Protein 3A32 (pdb70)

Structure (mmCIF, N/CA/C/O backbone):
data_3A32
#
_entry.id   3A32
#
_cell.length_a   81.486
_cell.length_b   103.710
_cell.length_c   112.537
_cell.angle_alpha   90.00
_cell.angle_beta   90.00
_cell.angle_gamma   90.00
#
_symmetry.space_group_name_H-M   'C 2 2 21'
#
loop_
_entity.id
_entity.type
_entity.pdbx_description
1 polymer 'Probable threonyl-tRNA synthetase 1'
2 non-polymer 'SULFATE ION'
3 non-polymer 'ZINC ION'
4 water water
#
loop_
_atom_site.group_PDB
_atom_site.id
_atom_site.type_symbol
_atom_site.label_atom_id
_atom_site.label_alt_id
_atom_site.label_comp_id
_atom_site.label_asym_id
_atom_site.label_entity_id
_atom_site.label_seq_id
_atom_site.pdbx_PDB_ins_code
_atom_site.Cartn_x
_atom_site.Cartn_y
_atom_site.Cartn_z
_atom_site.occupancy
_atom_site.B_iso_or_equiv
_atom_site.auth_seq_id
_atom_site.auth_comp_id
_atom_site.auth_asym_id
_atom_site.auth_atom_id
_atom_site.pdbx_PDB_model_num
ATOM 1 N N . LYS A 1 7 ? 20.212 20.696 57.356 1.00 12.32 7 LYS A N 1
ATOM 2 C CA . LYS A 1 7 ? 20.569 22.144 57.737 1.00 12.42 7 LYS A CA 1
ATOM 3 C C . LYS A 1 7 ? 20.344 23.107 56.580 1.00 12.08 7 LYS A C 1
ATOM 4 O O . LYS A 1 7 ? 20.962 22.987 55.517 1.00 12.67 7 LYS A O 1
ATOM 10 N N . THR A 1 8 ? 19.424 24.034 56.793 1.00 11.42 8 THR A N 1
ATOM 11 C CA . THR A 1 8 ? 19.179 25.137 55.863 1.00 10.76 8 THR A CA 1
ATOM 12 C C . THR A 1 8 ? 19.846 26.430 56.381 1.00 11.00 8 THR A C 1
ATOM 13 O O . THR A 1 8 ? 20.364 26.457 57.507 1.00 10.94 8 THR A O 1
ATOM 17 N N . HIS A 1 9 ? 19.874 27.480 55.538 1.00 10.66 9 HIS A N 1
ATOM 18 C CA . HIS A 1 9 ? 20.294 28.808 55.940 1.00 9.30 9 HIS A CA 1
ATOM 19 C C . HIS A 1 9 ? 19.533 29.304 57.189 1.00 9.87 9 HIS A C 1
ATOM 20 O O . HIS A 1 9 ? 20.046 30.096 57.941 1.00 11.35 9 HIS A O 1
ATOM 27 N N . ILE A 1 10 ? 18.326 28.841 57.425 1.00 9.93 10 ILE A N 1
ATOM 28 C CA . ILE A 1 10 ? 17.584 29.214 58.677 1.00 10.09 10 ILE A CA 1
ATOM 29 C C . ILE A 1 10 ? 18.327 28.704 59.916 1.00 9.51 10 ILE A C 1
ATOM 30 O O . ILE A 1 10 ? 18.337 29.372 60.957 1.00 10.68 10 ILE A O 1
ATOM 35 N N . ASP A 1 11 ? 18.927 27.524 59.788 1.00 8.89 11 ASP A N 1
ATOM 36 C CA . ASP A 1 11 ? 19.746 26.894 60.826 1.00 10.11 11 ASP A CA 1
ATOM 37 C C . ASP A 1 11 ? 21.112 27.578 60.975 1.00 9.29 11 ASP A C 1
ATOM 38 O O . ASP A 1 11 ? 21.521 27.926 62.075 1.00 9.87 11 ASP A O 1
ATOM 43 N N . TYR A 1 12 ? 21.823 27.728 59.866 1.00 8.18 12 TYR A N 1
ATOM 44 C CA . TYR A 1 12 ? 23.083 28.473 59.865 1.00 7.97 12 TYR A CA 1
ATOM 45 C C . TYR A 1 12 ? 22.919 29.904 60.350 1.00 8.51 12 TYR A C 1
ATOM 46 O O . TYR A 1 12 ? 23.701 30.336 61.193 1.00 9.04 12 TYR A O 1
ATOM 55 N N . ALA A 1 13 ? 21.907 30.629 59.842 1.00 7.93 13 ALA A N 1
ATOM 56 C CA . ALA A 1 13 ? 21.751 32.029 60.240 1.00 8.82 13 ALA A CA 1
ATOM 57 C C . ALA A 1 13 ? 21.566 32.140 61.764 1.00 8.94 13 ALA A C 1
ATOM 58 O O . ALA A 1 13 ? 22.018 33.095 62.363 1.00 10.17 13 ALA A O 1
ATOM 60 N N . TYR A 1 14 ? 20.852 31.187 62.359 1.00 9.81 14 TYR A N 1
ATOM 61 C CA . TYR A 1 14 ? 20.546 31.158 63.792 1.00 9.60 14 TYR A CA 1
ATOM 62 C C . TYR A 1 14 ? 21.804 30.763 64.577 1.00 10.61 14 TYR A C 1
ATOM 63 O O . TYR A 1 14 ? 22.158 31.416 65.586 1.00 9.60 14 TYR A O 1
ATOM 72 N N . GLU A 1 15 ? 22.485 29.695 64.111 1.00 9.80 15 GLU A N 1
ATOM 73 C CA . GLU A 1 15 ? 23.704 29.211 64.778 1.00 9.62 15 GLU A CA 1
ATOM 74 C C . GLU A 1 15 ? 24.859 30.224 64.753 1.00 9.32 15 GLU A C 1
ATOM 75 O O . GLU A 1 15 ? 25.608 30.353 65.730 1.00 8.85 15 GLU A O 1
ATOM 81 N N . LEU A 1 16 ? 24.996 30.956 63.645 1.00 8.85 16 LEU A N 1
ATOM 82 C CA . LEU A 1 16 ? 26.015 31.994 63.530 1.00 7.89 16 LEU A CA 1
ATOM 83 C C . LEU A 1 16 ? 25.559 33.289 64.204 1.00 7.99 16 LEU A C 1
ATOM 84 O O . LEU A 1 16 ? 26.315 34.299 64.210 1.00 7.28 16 LEU A O 1
ATOM 89 N N . ASP A 1 17 ? 24.322 33.269 64.712 1.00 6.53 17 ASP A N 1
ATOM 90 C CA . ASP A 1 17 ? 23.653 34.465 65.269 1.00 7.09 17 ASP A CA 1
ATOM 91 C C . ASP A 1 17 ? 23.567 35.626 64.235 1.00 6.83 17 ASP A C 1
ATOM 92 O O . ASP A 1 17 ? 23.623 36.797 64.577 1.00 7.81 17 ASP A O 1
ATOM 97 N N . ILE A 1 18 ? 23.410 35.294 62.958 1.00 6.38 18 ILE A N 1
ATOM 98 C CA . ILE A 1 18 ? 23.136 36.300 61.940 1.00 5.32 18 ILE A CA 1
ATOM 99 C C . ILE A 1 18 ? 21.696 36.780 62.123 1.00 5.89 18 ILE A C 1
ATOM 100 O O . ILE A 1 18 ? 21.401 37.985 62.006 1.00 6.60 18 ILE A O 1
ATOM 105 N N . THR A 1 19 ? 20.789 35.848 62.433 1.00 6.17 19 THR A N 1
ATOM 106 C CA . THR A 1 19 ? 19.371 36.226 62.690 1.00 6.43 19 THR A CA 1
ATOM 107 C C . THR A 1 19 ? 18.814 35.613 63.938 1.00 5.74 19 THR A C 1
ATOM 108 O O . THR A 1 19 ? 19.379 34.660 64.497 1.00 5.27 19 THR A O 1
ATOM 112 N N . VAL A 1 20 ? 17.711 36.203 64.392 1.00 6.23 20 VAL A N 1
ATOM 113 C CA . VAL A 1 20 ? 16.821 35.588 65.361 1.00 5.38 20 VAL A CA 1
ATOM 114 C C . VAL A 1 20 ? 15.864 34.626 64.643 1.00 7.46 20 VAL A C 1
ATOM 115 O O . VAL A 1 20 ? 15.274 34.975 63.634 1.00 8.24 20 VAL A O 1
ATOM 119 N N . LYS A 1 21 ? 15.703 33.419 65.164 1.00 10.29 21 LYS A N 1
ATOM 120 C CA . LYS A 1 21 ? 14.789 32.435 64.593 1.00 13.15 21 LYS A CA 1
ATOM 121 C C . LYS A 1 21 ? 13.334 32.835 64.922 1.00 14.40 21 LYS A C 1
ATOM 122 O O . LYS A 1 21 ? 12.989 33.084 66.075 1.00 15.71 21 LYS A O 1
ATOM 128 N N . PRO A 1 22 ? 12.462 32.938 63.908 1.00 15.85 22 PRO A N 1
ATOM 129 C CA . PRO A 1 22 ? 11.066 33.389 64.160 1.00 16.11 22 PRO A CA 1
ATOM 130 C C . PRO A 1 22 ? 10.327 32.537 65.166 1.00 16.40 22 PRO A C 1
ATOM 131 O O . PRO A 1 22 ? 9.490 33.047 65.908 1.00 16.68 22 PRO A O 1
ATOM 135 N N . ASP A 1 23 ? 10.625 31.246 65.174 1.00 15.86 23 ASP A N 1
ATOM 136 C CA . ASP A 1 23 ? 9.942 30.320 66.037 1.00 16.99 23 ASP A CA 1
ATOM 137 C C . ASP A 1 23 ? 10.698 29.970 67.307 1.00 16.97 23 ASP A C 1
ATOM 138 O O . ASP A 1 23 ? 10.261 29.089 68.009 1.00 16.83 23 ASP A O 1
ATOM 143 N N . SER A 1 24 ? 11.822 30.638 67.587 1.00 17.00 24 SER A N 1
ATOM 144 C CA . SER A 1 24 ? 12.437 30.623 68.926 1.00 17.46 24 SER A CA 1
ATOM 145 C C . SER A 1 24 ? 11.459 31.278 69.905 1.00 18.25 24 SER A C 1
ATOM 146 O O . SER A 1 24 ? 10.764 32.248 69.568 1.00 17.33 24 SER A O 1
ATOM 149 N N . ARG A 1 25 ? 11.433 30.763 71.128 1.00 20.43 25 ARG A N 1
ATOM 150 C CA . ARG A 1 25 ? 10.564 31.309 72.178 1.00 22.82 25 ARG A CA 1
ATOM 151 C C . ARG A 1 25 ? 11.216 32.454 72.952 1.00 21.92 25 ARG A C 1
ATOM 152 O O . ARG A 1 25 ? 12.369 32.334 73.403 1.00 21.25 25 ARG A O 1
ATOM 160 N N . VAL A 1 26 ? 10.479 33.550 73.110 1.00 21.89 26 VAL A N 1
ATOM 161 C CA . VAL A 1 26 ? 10.959 34.670 73.941 1.00 22.32 26 VAL A CA 1
ATOM 162 C C . VAL A 1 26 ? 10.994 34.261 75.424 1.00 23.27 26 VAL A C 1
ATOM 163 O O . VAL A 1 26 ? 9.994 33.817 75.943 1.00 23.33 26 VAL A O 1
ATOM 167 N N . PRO A 1 27 ? 12.159 34.372 76.102 1.00 25.06 27 PRO A N 1
ATOM 168 C CA . PRO A 1 27 ? 12.209 34.108 77.567 1.00 26.41 27 PRO A CA 1
ATOM 169 C C . PRO A 1 27 ? 11.044 34.735 78.356 1.00 28.44 27 PRO A C 1
ATOM 170 O O . PRO A 1 27 ? 10.676 35.881 78.098 1.00 28.55 27 PRO A O 1
ATOM 174 N N . VAL A 1 28 ? 10.473 33.993 79.310 1.00 30.76 28 VAL A N 1
ATOM 175 C CA . VAL A 1 28 ? 9.340 34.470 80.170 1.00 32.63 28 VAL A CA 1
ATOM 176 C C . VAL A 1 28 ? 7.995 34.652 79.405 1.00 33.47 28 VAL A C 1
ATOM 177 O O . VAL A 1 28 ? 6.976 34.101 79.814 1.00 35.50 28 VAL A O 1
ATOM 181 N N . PHE A 1 29 ? 7.956 35.363 78.289 1.00 33.38 29 PHE A N 1
ATOM 182 C CA . PHE A 1 29 ? 6.706 35.353 77.509 1.00 33.18 29 PHE A CA 1
ATOM 183 C C . PHE A 1 29 ? 6.305 33.982 76.942 1.00 34.36 29 PHE A C 1
ATOM 184 O O . PHE A 1 29 ? 5.133 33.764 76.592 1.00 33.98 29 PHE A O 1
ATOM 192 N N . ASN A 1 30 ? 7.282 33.081 76.819 1.00 35.62 30 ASN A N 1
ATOM 193 C CA . ASN A 1 30 ? 7.110 31.834 76.060 1.00 37.18 30 ASN A CA 1
ATOM 194 C C . ASN A 1 30 ? 6.099 31.980 74.862 1.00 36.52 30 ASN A C 1
ATOM 195 O O . ASN A 1 30 ? 5.134 31.226 74.706 1.00 37.48 30 ASN A O 1
ATOM 200 N N . ARG A 1 31 ? 6.326 33.011 74.056 1.00 34.91 31 ARG A N 1
ATOM 201 C CA . ARG A 1 31 ? 5.722 33.156 72.749 1.00 34.23 31 ARG A CA 1
ATOM 202 C C . ARG A 1 31 ? 6.912 33.193 71.787 1.00 31.74 31 ARG A C 1
ATOM 203 O O . ARG A 1 31 ? 8.061 33.440 72.212 1.00 31.42 31 ARG A O 1
ATOM 211 N N . GLU A 1 32 ? 6.633 32.966 70.503 1.00 28.39 32 GLU A N 1
ATOM 212 C CA . GLU A 1 32 ? 7.636 32.965 69.455 1.00 25.61 32 GLU A CA 1
ATOM 213 C C . GLU A 1 32 ? 8.048 34.380 69.085 1.00 24.01 32 GLU A C 1
ATOM 214 O O . GLU A 1 32 ? 7.203 35.267 69.063 1.00 24.46 32 GLU A O 1
ATOM 220 N N . PHE A 1 33 ? 9.325 34.595 68.766 1.00 20.59 33 PHE A N 1
ATOM 221 C CA . PHE A 1 33 ? 9.753 35.921 68.357 1.00 17.67 33 PHE A CA 1
ATOM 222 C C . PHE A 1 33 ? 8.822 36.459 67.284 1.00 17.97 33 PHE A C 1
ATOM 223 O O . PHE A 1 33 ? 8.482 37.635 67.334 1.00 17.10 33 PHE A O 1
ATOM 231 N N . ALA A 1 34 ? 8.329 35.589 66.391 1.00 18.74 34 ALA A N 1
ATOM 232 C CA . ALA A 1 34 ? 7.474 36.024 65.231 1.00 19.55 34 ALA A CA 1
ATOM 233 C C . ALA A 1 34 ? 6.138 36.614 65.626 1.00 19.82 34 ALA A C 1
ATOM 234 O O . ALA A 1 34 ? 5.543 37.329 64.849 1.00 19.72 34 ALA A O 1
ATOM 236 N N . THR A 1 35 ? 5.669 36.333 66.825 1.00 21.79 35 THR A N 1
ATOM 237 C CA . THR A 1 35 ? 4.420 36.939 67.247 1.00 24.62 35 THR A CA 1
ATOM 238 C C . THR A 1 35 ? 4.585 38.355 67.833 1.00 25.81 35 THR A C 1
ATOM 239 O O . THR A 1 35 ? 3.604 38.919 68.367 1.00 26.59 35 THR A O 1
ATOM 243 N N . PHE A 1 36 ? 5.811 38.915 67.739 1.00 25.85 36 PHE A N 1
ATOM 244 C CA . PHE A 1 36 ? 6.073 40.305 68.081 1.00 24.82 36 PHE A CA 1
ATOM 245 C C . PHE A 1 36 ? 6.477 41.008 66.815 1.00 24.19 36 PHE A C 1
ATOM 246 O O . PHE A 1 36 ? 6.133 42.174 66.603 1.00 25.82 36 PHE A O 1
ATOM 254 N N . THR A 1 37 ? 7.262 40.333 65.989 1.00 21.94 37 THR A N 1
ATOM 255 C CA . THR A 1 37 ? 7.800 40.941 64.787 1.00 20.21 37 THR A CA 1
ATOM 256 C C . THR A 1 37 ? 6.878 40.854 63.541 1.00 19.34 37 THR A C 1
ATOM 257 O O . THR A 1 37 ? 7.007 41.675 62.623 1.00 18.83 37 THR A O 1
ATOM 261 N N . GLY A 1 38 ? 5.999 39.844 63.477 1.00 17.31 38 GLY A N 1
ATOM 262 C CA . GLY A 1 38 ? 5.349 39.505 62.217 1.00 15.95 38 GLY A CA 1
ATOM 263 C C . GLY A 1 38 ? 6.200 38.551 61.383 1.00 14.74 38 GLY A C 1
ATOM 264 O O . GLY A 1 38 ? 7.435 38.533 61.500 1.00 14.32 38 GLY A O 1
ATOM 265 N N . ALA A 1 39 ? 5.515 37.731 60.577 1.00 13.21 39 ALA A N 1
ATOM 266 C CA . ALA A 1 39 ? 6.121 36.770 59.688 1.00 11.86 39 ALA A CA 1
ATOM 267 C C . ALA A 1 39 ? 6.844 37.487 58.555 1.00 10.65 39 ALA A C 1
ATOM 268 O O . ALA A 1 39 ? 6.435 38.541 58.113 1.00 10.16 39 ALA A O 1
ATOM 270 N N . GLY A 1 40 ? 7.929 36.893 58.090 1.00 11.18 40 GLY A N 1
ATOM 271 C CA . GLY A 1 40 ? 8.667 37.402 56.944 1.00 10.49 40 GLY A CA 1
ATOM 272 C C . GLY A 1 40 ? 9.340 38.746 57.176 1.00 10.49 40 GLY A C 1
ATOM 273 O O . GLY A 1 40 ? 9.536 39.452 56.226 1.00 12.41 40 GLY A O 1
ATOM 274 N N . VAL A 1 41 ? 9.660 39.095 58.427 1.00 9.99 41 VAL A N 1
ATOM 275 C CA . VAL A 1 41 ? 10.441 40.288 58.766 1.00 9.88 41 VAL A CA 1
ATOM 276 C C . VAL A 1 41 ? 11.747 39.859 59.463 1.00 9.42 41 VAL A C 1
ATOM 277 O O . VAL A 1 41 ? 11.789 39.724 60.698 1.00 10.82 41 VAL A O 1
ATOM 281 N N . PRO A 1 42 ? 12.799 39.600 58.679 1.00 8.53 42 PRO A N 1
ATOM 282 C CA . PRO A 1 42 ? 14.038 39.060 59.264 1.00 8.33 42 PRO A CA 1
ATOM 283 C C . PRO A 1 42 ? 14.617 39.982 60.333 1.00 7.20 42 PRO A C 1
ATOM 284 O O . PRO A 1 42 ? 14.824 41.177 60.119 1.00 6.45 42 PRO A O 1
ATOM 288 N N . LEU A 1 43 ? 14.888 39.416 61.483 1.00 6.05 43 LEU A N 1
ATOM 289 C CA . LEU A 1 43 ? 15.467 40.242 62.536 1.00 5.87 43 LEU A CA 1
ATOM 290 C C . LEU A 1 43 ? 16.920 39.856 62.659 1.00 5.27 43 LEU A C 1
ATOM 291 O O . LEU A 1 43 ? 17.243 38.770 63.124 1.00 7.23 43 LEU A O 1
ATOM 296 N N . PHE A 1 44 ? 17.787 40.716 62.169 1.00 4.54 44 PHE A N 1
ATOM 297 C CA . PHE A 1 44 ? 19.222 40.501 62.276 1.00 4.18 44 PHE A CA 1
ATOM 298 C C . PHE A 1 44 ? 19.695 40.704 63.692 1.00 4.19 44 PHE A C 1
ATOM 299 O O . PHE A 1 44 ? 19.272 41.639 64.381 1.00 3.54 44 PHE A O 1
ATOM 307 N N . SER A 1 45 ? 20.556 39.792 64.136 1.00 4.21 45 SER A N 1
ATOM 308 C CA . SER A 1 45 ? 20.939 39.755 65.534 1.00 4.34 45 SER A CA 1
ATOM 309 C C . SER A 1 45 ? 22.382 40.341 65.719 1.00 5.05 45 SER A C 1
ATOM 310 O O . SER A 1 45 ? 22.862 41.144 64.892 1.00 5.58 45 SER A O 1
ATOM 313 N N . LEU A 1 46 ? 23.073 39.953 66.792 1.00 5.48 46 LEU A N 1
ATOM 314 C CA . LEU A 1 46 ? 24.375 40.551 67.118 1.00 5.23 46 LEU A CA 1
ATOM 315 C C . LEU A 1 46 ? 25.454 40.136 66.111 1.00 5.75 46 LEU A C 1
ATOM 316 O O . LEU A 1 46 ? 26.231 40.975 65.681 1.00 6.87 46 LEU A O 1
ATOM 321 N N . GLY A 1 47 ? 25.503 38.851 65.746 1.00 5.46 47 GLY A N 1
ATOM 322 C CA . GLY A 1 47 ? 26.407 38.382 64.716 1.00 4.44 47 GLY A CA 1
ATOM 323 C C . GLY A 1 47 ? 26.104 38.956 63.359 1.00 5.15 47 GLY A C 1
ATOM 324 O O . GLY A 1 47 ? 27.029 39.197 62.550 1.00 4.42 47 GLY A O 1
ATOM 325 N N . GLY A 1 48 ? 24.817 39.176 63.077 1.00 5.40 48 GLY A N 1
ATOM 326 C CA . GLY A 1 48 ? 24.413 39.753 61.764 1.00 5.48 48 GLY A CA 1
ATOM 327 C C . GLY A 1 48 ? 24.662 41.249 61.592 1.00 5.71 48 GLY A C 1
ATOM 328 O O . GLY A 1 48 ? 24.765 41.723 60.475 1.00 6.36 48 GLY A O 1
ATOM 329 N N . GLY A 1 49 ? 24.740 42.008 62.696 1.00 6.28 49 GLY A N 1
ATOM 330 C CA . GLY A 1 49 ? 24.853 43.501 62.635 1.00 5.43 49 GLY A CA 1
ATOM 331 C C . GLY A 1 49 ? 26.101 43.953 61.910 1.00 6.01 49 GLY A C 1
ATOM 332 O O . GLY A 1 49 ? 26.007 44.747 60.951 1.00 5.94 49 GLY A O 1
ATOM 333 N N . PRO A 1 50 ? 27.281 43.440 62.332 1.00 5.90 50 PRO A N 1
ATOM 334 C CA . PRO A 1 50 ? 28.518 43.825 61.653 1.00 6.14 50 PRO A CA 1
ATOM 335 C C . PRO A 1 50 ? 28.576 43.401 60.202 1.00 6.77 50 PRO A C 1
ATOM 336 O O . PRO A 1 50 ? 29.112 44.152 59.375 1.00 6.50 50 PRO A O 1
ATOM 340 N N . ILE A 1 51 ? 27.973 42.249 59.883 1.00 7.00 51 ILE A N 1
ATOM 341 C CA . ILE A 1 51 ? 27.833 41.829 58.495 1.00 7.63 51 ILE A CA 1
ATOM 342 C C . ILE A 1 51 ? 27.053 42.877 57.669 1.00 7.98 51 ILE A C 1
ATOM 343 O O . ILE A 1 51 ? 27.452 43.200 56.568 1.00 8.81 51 ILE A O 1
ATOM 348 N N . ARG A 1 52 ? 25.941 43.389 58.199 1.00 7.75 52 ARG A N 1
ATOM 349 C CA . ARG A 1 52 ? 25.146 44.392 57.489 1.00 7.75 52 ARG A CA 1
ATOM 350 C C . ARG A 1 52 ? 25.870 45.724 57.289 1.00 7.54 52 ARG A C 1
ATOM 351 O O . ARG A 1 52 ? 25.828 46.277 56.205 1.00 8.68 52 ARG A O 1
ATOM 359 N N . TYR A 1 53 ? 26.559 46.226 58.310 1.00 6.88 53 TYR A N 1
ATOM 360 C CA . TYR A 1 53 ? 27.331 47.449 58.133 1.00 6.65 53 TYR A CA 1
ATOM 361 C C . TYR A 1 53 ? 28.512 47.228 57.178 1.00 6.06 53 TYR A C 1
ATOM 362 O O . TYR A 1 53 ? 28.789 48.097 56.381 1.00 5.47 53 TYR A O 1
ATOM 371 N N . ALA A 1 54 ? 29.176 46.070 57.273 1.00 5.42 54 ALA A N 1
ATOM 372 C CA . ALA A 1 54 ? 30.356 45.779 56.427 1.00 6.32 54 ALA A CA 1
ATOM 373 C C . ALA A 1 54 ? 29.950 45.717 54.947 1.00 6.91 54 ALA A C 1
ATOM 374 O O . ALA A 1 54 ? 30.621 46.253 54.073 1.00 7.28 54 ALA A O 1
ATOM 376 N N . LEU A 1 55 ? 28.808 45.089 54.706 1.00 7.00 55 LEU A N 1
ATOM 377 C CA . LEU A 1 55 ? 28.231 44.918 53.401 1.00 7.17 55 LEU A CA 1
ATOM 378 C C . LEU A 1 55 ? 27.882 46.280 52.751 1.00 6.58 55 LEU A C 1
ATOM 379 O O . LEU A 1 55 ? 28.340 46.584 51.623 1.00 6.58 55 LEU A O 1
ATOM 384 N N . ALA A 1 56 ? 27.162 47.128 53.479 1.00 5.34 56 ALA A N 1
ATOM 385 C CA . ALA A 1 56 ? 26.807 48.445 52.961 1.00 6.22 56 ALA A CA 1
ATOM 386 C C . ALA A 1 56 ? 28.032 49.237 52.541 1.00 6.77 56 ALA A C 1
ATOM 387 O O . ALA A 1 56 ? 28.034 49.892 51.493 1.00 6.15 56 ALA A O 1
ATOM 389 N N . GLU A 1 57 ? 29.067 49.165 53.390 1.00 6.95 57 GLU A N 1
ATOM 390 C CA . GLU A 1 57 ? 30.289 49.947 53.295 1.00 7.25 57 GLU A CA 1
ATOM 391 C C . GLU A 1 57 ? 31.159 49.479 52.141 1.00 6.32 57 GLU A C 1
ATOM 392 O O . GLU A 1 57 ? 31.653 50.293 51.365 1.00 6.86 57 GLU A O 1
ATOM 398 N N . VAL A 1 58 ? 31.394 48.164 52.068 1.00 5.12 58 VAL A N 1
ATOM 399 C CA . VAL A 1 58 ? 32.116 47.536 50.945 1.00 3.49 58 VAL A CA 1
ATOM 400 C C . VAL A 1 58 ? 31.407 47.745 49.604 1.00 3.78 58 VAL A C 1
ATOM 401 O O . VAL A 1 58 ? 32.038 48.138 48.649 1.00 5.40 58 VAL A O 1
ATOM 405 N N . LEU A 1 59 ? 30.108 47.491 49.534 1.00 3.29 59 LEU A N 1
ATOM 406 C CA . LEU A 1 59 ? 29.381 47.648 48.283 1.00 4.23 59 LEU A CA 1
ATOM 407 C C . LEU A 1 59 ? 29.275 49.102 47.870 1.00 4.57 59 LEU A C 1
ATOM 408 O O . LEU A 1 59 ? 29.428 49.387 46.691 1.00 5.57 59 LEU A O 1
ATOM 413 N N . ALA A 1 60 ? 29.022 50.010 48.826 1.00 3.75 60 ALA A N 1
ATOM 414 C CA . ALA A 1 60 ? 29.009 51.440 48.561 1.00 4.37 60 ALA A CA 1
ATOM 415 C C . ALA A 1 60 ? 30.347 51.939 48.002 1.00 4.76 60 ALA A C 1
ATOM 416 O O . ALA A 1 60 ? 30.384 52.575 46.952 1.00 4.71 60 ALA A O 1
ATOM 418 N N . LYS A 1 61 ? 31.437 51.642 48.698 1.00 4.91 61 LYS A N 1
ATOM 419 C CA . LYS A 1 61 ? 32.783 52.027 48.248 1.00 5.46 61 LYS A CA 1
ATOM 420 C C . LYS A 1 61 ? 33.207 51.386 46.939 1.00 6.01 61 LYS A C 1
ATOM 421 O O . LYS A 1 61 ? 33.831 52.074 46.104 1.00 6.67 61 LYS A O 1
ATOM 427 N N . PHE A 1 62 ? 32.886 50.094 46.755 1.00 5.91 62 PHE A N 1
ATOM 428 C CA . PHE A 1 62 ? 33.110 49.412 45.460 1.00 5.89 62 PHE A CA 1
ATOM 429 C C . PHE A 1 62 ? 32.433 50.159 44.306 1.00 6.63 62 PHE A C 1
ATOM 430 O O . PHE A 1 62 ? 33.056 50.429 43.272 1.00 6.00 62 PHE A O 1
ATOM 438 N N . HIS A 1 63 ? 31.165 50.538 44.514 1.00 6.08 63 HIS A N 1
ATOM 439 C CA . HIS A 1 63 ? 30.445 51.286 43.514 1.00 6.08 63 HIS A CA 1
ATOM 440 C C . HIS A 1 63 ? 30.945 52.680 43.299 1.00 5.80 63 HIS A C 1
ATOM 441 O O . HIS A 1 63 ? 31.077 53.113 42.153 1.00 6.48 63 HIS A O 1
ATOM 448 N N . ALA A 1 64 ? 31.279 53.381 44.371 1.00 5.54 64 ALA A N 1
ATOM 449 C CA . ALA A 1 64 ? 31.882 54.713 44.210 1.00 5.93 64 ALA A CA 1
ATOM 450 C C . ALA A 1 64 ? 33.222 54.701 43.381 1.00 6.64 64 ALA A C 1
ATOM 451 O O . ALA A 1 64 ? 33.453 55.580 42.540 1.00 8.67 64 ALA A O 1
ATOM 453 N N . ARG A 1 65 ? 34.054 53.677 43.560 1.00 6.72 65 ARG A N 1
ATOM 454 C CA . ARG A 1 65 ? 35.306 53.516 42.822 1.00 6.85 65 ARG A CA 1
ATOM 455 C C . ARG A 1 65 ? 35.158 53.147 41.328 1.00 7.69 65 ARG A C 1
ATOM 456 O O . ARG A 1 65 ? 36.072 53.378 40.534 1.00 8.08 65 ARG A O 1
ATOM 464 N N . ARG A 1 66 ? 34.026 52.535 40.991 1.00 6.20 66 ARG A N 1
ATOM 465 C CA . ARG A 1 66 ? 33.620 52.179 39.665 1.00 6.12 66 ARG A CA 1
ATOM 466 C C . ARG A 1 66 ? 32.795 53.288 38.975 1.00 6.33 66 ARG A C 1
ATOM 467 O O . ARG A 1 66 ? 32.332 53.085 37.879 1.00 6.75 66 ARG A O 1
ATOM 475 N N . GLY A 1 67 ? 32.595 54.430 39.618 1.00 5.97 67 GLY A N 1
ATOM 476 C CA . GLY A 1 67 ? 31.975 55.567 38.969 1.00 5.82 67 GLY A CA 1
ATOM 477 C C . GLY A 1 67 ? 30.501 55.803 39.258 1.00 6.42 67 GLY A C 1
ATOM 478 O O . GLY A 1 67 ? 29.854 56.608 38.549 1.00 8.28 67 GLY A O 1
ATOM 479 N N . TYR A 1 68 ? 29.954 55.111 40.257 1.00 5.69 68 TYR A N 1
ATOM 480 C CA . TYR A 1 68 ? 28.568 55.312 40.652 1.00 5.22 68 TYR A CA 1
ATOM 481 C C . TYR A 1 68 ? 28.550 56.337 41.737 1.00 5.24 68 TYR A C 1
ATOM 482 O O . TYR A 1 68 ? 29.382 56.347 42.607 1.00 4.42 68 TYR A O 1
ATOM 491 N N . TYR A 1 69 ? 27.549 57.183 41.704 1.00 6.40 69 TYR A N 1
ATOM 492 C CA . TYR A 1 69 ? 27.267 58.026 42.827 1.00 6.82 69 TYR A CA 1
ATOM 493 C C . TYR A 1 69 ? 26.512 57.199 43.842 1.00 6.21 69 TYR A C 1
ATOM 494 O O . TYR A 1 69 ? 25.531 56.554 43.494 1.00 6.35 69 TYR A O 1
ATOM 503 N N . VAL A 1 70 ? 26.964 57.215 45.094 1.00 5.77 70 VAL A N 1
ATOM 504 C CA . VAL A 1 70 ? 26.213 56.521 46.132 1.00 4.73 70 VAL A CA 1
ATOM 505 C C . VAL A 1 70 ? 25.192 57.405 46.777 1.00 5.25 70 VAL A C 1
ATOM 506 O O . VAL A 1 70 ? 25.456 58.591 47.032 1.00 5.40 70 VAL A O 1
ATOM 510 N N . VAL A 1 71 ? 24.006 56.846 46.985 1.00 4.08 71 VAL A N 1
ATOM 511 C CA . VAL A 1 71 ? 22.919 57.595 47.515 1.00 4.40 71 VAL A CA 1
ATOM 512 C C . VAL A 1 71 ? 22.136 56.777 48.532 1.00 5.65 71 VAL A C 1
ATOM 513 O O . VAL A 1 71 ? 22.305 55.550 48.678 1.00 6.64 71 VAL A O 1
ATOM 517 N N . GLU A 1 72 ? 21.335 57.487 49.285 1.00 6.52 72 GLU A N 1
ATOM 518 C CA . GLU A 1 72 ? 20.367 56.863 50.189 1.00 9.44 72 GLU A CA 1
ATOM 519 C C . GLU A 1 72 ? 19.067 57.652 49.968 1.00 8.22 72 GLU A C 1
ATOM 520 O O . GLU A 1 72 ? 19.077 58.909 49.993 1.00 7.95 72 GLU A O 1
ATOM 526 N N . THR A 1 73 ? 17.981 56.933 49.670 1.00 7.34 73 THR A N 1
ATOM 527 C CA . THR A 1 73 ? 16.707 57.610 49.353 1.00 5.56 73 THR A CA 1
ATOM 528 C C . THR A 1 73 ? 15.672 57.255 50.424 1.00 6.40 73 THR A C 1
ATOM 529 O O . THR A 1 73 ? 15.833 56.244 51.117 1.00 5.86 73 THR A O 1
ATOM 533 N N . PRO A 1 74 ? 14.611 58.078 50.576 1.00 6.34 74 PRO A N 1
ATOM 534 C CA . PRO A 1 74 ? 13.677 57.809 51.660 1.00 7.21 74 PRO A CA 1
ATOM 535 C C . PRO A 1 74 ? 13.000 56.468 51.645 1.00 8.76 74 PRO A C 1
ATOM 536 O O . PRO A 1 74 ? 12.840 55.824 50.592 1.00 10.16 74 PRO A O 1
ATOM 540 N N . ILE A 1 75 ? 12.601 56.046 52.835 1.00 8.84 75 ILE A N 1
ATOM 541 C CA . ILE A 1 75 ? 11.880 54.817 52.991 1.00 9.06 75 ILE A CA 1
ATOM 542 C C . ILE A 1 75 ? 10.388 54.903 52.655 1.00 10.32 75 ILE A C 1
ATOM 543 O O . ILE A 1 75 ? 9.790 53.869 52.258 1.00 11.79 75 ILE A O 1
ATOM 548 N N . ILE A 1 76 ? 9.796 56.099 52.789 1.00 9.34 76 ILE A N 1
ATOM 549 C CA . ILE A 1 76 ? 8.393 56.296 52.459 1.00 7.99 76 ILE A CA 1
ATOM 550 C C . ILE A 1 76 ? 8.263 57.311 51.333 1.00 8.49 76 ILE A C 1
ATOM 551 O O . ILE A 1 76 ? 9.227 57.996 50.997 1.00 8.50 76 ILE A O 1
ATOM 556 N N . ALA A 1 77 ? 7.108 57.349 50.697 1.00 7.31 77 ALA A N 1
ATOM 557 C CA . ALA A 1 77 ? 6.872 58.313 49.633 1.00 9.07 77 ALA A CA 1
ATOM 558 C C . ALA A 1 77 ? 5.385 58.483 49.450 1.00 9.24 77 ALA A C 1
ATOM 559 O O . ALA A 1 77 ? 4.634 57.548 49.690 1.00 9.65 77 ALA A O 1
ATOM 561 N N . SER A 1 78 ? 4.969 59.657 49.001 1.00 9.31 78 SER A N 1
ATOM 562 C CA . SER A 1 78 ? 3.607 59.832 48.514 1.00 9.56 78 SER A CA 1
ATOM 563 C C . SER A 1 78 ? 3.432 58.835 47.415 1.00 10.82 78 SER A C 1
ATOM 564 O O . SER A 1 78 ? 4.371 58.607 46.630 1.00 10.42 78 SER A O 1
ATOM 567 N N . THR A 1 79 ? 2.221 58.277 47.293 1.00 11.19 79 THR A N 1
ATOM 568 C CA . THR A 1 79 ? 1.946 57.424 46.147 1.00 11.81 79 THR A CA 1
ATOM 569 C C . THR A 1 79 ? 1.929 58.149 44.809 1.00 11.98 79 THR A C 1
ATOM 570 O O . THR A 1 79 ? 1.921 57.488 43.748 1.00 12.22 79 THR A O 1
ATOM 574 N N . GLU A 1 80 ? 1.936 59.485 44.820 1.00 11.87 80 GLU A N 1
ATOM 575 C CA . GLU A 1 80 ? 2.150 60.220 43.559 1.00 12.96 80 GLU A CA 1
ATOM 576 C C . GLU A 1 80 ? 3.446 59.754 42.890 1.00 12.62 80 GLU A C 1
ATOM 577 O O . GLU A 1 80 ? 3.567 59.675 41.665 1.00 13.19 80 GLU A O 1
ATOM 583 N N . LEU A 1 81 ? 4.425 59.414 43.704 1.00 13.27 81 LEU A N 1
ATOM 584 C CA . LEU A 1 81 ? 5.695 59.021 43.143 1.00 13.89 81 LEU A CA 1
ATOM 585 C C . LEU A 1 81 ? 5.527 57.750 42.297 1.00 13.99 81 LEU A C 1
ATOM 586 O O . LEU A 1 81 ? 6.118 57.641 41.213 1.00 13.57 81 LEU A O 1
ATOM 591 N N . PHE A 1 82 ? 4.710 56.826 42.803 1.00 13.83 82 PHE A N 1
ATOM 592 C CA . PHE A 1 82 ? 4.500 55.522 42.185 1.00 15.31 82 PHE A CA 1
ATOM 593 C C . PHE A 1 82 ? 3.351 55.551 41.170 1.00 16.06 82 PHE A C 1
ATOM 594 O O . PHE A 1 82 ? 3.307 54.695 40.293 1.00 16.46 82 PHE A O 1
ATOM 602 N N . LYS A 1 83 ? 2.467 56.541 41.261 1.00 16.36 83 LYS A N 1
ATOM 603 C CA . LYS A 1 83 ? 1.503 56.832 40.189 1.00 18.08 83 LYS A CA 1
ATOM 604 C C . LYS A 1 83 ? 2.215 57.264 38.898 1.00 19.66 83 LYS A C 1
ATOM 605 O O . LYS A 1 83 ? 1.860 56.780 37.823 1.00 19.18 83 LYS A O 1
ATOM 611 N N . VAL A 1 84 ? 3.218 58.155 39.004 1.00 21.04 84 VAL A N 1
ATOM 612 C CA . VAL A 1 84 ? 3.984 58.611 37.824 1.00 22.12 84 VAL A CA 1
ATOM 613 C C . VAL A 1 84 ? 4.769 57.478 37.190 1.00 22.97 84 VAL A C 1
ATOM 614 O O . VAL A 1 84 ? 4.854 57.381 35.977 1.00 21.69 84 VAL A O 1
ATOM 618 N N . SER A 1 85 ? 5.314 56.594 38.018 1.00 25.18 85 SER A N 1
ATOM 619 C CA . SER A 1 85 ? 6.186 55.537 37.498 1.00 27.25 85 SER A CA 1
ATOM 620 C C . SER A 1 85 ? 5.618 54.429 36.573 1.00 29.41 85 SER A C 1
ATOM 621 O O . SER A 1 85 ? 6.389 53.721 35.949 1.00 30.61 85 SER A O 1
ATOM 624 N N . GLY A 1 86 ? 4.324 54.179 36.492 1.00 31.90 86 GLY A N 1
ATOM 625 C CA . GLY A 1 86 ? 3.445 54.013 37.602 1.00 35.27 86 GLY A CA 1
ATOM 626 C C . GLY A 1 86 ? 2.815 52.605 37.548 1.00 37.11 86 GLY A C 1
ATOM 627 O O . GLY A 1 86 ? 3.147 51.758 38.383 1.00 36.85 86 GLY A O 1
ATOM 628 N N . HIS A 1 87 ? 1.963 52.400 36.523 1.00 39.43 87 HIS A N 1
ATOM 629 C CA . HIS A 1 87 ? 0.771 51.461 36.460 1.00 42.43 87 HIS A CA 1
ATOM 630 C C . HIS A 1 87 ? -0.306 51.616 37.573 1.00 43.16 87 HIS A C 1
ATOM 631 O O . HIS A 1 87 ? -1.490 51.963 37.283 1.00 43.77 87 HIS A O 1
ATOM 638 N N . ILE A 1 88 ? 0.161 51.350 38.801 1.00 42.87 88 ILE A N 1
ATOM 639 C CA . ILE A 1 88 ? -0.378 51.697 40.137 1.00 42.29 88 ILE A CA 1
ATOM 640 C C . ILE A 1 88 ? -1.575 50.907 40.539 1.00 42.32 88 ILE A C 1
ATOM 641 O O . ILE A 1 88 ? -1.548 50.284 41.573 1.00 41.57 88 ILE A O 1
ATOM 646 N N . GLU A 1 89 ? -2.622 50.962 39.711 1.00 42.64 89 GLU A N 1
ATOM 647 C CA . GLU A 1 89 ? -3.732 49.977 39.687 1.00 43.22 89 GLU A CA 1
ATOM 648 C C . GLU A 1 89 ? -3.186 48.519 39.848 1.00 42.70 89 GLU A C 1
ATOM 649 O O . GLU A 1 89 ? -3.733 47.752 40.665 1.00 43.61 89 GLU A O 1
ATOM 655 N N . PHE A 1 90 ? -2.088 48.154 39.163 1.00 42.78 90 PHE A N 1
ATOM 656 C CA . PHE A 1 90 ? -1.519 46.813 39.409 1.00 42.65 90 PHE A CA 1
ATOM 657 C C . PHE A 1 90 ? -0.646 46.687 40.650 1.00 42.14 90 PHE A C 1
ATOM 658 O O . PHE A 1 90 ? -0.895 45.826 41.500 1.00 42.37 90 PHE A O 1
ATOM 666 N N . TYR A 1 91 ? 0.406 47.508 40.714 1.00 41.20 91 TYR A N 1
ATOM 667 C CA . TYR A 1 91 ? 1.496 47.293 41.660 1.00 39.75 91 TYR A CA 1
ATOM 668 C C . TYR A 1 91 ? 1.060 47.679 43.054 1.00 38.71 91 TYR A C 1
ATOM 669 O O . TYR A 1 91 ? 1.605 47.206 44.028 1.00 38.32 91 TYR A O 1
ATOM 678 N N . ARG A 1 92 ? 0.060 48.549 43.119 1.00 37.22 92 ARG A N 1
ATOM 679 C CA . ARG A 1 92 ? -0.599 48.957 44.341 1.00 35.88 92 ARG A CA 1
ATOM 680 C C . ARG A 1 92 ? -0.778 47.771 45.242 1.00 34.83 92 ARG A C 1
ATOM 681 O O . ARG A 1 92 ? -0.719 47.906 46.480 1.00 35.19 92 ARG A O 1
ATOM 689 N N . ASN A 1 93 ? -0.997 46.616 44.618 1.00 32.83 93 ASN A N 1
ATOM 690 C CA . ASN A 1 93 ? -1.386 45.406 45.345 1.00 32.23 93 ASN A CA 1
ATOM 691 C C . ASN A 1 93 ? -0.257 44.725 46.144 1.00 30.26 93 ASN A C 1
ATOM 692 O O . ASN A 1 93 ? -0.522 44.036 47.133 1.00 29.91 93 ASN A O 1
ATOM 697 N N . ASN A 1 94 ? 0.976 44.950 45.694 1.00 27.95 94 ASN A N 1
ATOM 698 C CA . ASN A 1 94 ? 2.201 44.550 46.380 1.00 26.58 94 ASN A CA 1
ATOM 699 C C . ASN A 1 94 ? 2.746 45.643 47.303 1.00 23.49 94 ASN A C 1
ATOM 700 O O . ASN A 1 94 ? 3.857 45.545 47.806 1.00 22.07 94 ASN A O 1
ATOM 705 N N . MET A 1 95 ? 1.988 46.709 47.506 1.00 20.73 95 MET A N 1
ATOM 706 C CA . MET A 1 95 ? 2.536 47.819 48.294 1.00 18.97 95 MET A CA 1
ATOM 707 C C . MET A 1 95 ? 1.891 47.937 49.667 1.00 16.79 95 MET A C 1
ATOM 708 O O . MET A 1 95 ? 0.707 47.653 49.814 1.00 16.25 95 MET A O 1
ATOM 713 N N . TYR A 1 96 ? 2.676 48.343 50.669 1.00 14.10 96 TYR A N 1
ATOM 714 C CA . TYR A 1 96 ? 2.133 48.674 51.973 1.00 13.14 96 TYR A CA 1
ATOM 715 C C . TYR A 1 96 ? 1.732 50.165 51.987 1.00 12.71 96 TYR A C 1
ATOM 716 O O . TYR A 1 96 ? 2.584 51.060 51.841 1.00 11.83 96 TYR A O 1
ATOM 725 N N . LEU A 1 97 ? 0.436 50.419 52.117 1.00 12.31 97 LEU A N 1
ATOM 726 C CA . LEU A 1 97 ? -0.086 51.790 51.955 1.00 13.30 97 LEU A CA 1
ATOM 727 C C . LEU A 1 97 ? -0.619 52.332 53.264 1.00 13.93 97 LEU A C 1
ATOM 728 O O . LEU A 1 97 ? -1.151 51.576 54.093 1.00 13.96 97 LEU A O 1
ATOM 733 N N . PHE A 1 98 ? -0.478 53.632 53.452 1.00 13.55 98 PHE A N 1
ATOM 734 C CA . PHE A 1 98 ? -0.981 54.248 54.669 1.00 13.89 98 PHE A CA 1
ATOM 735 C C . PHE A 1 98 ? -1.316 55.717 54.391 1.00 14.76 98 PHE A C 1
ATOM 736 O O . PHE A 1 98 ? -0.944 56.296 53.357 1.00 14.26 98 PHE A O 1
ATOM 744 N N . ASP A 1 99 ? -2.048 56.295 55.324 1.00 16.17 99 ASP A N 1
ATOM 745 C CA . ASP A 1 99 ? -2.571 57.624 55.219 1.00 18.47 99 ASP A CA 1
ATOM 746 C C . ASP A 1 99 ? -1.786 58.609 56.098 1.00 18.84 99 ASP A C 1
ATOM 747 O O . ASP A 1 99 ? -1.440 58.253 57.215 1.00 18.08 99 ASP A O 1
ATOM 752 N N . ILE A 1 100 ? -1.506 59.812 55.569 1.00 18.91 100 ILE A N 1
ATOM 753 C CA . ILE A 1 100 ? -1.143 61.038 56.323 1.00 20.59 100 ILE A CA 1
ATOM 754 C C . ILE A 1 100 ? -1.970 62.061 55.503 1.00 21.62 100 ILE A C 1
ATOM 755 O O . ILE A 1 100 ? -1.526 62.572 54.486 1.00 23.04 100 ILE A O 1
ATOM 760 N N . GLU A 1 101 ? -3.169 62.433 55.860 1.00 23.25 101 GLU A N 1
ATOM 761 C CA . GLU A 1 101 ? -3.628 63.386 56.816 1.00 24.10 101 GLU A CA 1
ATOM 762 C C . GLU A 1 101 ? -4.625 63.560 55.673 1.00 23.32 101 GLU A C 1
ATOM 763 O O . GLU A 1 101 ? -4.658 64.589 55.032 1.00 22.94 101 GLU A O 1
ATOM 769 N N . GLY A 1 102 ? -5.267 62.459 55.281 1.00 23.36 102 GLY A N 1
ATOM 770 C CA . GLY A 1 102 ? -5.982 62.387 53.994 1.00 22.79 102 GLY A CA 1
ATOM 771 C C . GLY A 1 102 ? -5.174 61.968 52.761 1.00 22.75 102 GLY A C 1
ATOM 772 O O . GLY A 1 102 ? -5.766 61.637 51.715 1.00 23.07 102 GLY A O 1
ATOM 773 N N . HIS A 1 103 ? -3.839 61.987 52.863 1.00 21.23 103 HIS A N 1
ATOM 774 C CA . HIS A 1 103 ? -2.968 61.733 51.699 1.00 20.49 103 HIS A CA 1
ATOM 775 C C . HIS A 1 103 ? -2.290 60.361 51.758 1.00 18.31 103 HIS A C 1
ATOM 776 O O . HIS A 1 103 ? -1.699 59.988 52.748 1.00 18.76 103 HIS A O 1
ATOM 783 N N . GLU A 1 104 ? -2.352 59.647 50.653 1.00 17.57 104 GLU A N 1
ATOM 784 C CA . GLU A 1 104 ? -1.861 58.279 50.550 1.00 15.73 104 GLU A CA 1
ATOM 785 C C . GLU A 1 104 ? -0.323 58.202 50.370 1.00 14.38 104 GLU A C 1
ATOM 786 O O . GLU A 1 104 ? 0.253 58.877 49.482 1.00 13.96 104 GLU A O 1
ATOM 792 N N . PHE A 1 105 ? 0.307 57.377 51.205 1.00 12.63 105 PHE A N 1
ATOM 793 C CA . PHE A 1 105 ? 1.758 57.154 51.219 1.00 11.19 105 PHE A CA 1
ATOM 794 C C . PHE A 1 105 ? 1.969 55.679 51.146 1.00 11.15 105 PHE A C 1
ATOM 795 O O . PHE A 1 105 ? 1.053 54.916 51.459 1.00 11.87 105 PHE A O 1
ATOM 803 N N . ALA A 1 106 ? 3.172 55.286 50.752 1.00 10.02 106 ALA A N 1
ATOM 804 C CA . ALA A 1 106 ? 3.576 53.914 50.665 1.00 9.01 106 ALA A CA 1
ATOM 805 C C . ALA A 1 106 ? 4.959 53.761 51.300 1.00 9.32 106 ALA A C 1
ATOM 806 O O . ALA A 1 106 ? 5.791 54.672 51.231 1.00 8.33 106 ALA A O 1
ATOM 808 N N . VAL A 1 107 ? 5.200 52.588 51.885 1.00 8.06 107 VAL A N 1
ATOM 809 C CA . VAL A 1 107 ? 6.529 52.141 52.181 1.00 6.67 107 VAL A CA 1
ATOM 810 C C . VAL A 1 107 ? 7.113 51.753 50.821 1.00 8.22 107 VAL A C 1
ATOM 811 O O . VAL A 1 107 ? 6.479 51.012 50.023 1.00 9.34 107 VAL A O 1
ATOM 815 N N . LYS A 1 108 ? 8.283 52.315 50.525 1.00 7.69 108 LYS A N 1
ATOM 816 C CA . LYS A 1 108 ? 8.971 52.150 49.253 1.00 7.18 108 LYS A CA 1
ATOM 817 C C . LYS A 1 108 ? 9.132 50.664 48.908 1.00 7.92 108 LYS A C 1
ATOM 818 O O . LYS A 1 108 ? 9.719 49.897 49.704 1.00 6.46 108 LYS A O 1
ATOM 824 N N . PRO A 1 109 ? 8.586 50.239 47.745 1.00 8.67 109 PRO A N 1
ATOM 825 C CA . PRO A 1 109 ? 8.875 48.876 47.245 1.00 9.18 109 PRO A CA 1
ATOM 826 C C . PRO A 1 109 ? 10.050 48.819 46.258 1.00 10.72 109 PRO A C 1
ATOM 827 O O . PRO A 1 109 ? 10.590 47.735 45.997 1.00 10.38 109 PRO A O 1
ATOM 831 N N . MET A 1 110 ? 10.448 49.973 45.712 1.00 12.22 110 MET A N 1
ATOM 832 C CA . MET A 1 110 ? 11.567 50.030 44.779 1.00 14.68 110 MET A CA 1
ATOM 833 C C . MET A 1 110 ? 12.223 51.383 44.866 1.00 12.12 110 MET A C 1
ATOM 834 O O . MET A 1 110 ? 11.543 52.359 45.206 1.00 12.24 110 MET A O 1
ATOM 839 N N . ASN A 1 111 ? 13.525 51.457 44.554 1.00 9.74 111 ASN A N 1
ATOM 840 C CA . ASN A 1 111 ? 14.286 52.746 44.657 1.00 7.45 111 ASN A CA 1
ATOM 841 C C . ASN A 1 111 ? 14.266 53.571 43.399 1.00 7.11 111 ASN A C 1
ATOM 842 O O . ASN A 1 111 ? 14.565 54.771 43.439 1.00 7.24 111 ASN A O 1
ATOM 847 N N . CYS A 1 112 ? 13.922 52.927 42.281 1.00 6.56 112 CYS A N 1
ATOM 848 C CA . CYS A 1 112 ? 13.938 53.549 40.928 1.00 7.11 112 CYS A CA 1
ATOM 849 C C . CYS A 1 112 ? 13.424 54.983 40.756 1.00 7.14 112 CYS A C 1
ATOM 850 O O . CYS A 1 112 ? 14.135 55.794 40.157 1.00 8.69 112 CYS A O 1
ATOM 853 N N . PRO A 1 113 ? 12.148 55.261 41.136 1.00 6.42 113 PRO A N 1
ATOM 854 C CA . PRO A 1 113 ? 11.587 56.612 41.021 1.00 6.59 113 PRO A CA 1
ATOM 855 C C . PRO A 1 113 ? 12.368 57.649 41.827 1.00 6.61 113 PRO A C 1
ATOM 856 O O . PRO A 1 113 ? 12.551 58.779 41.346 1.00 7.31 113 PRO A O 1
ATOM 860 N N . TYR A 1 114 ? 12.849 57.271 43.017 1.00 6.38 114 TYR A N 1
ATOM 861 C CA . TYR A 1 114 ? 13.698 58.190 43.803 1.00 7.36 114 TYR A CA 1
ATOM 862 C C . TYR A 1 114 ? 15.008 58.481 43.070 1.00 7.21 114 TYR A C 1
ATOM 863 O O . TYR A 1 114 ? 15.385 59.631 42.943 1.00 8.65 114 TYR A O 1
ATOM 872 N N . HIS A 1 115 ? 15.664 57.449 42.532 1.00 7.25 115 HIS A N 1
ATOM 873 C CA . HIS A 1 115 ? 16.949 57.615 41.788 1.00 6.67 115 HIS A CA 1
ATOM 874 C C . HIS A 1 115 ? 16.769 58.480 40.560 1.00 7.36 115 HIS A C 1
ATOM 875 O O . HIS A 1 115 ? 17.664 59.231 40.239 1.00 5.83 115 HIS A O 1
ATOM 882 N N . ILE A 1 116 ? 15.601 58.366 39.895 1.00 8.02 116 ILE A N 1
ATOM 883 C CA . ILE A 1 116 ? 15.246 59.249 38.764 1.00 9.61 116 ILE A CA 1
ATOM 884 C C . ILE A 1 116 ? 14.980 60.691 39.175 1.00 9.38 116 ILE A C 1
ATOM 885 O O . ILE A 1 116 ? 15.391 61.588 38.475 1.00 10.14 116 ILE A O 1
ATOM 890 N N . LEU A 1 117 ? 14.303 60.915 40.297 1.00 9.15 117 LEU A N 1
ATOM 891 C CA . LEU A 1 117 ? 14.164 62.266 40.808 1.00 8.45 117 LEU A CA 1
ATOM 892 C C . LEU A 1 117 ? 15.540 62.919 41.073 1.00 8.49 117 LEU A C 1
ATOM 893 O O . LEU A 1 117 ? 15.733 64.129 40.829 1.00 9.25 117 LEU A O 1
ATOM 898 N N . LEU A 1 118 ? 16.490 62.139 41.589 1.00 7.83 118 LEU A N 1
ATOM 899 C CA . LEU A 1 118 ? 17.843 62.644 41.864 1.00 6.81 118 LEU A CA 1
ATOM 900 C C . LEU A 1 118 ? 18.568 62.998 40.579 1.00 5.90 118 LEU A C 1
ATOM 901 O O . LEU A 1 118 ? 19.267 63.968 40.528 1.00 5.58 118 LEU A O 1
ATOM 906 N N . PHE A 1 119 ? 18.466 62.157 39.570 1.00 5.86 119 PHE A N 1
ATOM 907 C CA . PHE A 1 119 ? 18.865 62.551 38.219 1.00 6.83 119 PHE A CA 1
ATOM 908 C C . PHE A 1 119 ? 18.185 63.877 37.777 1.00 6.64 119 PHE A C 1
ATOM 909 O O . PHE A 1 119 ? 18.851 64.812 37.365 1.00 6.19 119 PHE A O 1
ATOM 917 N N . LEU A 1 120 ? 16.863 63.946 37.898 1.00 7.10 120 LEU A N 1
ATOM 918 C CA . LEU A 1 120 ? 16.130 65.132 37.483 1.00 7.93 120 LEU A CA 1
ATOM 919 C C . LEU A 1 120 ? 16.567 66.362 38.227 1.00 8.26 120 LEU A C 1
ATOM 920 O O . LEU A 1 120 ? 16.668 67.421 37.623 1.00 9.56 120 LEU A O 1
ATOM 925 N N . ASN A 1 121 ? 16.825 66.245 39.524 1.00 8.38 121 ASN A N 1
ATOM 926 C CA . ASN A 1 121 ? 17.275 67.423 40.289 1.00 8.88 121 ASN A CA 1
ATOM 927 C C . ASN A 1 121 ? 18.646 67.949 39.798 1.00 8.83 121 ASN A C 1
ATOM 928 O O . ASN A 1 121 ? 18.834 69.145 39.722 1.00 8.38 121 ASN A O 1
ATOM 933 N N . GLU A 1 122 ? 19.572 67.037 39.466 1.00 8.30 122 GLU A N 1
ATOM 934 C CA . GLU A 1 122 ? 20.911 67.401 39.029 1.00 9.59 122 GLU A CA 1
ATOM 935 C C . GLU A 1 122 ? 20.883 68.017 37.643 1.00 10.05 122 GLU A C 1
ATOM 936 O O . GLU A 1 122 ? 21.678 68.909 37.342 1.00 9.53 122 GLU A O 1
ATOM 942 N N . VAL A 1 123 ? 19.962 67.547 36.796 1.00 10.94 123 VAL A N 1
ATOM 943 C CA . VAL A 1 123 ? 19.804 68.158 35.488 1.00 10.38 123 VAL A CA 1
ATOM 944 C C . VAL A 1 123 ? 19.269 69.581 35.656 1.00 10.74 123 VAL A C 1
ATOM 945 O O . VAL A 1 123 ? 19.762 70.508 35.019 1.00 11.44 123 VAL A O 1
ATOM 949 N N . ALA A 1 124 ? 18.286 69.784 36.526 1.00 11.16 124 ALA A N 1
ATOM 950 C CA . ALA A 1 124 ? 17.749 71.131 36.723 1.00 11.50 124 ALA A CA 1
ATOM 951 C C . ALA A 1 124 ? 18.844 72.130 37.190 1.00 12.44 124 ALA A C 1
ATOM 952 O O . ALA A 1 124 ? 18.926 73.228 36.695 1.00 12.67 124 ALA A O 1
ATOM 954 N N . LYS A 1 125 ? 19.687 71.707 38.133 1.00 12.93 125 LYS A N 1
ATOM 955 C CA . LYS A 1 125 ? 20.772 72.500 38.694 1.00 12.02 125 LYS A CA 1
ATOM 956 C C . LYS A 1 125 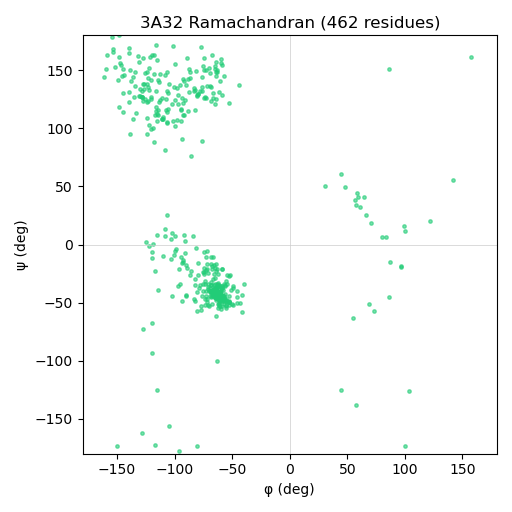? 21.970 72.710 37.740 1.00 13.35 125 LYS A C 1
ATOM 957 O O . LYS A 1 125 ? 22.466 73.836 37.630 1.00 12.36 125 LYS A O 1
ATOM 963 N N . HIS A 1 126 ? 22.419 71.637 37.047 1.00 13.42 126 HIS A N 1
ATOM 964 C CA . HIS A 1 126 ? 23.670 71.650 36.278 1.00 13.71 126 HIS A CA 1
ATOM 965 C C . HIS A 1 126 ? 23.529 71.378 34.796 1.00 14.12 126 HIS A C 1
ATOM 966 O O . HIS A 1 126 ? 24.470 71.592 34.052 1.00 14.29 126 HIS A O 1
ATOM 973 N N . ARG A 1 127 ? 22.354 70.926 34.367 1.00 15.31 127 ARG A N 1
ATOM 974 C CA . ARG A 1 127 ? 22.071 70.716 32.936 1.00 17.34 127 ARG A CA 1
ATOM 975 C C . ARG A 1 127 ? 23.111 69.751 32.391 1.00 16.94 127 ARG A C 1
ATOM 976 O O . ARG A 1 127 ? 23.477 68.790 33.092 1.00 16.15 127 ARG A O 1
ATOM 984 N N . SER A 1 128 ? 23.619 70.034 31.192 1.00 16.07 128 SER A N 1
ATOM 985 C CA . SER A 1 128 ? 24.551 69.133 30.490 1.00 16.57 128 SER A CA 1
ATOM 986 C C . SER A 1 128 ? 25.961 69.040 31.070 1.00 15.97 128 SER A C 1
ATOM 987 O O . SER A 1 128 ? 26.763 68.229 30.581 1.00 16.69 128 SER A O 1
ATOM 990 N N . LYS A 1 129 ? 26.298 69.841 32.088 1.00 15.72 129 LYS A N 1
ATOM 991 C CA . LYS A 1 129 ? 27.562 69.569 32.837 1.00 15.15 129 LYS A CA 1
ATOM 992 C C . LYS A 1 129 ? 27.556 68.208 33.530 1.00 14.21 129 LYS A C 1
ATOM 993 O O . LYS A 1 129 ? 28.627 67.627 33.788 1.00 12.50 129 LYS A O 1
ATOM 999 N N . LEU A 1 130 ? 26.348 67.703 33.832 1.00 14.18 130 LEU A N 1
ATOM 1000 C CA . LEU A 1 130 ? 26.198 66.353 34.412 1.00 14.06 130 LEU A CA 1
ATOM 1001 C C . LEU A 1 130 ? 26.676 65.358 33.356 1.00 14.54 130 LEU A C 1
ATOM 1002 O O . LEU A 1 130 ? 26.138 65.351 32.245 1.00 15.30 130 LEU A O 1
ATOM 1007 N N . PRO A 1 131 ? 27.697 64.544 33.683 1.00 13.90 131 PRO A N 1
ATOM 1008 C CA . PRO A 1 131 ? 28.177 63.592 32.691 1.00 13.97 131 PRO A CA 1
ATOM 1009 C C . PRO A 1 131 ? 27.237 62.381 32.470 1.00 13.92 131 PRO A C 1
ATOM 1010 O O . PRO A 1 131 ? 26.493 61.963 33.370 1.00 14.19 131 PRO A O 1
ATOM 1014 N N . LEU A 1 132 ? 27.254 61.859 31.254 1.00 13.72 132 LEU A N 1
ATOM 1015 C CA . LEU A 1 132 ? 26.613 60.594 30.952 1.00 13.22 132 LEU A CA 1
ATOM 1016 C C . LEU A 1 132 ? 27.712 59.631 30.497 1.00 13.52 132 LEU A C 1
ATOM 1017 O O . LEU A 1 132 ? 28.663 60.048 29.842 1.00 14.48 132 LEU A O 1
ATOM 1022 N N . PRO A 1 133 ? 27.576 58.334 30.801 1.00 13.40 133 PRO A N 1
ATOM 1023 C CA . PRO A 1 133 ? 26.438 57.755 31.553 1.00 13.02 133 PRO A CA 1
ATOM 1024 C C . PRO A 1 133 ? 26.329 58.265 33.022 1.00 12.73 133 PRO A C 1
ATOM 1025 O O . PRO A 1 133 ? 27.343 58.589 33.679 1.00 12.53 133 PRO A O 1
ATOM 1029 N N . PHE A 1 134 ? 25.097 58.347 33.506 1.00 11.50 134 PHE A N 1
ATOM 1030 C CA . PHE A 1 134 ? 24.830 58.731 34.890 1.00 10.94 134 PHE A CA 1
ATOM 1031 C C . PHE A 1 134 ? 24.506 57.443 35.617 1.00 11.05 134 PHE A C 1
ATOM 1032 O O . PHE A 1 134 ? 23.573 56.720 35.230 1.00 11.50 134 PHE A O 1
ATOM 1040 N N . LYS A 1 135 ? 25.303 57.144 36.650 1.00 9.89 135 LYS A N 1
ATOM 1041 C CA . LYS A 1 135 ? 25.209 55.889 37.378 1.00 7.92 135 LYS A CA 1
ATOM 1042 C C . LYS A 1 135 ? 25.045 56.206 38.815 1.00 7.23 135 LYS A C 1
ATOM 1043 O O . LYS A 1 135 ? 25.853 56.955 39.375 1.00 7.32 135 LYS A O 1
ATOM 1049 N N . VAL A 1 136 ? 23.982 55.649 39.413 1.00 7.02 136 VAL A N 1
ATOM 1050 C CA . VAL A 1 136 ? 23.622 55.893 40.813 1.00 6.43 136 VAL A CA 1
ATOM 1051 C C . VAL A 1 136 ? 23.418 54.519 41.539 1.00 6.62 136 VAL A C 1
ATOM 1052 O O . VAL A 1 136 ? 22.641 53.677 41.049 1.00 6.59 136 VAL A O 1
ATOM 1056 N N . PHE A 1 137 ? 24.103 54.326 42.674 1.00 4.63 137 PHE A N 1
ATOM 1057 C CA . PHE A 1 137 ? 24.061 53.089 43.459 1.00 4.71 137 PHE A CA 1
ATOM 1058 C C . PHE A 1 137 ? 23.412 53.325 44.835 1.00 4.43 137 PHE A C 1
ATOM 1059 O O . PHE A 1 137 ? 23.679 54.338 45.467 1.00 4.84 137 PHE A O 1
ATOM 1067 N N . GLU A 1 138 ? 22.621 52.373 45.317 1.00 3.47 138 GLU A N 1
ATOM 1068 C CA . GLU A 1 138 ? 22.061 52.467 46.683 1.00 4.16 138 GLU A CA 1
ATOM 1069 C C . GLU A 1 138 ? 21.963 51.090 47.314 1.00 4.35 138 GLU A C 1
ATOM 1070 O O . GLU A 1 138 ? 21.489 50.171 46.652 1.00 2.26 138 GLU A O 1
ATOM 1076 N N . PHE A 1 139 ? 22.472 50.959 48.551 1.00 4.95 139 PHE A N 1
ATOM 1077 C CA . PHE A 1 139 ? 22.216 49.806 49.436 1.00 5.72 139 PHE A CA 1
ATOM 1078 C C . PHE A 1 139 ? 20.797 50.058 49.947 1.00 6.66 139 PHE A C 1
ATOM 1079 O O . PHE A 1 139 ? 20.588 50.756 50.955 1.00 5.98 139 PHE A O 1
ATOM 1087 N N . GLY A 1 140 ? 19.799 49.565 49.221 1.00 6.89 140 GLY A N 1
ATOM 1088 C CA . GLY A 1 140 ? 18.437 50.121 49.406 1.00 7.32 140 GLY A CA 1
ATOM 1089 C C . GLY A 1 140 ? 17.516 49.194 50.155 1.00 7.30 140 GLY A C 1
ATOM 1090 O O . GLY A 1 140 ? 17.638 47.982 50.018 1.00 8.87 140 GLY A O 1
ATOM 1091 N N . ARG A 1 141 ? 16.576 49.743 50.913 1.00 7.45 141 ARG A N 1
ATOM 1092 C CA . ARG A 1 141 ? 15.660 48.927 51.773 1.00 6.65 141 ARG A CA 1
ATOM 1093 C C . ARG A 1 141 ? 14.226 49.043 51.273 1.00 6.34 141 ARG A C 1
ATOM 1094 O O . ARG A 1 141 ? 13.662 50.138 51.268 1.00 5.79 141 ARG A O 1
ATOM 1102 N N . VAL A 1 142 ? 13.675 47.910 50.825 1.00 6.01 142 VAL A N 1
ATOM 1103 C CA . VAL A 1 142 ? 12.419 47.859 50.107 1.00 6.67 142 VAL A CA 1
ATOM 1104 C C . VAL A 1 142 ? 11.446 46.924 50.802 1.00 7.09 142 VAL A C 1
ATOM 1105 O O . VAL A 1 142 ? 11.844 45.988 51.489 1.00 8.21 142 VAL A O 1
ATOM 1109 N N . HIS A 1 143 ? 10.166 47.229 50.706 1.00 7.17 143 HIS A N 1
ATOM 1110 C CA . HIS A 1 143 ? 9.172 46.442 51.399 1.00 7.40 143 HIS A CA 1
ATOM 1111 C C . HIS A 1 143 ? 8.034 46.153 50.432 1.00 8.62 143 HIS A C 1
ATOM 1112 O O . HIS A 1 143 ? 7.586 47.043 49.715 1.00 8.22 143 HIS A O 1
ATOM 1119 N N . ARG A 1 144 ? 7.573 44.910 50.455 1.00 8.25 144 ARG A N 1
ATOM 1120 C CA . ARG A 1 144 ? 6.604 44.433 49.467 1.00 9.61 144 ARG A CA 1
ATOM 1121 C C . ARG A 1 144 ? 5.650 43.481 50.167 1.00 9.41 144 ARG A C 1
ATOM 1122 O O . ARG A 1 144 ? 6.050 42.769 51.093 1.00 7.19 144 ARG A O 1
ATOM 1130 N N . TYR A 1 145 ? 4.394 43.492 49.737 1.00 11.39 145 TYR A N 1
ATOM 1131 C CA . TYR A 1 145 ? 3.407 42.529 50.282 1.00 13.55 145 TYR A CA 1
ATOM 1132 C C . TYR A 1 145 ? 3.835 41.136 49.912 1.00 12.85 145 TYR A C 1
ATOM 1133 O O . TYR A 1 145 ? 4.068 40.893 48.764 1.00 13.61 145 TYR A O 1
ATOM 1142 N N . GLU A 1 146 ? 3.984 40.237 50.875 1.00 12.89 146 GLU A N 1
ATOM 1143 C CA . GLU A 1 146 ? 3.926 38.801 50.571 1.00 14.16 146 GLU A CA 1
ATOM 1144 C C . GLU A 1 146 ? 2.904 38.133 51.459 1.00 15.01 146 GLU A C 1
ATOM 1145 O O . GLU A 1 146 ? 2.875 38.428 52.654 1.00 15.28 146 GLU A O 1
ATOM 1151 N N . PRO A 1 147 ? 2.087 37.201 50.877 1.00 16.09 147 PRO A N 1
ATOM 1152 C CA . PRO A 1 147 ? 1.170 36.365 51.672 1.00 16.43 147 PRO A CA 1
ATOM 1153 C C . PRO A 1 147 ? 1.994 35.451 52.579 1.00 16.94 147 PRO A C 1
ATOM 1154 O O . PRO A 1 147 ? 3.141 35.126 52.222 1.00 17.48 147 PRO A O 1
ATOM 1158 N N . SER A 1 148 ? 1.432 35.084 53.734 1.00 16.93 148 SE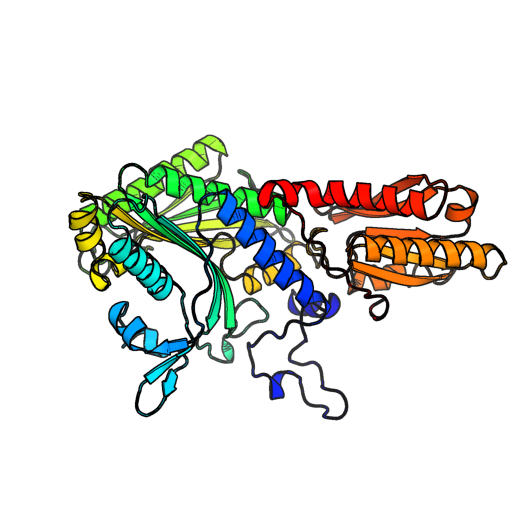R A N 1
ATOM 1159 C CA . SER A 1 148 ? 2.080 34.192 54.718 1.00 17.72 148 SER A CA 1
ATOM 1160 C C . SER A 1 148 ? 2.616 32.888 54.123 1.00 15.80 148 SER A C 1
ATOM 1161 O O . SER A 1 148 ? 3.660 32.415 54.529 1.00 16.09 148 SER A O 1
ATOM 1164 N N . GLY A 1 149 ? 1.868 32.302 53.201 1.00 15.22 149 GLY A N 1
ATOM 1165 C CA . GLY A 1 149 ? 2.219 31.025 52.593 1.00 14.43 149 GLY A CA 1
ATOM 1166 C C . GLY A 1 149 ? 3.368 31.142 51.624 1.00 14.55 149 GLY A C 1
ATOM 1167 O O . GLY A 1 149 ? 3.903 30.141 51.199 1.00 15.31 149 GLY A O 1
ATOM 1168 N N . SER A 1 150 ? 3.760 32.372 51.276 1.00 13.86 150 SER A N 1
ATOM 1169 C CA . SER A 1 150 ? 4.862 32.608 50.333 1.00 13.10 150 SER A CA 1
ATOM 1170 C C . SER A 1 150 ? 6.229 32.872 50.991 1.00 12.63 150 SER A C 1
ATOM 1171 O O . SER A 1 150 ? 7.279 32.715 50.345 1.00 12.27 150 SER A O 1
ATOM 1174 N N . ILE A 1 151 ? 6.188 33.276 52.255 1.00 10.88 151 ILE A N 1
ATOM 1175 C CA . ILE A 1 151 ? 7.382 33.545 53.034 1.00 11.95 151 ILE A CA 1
ATOM 1176 C C . ILE A 1 151 ? 8.220 32.302 53.314 1.00 10.47 151 ILE A C 1
ATOM 1177 O O . ILE A 1 151 ? 7.699 31.254 53.746 1.00 8.90 151 ILE A O 1
ATOM 1182 N N . TYR A 1 152 ? 9.516 32.424 53.036 1.00 9.90 152 TYR A N 1
ATOM 1183 C CA . TYR A 1 152 ? 10.481 31.353 53.298 1.00 9.28 152 TYR A CA 1
ATOM 1184 C C . TYR A 1 152 ? 11.830 31.919 53.729 1.00 9.03 152 TYR A C 1
ATOM 1185 O O . TYR A 1 152 ? 12.522 32.583 52.964 1.00 9.32 152 TYR A O 1
ATOM 1194 N N . GLY A 1 153 ? 12.198 31.661 54.970 1.00 8.65 153 GLY A N 1
ATOM 1195 C CA . GLY A 1 153 ? 13.495 32.060 55.465 1.00 8.44 153 GLY A CA 1
ATOM 1196 C C . GLY A 1 153 ? 13.927 33.479 55.089 1.00 8.46 153 GLY A C 1
ATOM 1197 O O . GLY A 1 153 ? 13.228 34.439 55.370 1.00 7.82 153 GLY A O 1
ATOM 1198 N N . LEU A 1 154 ? 15.106 33.586 54.469 1.00 7.86 154 LEU A N 1
ATOM 1199 C CA . LEU A 1 154 ? 15.663 34.849 53.995 1.00 7.84 154 LEU A CA 1
ATOM 1200 C C . LEU A 1 154 ? 15.391 35.010 52.499 1.00 7.23 154 LEU A C 1
ATOM 1201 O O . LEU A 1 154 ? 15.665 36.078 51.921 1.00 8.36 154 LEU A O 1
ATOM 1206 N N . LEU A 1 155 ? 14.791 33.990 51.899 1.00 6.57 155 LEU A N 1
ATOM 1207 C CA . LEU A 1 155 ? 14.667 33.934 50.417 1.00 6.93 155 LEU A CA 1
ATOM 1208 C C . LEU A 1 155 ? 13.534 34.769 49.890 1.00 7.16 155 LEU A C 1
ATOM 1209 O O . LEU A 1 155 ? 13.680 35.424 48.866 1.00 7.11 155 LEU A O 1
ATOM 1214 N N . ARG A 1 156 ? 12.396 34.726 50.601 1.00 7.65 156 ARG A N 1
ATOM 1215 C CA . ARG A 1 156 ? 11.187 35.454 50.233 1.00 7.35 156 ARG A CA 1
ATOM 1216 C C . ARG A 1 156 ? 10.614 36.093 51.520 1.00 7.30 156 ARG A C 1
ATOM 1217 O O . ARG A 1 156 ? 10.129 35.402 52.423 1.00 6.88 156 ARG A O 1
ATOM 1225 N N . VAL A 1 157 ? 10.735 37.412 51.620 1.00 6.78 157 VAL A N 1
ATOM 1226 C CA . VAL A 1 157 ? 10.458 38.137 52.825 1.00 6.89 157 VAL A CA 1
ATOM 1227 C C . VAL A 1 157 ? 9.717 39.451 52.468 1.00 8.47 157 VAL A C 1
ATOM 1228 O O . VAL A 1 157 ? 9.660 39.851 51.279 1.00 8.00 157 VAL A O 1
ATOM 1232 N N . ARG A 1 158 ? 9.182 40.122 53.509 1.00 8.32 158 ARG A N 1
ATOM 1233 C CA . ARG A 1 158 ? 8.453 41.367 53.364 1.00 8.06 158 ARG A CA 1
ATOM 1234 C C . ARG A 1 158 ? 9.308 42.644 53.340 1.00 7.79 158 ARG A C 1
ATOM 1235 O O . ARG A 1 158 ? 8.855 43.677 52.878 1.00 7.43 158 ARG A O 1
ATOM 1243 N N . GLY A 1 159 ? 10.514 42.595 53.892 1.00 7.37 159 GLY A N 1
ATOM 1244 C CA . GLY A 1 159 ? 11.441 43.735 53.850 1.00 6.02 159 GLY A CA 1
ATOM 1245 C C . GLY A 1 159 ? 12.827 43.196 53.597 1.00 6.72 159 GLY A C 1
ATOM 1246 O O . GLY A 1 159 ? 13.242 42.230 54.245 1.00 6.16 159 GLY A O 1
ATOM 1247 N N . PHE A 1 160 ? 13.531 43.780 52.628 1.00 5.75 160 PHE A N 1
ATOM 1248 C CA . PHE A 1 160 ? 14.840 43.288 52.272 1.00 6.23 160 PHE A CA 1
ATOM 1249 C C . PHE A 1 160 ? 15.712 44.387 51.655 1.00 5.91 160 PHE A C 1
ATOM 1250 O O . PHE A 1 160 ? 15.268 45.504 51.453 1.00 5.90 160 PHE A O 1
ATOM 1258 N N . THR A 1 161 ? 16.947 44.025 51.327 1.00 7.12 161 THR A N 1
ATOM 1259 C CA . THR A 1 161 ? 17.936 44.958 50.845 1.00 6.56 161 THR A CA 1
ATOM 1260 C C . THR A 1 161 ? 18.397 44.516 49.452 1.00 6.86 161 THR A C 1
ATOM 1261 O O . THR A 1 161 ? 18.521 43.327 49.207 1.00 7.16 161 THR A O 1
ATOM 1265 N N . GLN A 1 162 ? 18.627 45.475 48.555 1.00 7.59 162 GLN A N 1
ATOM 1266 C CA . GLN A 1 162 ? 19.129 45.241 47.183 1.00 7.87 162 GLN A CA 1
ATOM 1267 C C . GLN A 1 162 ? 20.410 46.070 47.044 1.00 8.40 162 GLN A C 1
ATOM 1268 O O . GLN A 1 162 ? 20.481 47.149 47.609 1.00 7.33 162 GLN A O 1
ATOM 1274 N N . ASP A 1 163 ? 21.414 45.540 46.323 1.00 7.29 163 ASP A N 1
ATOM 1275 C CA . ASP A 1 163 ? 22.523 46.350 45.810 1.00 6.86 163 ASP A CA 1
ATOM 1276 C C . ASP A 1 163 ? 22.064 46.955 44.452 1.00 6.27 163 ASP A C 1
ATOM 1277 O O . ASP A 1 163 ? 22.482 46.541 43.360 1.00 5.54 163 ASP A O 1
ATOM 1282 N N . ASP A 1 164 ? 21.225 47.964 44.563 1.00 5.97 164 ASP A N 1
ATOM 1283 C CA . ASP A 1 164 ? 20.453 48.504 43.479 1.00 6.44 164 ASP A CA 1
ATOM 1284 C C . ASP A 1 164 ? 21.196 49.654 42.797 1.00 6.35 164 ASP A C 1
ATOM 1285 O O . ASP A 1 164 ? 21.778 50.499 43.477 1.00 6.60 164 ASP A O 1
ATOM 1290 N N . ALA A 1 165 ? 21.119 49.742 41.462 1.00 6.19 165 ALA A N 1
ATOM 1291 C CA . ALA A 1 165 ? 21.674 50.898 40.781 1.00 6.04 165 ALA A CA 1
ATOM 1292 C C . ALA A 1 165 ? 20.843 51.172 39.558 1.00 7.25 165 ALA A C 1
ATOM 1293 O O . ALA A 1 165 ? 20.140 50.278 39.063 1.00 8.46 165 ALA A O 1
ATOM 1295 N N . HIS A 1 166 ? 20.880 52.415 39.114 1.00 7.05 166 HIS A N 1
ATOM 1296 C CA . HIS A 1 166 ? 20.252 52.839 37.897 1.00 7.90 166 HIS A CA 1
ATOM 1297 C C . HIS A 1 166 ? 21.252 53.572 37.018 1.00 8.24 166 HIS A C 1
ATOM 1298 O O . HIS A 1 166 ? 22.088 54.353 37.501 1.00 8.59 166 HIS A O 1
ATOM 1305 N N . ILE A 1 167 ? 21.187 53.273 35.725 1.00 8.03 167 ILE A N 1
ATOM 1306 C CA . ILE A 1 167 ? 22.122 53.811 34.773 1.00 7.32 167 ILE A CA 1
ATOM 1307 C C . ILE A 1 167 ? 21.366 54.431 33.612 1.00 8.64 167 ILE A C 1
ATOM 1308 O O . ILE A 1 167 ? 20.506 53.795 32.990 1.00 9.55 167 ILE A O 1
ATOM 1313 N N . ILE A 1 168 ? 21.684 55.681 33.323 1.00 9.32 168 ILE A N 1
ATOM 1314 C CA . ILE A 1 168 ? 21.167 56.364 32.131 1.00 8.40 168 ILE A CA 1
ATOM 1315 C C . ILE A 1 168 ? 22.346 56.536 31.171 1.00 8.53 168 ILE A C 1
ATOM 1316 O O . ILE A 1 168 ? 23.266 57.312 31.444 1.00 7.67 168 ILE A O 1
ATOM 1321 N N . VAL A 1 169 ? 22.337 55.768 30.082 1.00 7.82 169 VAL A N 1
ATOM 1322 C CA . VAL A 1 169 ? 23.533 55.635 29.233 1.00 8.79 169 VAL A CA 1
ATOM 1323 C C . VAL A 1 169 ? 23.212 55.911 27.747 1.00 10.51 169 VAL A C 1
ATOM 1324 O O . VAL A 1 169 ? 22.268 55.312 27.224 1.00 11.80 169 VAL A O 1
ATOM 1328 N N . PRO A 1 170 ? 23.964 56.837 27.083 1.00 11.10 170 PRO A N 1
ATOM 1329 C CA . PRO A 1 170 ? 23.705 57.096 25.652 1.00 11.44 170 PRO A CA 1
ATOM 1330 C C . PRO A 1 170 ? 24.000 55.872 24.835 1.00 11.27 170 PRO A C 1
ATOM 1331 O O . PRO A 1 170 ? 24.797 55.030 25.261 1.00 11.75 170 PRO A O 1
ATOM 1335 N N . GLY A 1 171 ? 23.398 55.791 23.655 1.00 11.31 171 GLY A N 1
ATOM 1336 C CA . GLY A 1 171 ? 23.660 54.720 22.698 1.00 11.51 171 GLY A CA 1
ATOM 1337 C C . GLY A 1 171 ? 25.117 54.363 22.450 1.00 12.72 171 GLY A C 1
ATOM 1338 O O . GLY A 1 171 ? 25.455 53.179 22.331 1.00 13.09 171 GLY A O 1
ATOM 1339 N N . GLY A 1 172 ? 25.994 55.360 22.380 1.00 12.93 172 GLY A N 1
ATOM 1340 C CA . GLY A 1 172 ? 27.433 55.107 22.128 1.00 14.84 172 GLY A CA 1
ATOM 1341 C C . GLY A 1 172 ? 28.224 54.315 23.173 1.00 15.67 172 GLY A C 1
ATOM 1342 O O . GLY A 1 172 ? 29.335 53.808 22.894 1.00 14.69 172 GLY A O 1
ATOM 1343 N N . ARG A 1 173 ? 27.659 54.212 24.379 1.00 16.13 173 ARG A N 1
ATOM 1344 C CA . ARG A 1 173 ? 28.378 53.656 25.513 1.00 16.78 173 ARG A CA 1
ATOM 1345 C C . ARG A 1 173 ? 27.632 52.426 26.119 1.00 15.94 173 ARG A C 1
ATOM 1346 O O . ARG A 1 173 ? 28.115 51.799 27.048 1.00 15.15 173 ARG A O 1
ATOM 1354 N N . VAL A 1 174 ? 26.464 52.072 25.570 1.00 15.39 174 VAL A N 1
ATOM 1355 C CA . VAL A 1 174 ? 25.556 51.145 26.257 1.00 14.39 174 VAL A CA 1
ATOM 1356 C C . VAL A 1 174 ? 26.142 49.722 26.343 1.00 14.43 174 VAL A C 1
ATOM 1357 O O . VAL A 1 174 ? 26.050 49.071 27.408 1.00 13.65 174 VAL A O 1
ATOM 1361 N N . ILE A 1 175 ? 26.770 49.259 25.262 1.00 13.31 175 ILE A N 1
ATOM 1362 C CA . ILE A 1 175 ? 27.396 47.930 25.254 1.00 12.75 175 ILE A CA 1
ATOM 1363 C C . ILE A 1 175 ? 28.477 47.819 26.362 1.00 13.36 175 ILE A C 1
ATOM 1364 O O . ILE A 1 175 ? 28.533 46.817 27.119 1.00 13.26 175 ILE A O 1
ATOM 1369 N N . ASP A 1 176 ? 29.301 48.855 26.481 1.00 12.82 176 ASP A N 1
ATOM 1370 C CA . ASP A 1 176 ? 30.361 48.897 27.492 1.00 13.16 176 ASP A CA 1
ATOM 1371 C C . ASP A 1 176 ? 29.795 48.882 28.929 1.00 12.89 176 ASP A C 1
ATOM 1372 O O . ASP A 1 176 ? 30.378 48.266 29.832 1.00 12.64 176 ASP A O 1
ATOM 1377 N N . VAL A 1 177 ? 28.703 49.616 29.145 1.00 11.29 177 VAL A N 1
ATOM 1378 C CA . VAL A 1 177 ? 28.051 49.671 30.421 1.00 10.53 177 VAL A CA 1
ATOM 1379 C C . VAL A 1 177 ? 27.525 48.295 30.824 1.00 9.87 177 VAL A C 1
ATOM 1380 O O . VAL A 1 177 ? 27.758 47.839 31.958 1.00 10.00 177 VAL A O 1
ATOM 1384 N N . VAL A 1 178 ? 26.861 47.611 29.881 1.00 8.94 178 VAL A N 1
ATOM 1385 C CA . VAL A 1 178 ? 26.358 46.254 30.106 1.00 8.20 178 VAL A CA 1
ATOM 1386 C C . VAL A 1 178 ? 27.477 45.295 30.473 1.00 9.43 178 VAL A C 1
ATOM 1387 O O . VAL A 1 178 ? 27.358 44.493 31.433 1.00 9.71 178 VAL A O 1
ATOM 1391 N N . TYR A 1 179 ? 28.561 45.365 29.693 1.00 10.19 179 TYR A N 1
ATOM 1392 C CA . TYR A 1 179 ? 29.713 44.533 29.902 1.00 10.89 179 TYR A CA 1
ATOM 1393 C C . TYR A 1 179 ? 30.342 44.817 31.275 1.00 10.92 179 TYR A C 1
ATOM 1394 O O . TYR A 1 179 ? 30.648 43.890 32.016 1.00 11.36 179 TYR A O 1
ATOM 1403 N N . ASP A 1 180 ? 30.528 46.095 31.604 1.00 9.91 180 ASP A N 1
ATOM 1404 C CA . ASP A 1 180 ? 31.114 46.513 32.853 1.00 9.06 180 ASP A CA 1
ATOM 1405 C C . ASP A 1 180 ? 30.350 46.020 34.071 1.00 8.90 180 ASP A C 1
ATOM 1406 O O . ASP A 1 180 ? 30.980 45.690 35.096 1.00 8.67 180 ASP A O 1
ATOM 1411 N N . VAL A 1 181 ? 29.012 45.964 33.955 1.00 8.36 181 VAL A N 1
ATOM 1412 C CA . VAL A 1 181 ? 28.166 45.461 35.059 1.00 7.40 181 VAL A CA 1
ATOM 1413 C C . VAL A 1 181 ? 28.426 43.995 35.241 1.00 7.73 181 VAL A C 1
ATOM 1414 O O . VAL A 1 181 ? 28.569 43.551 36.378 1.00 7.46 181 VAL A O 1
ATOM 1418 N N . PHE A 1 182 ? 28.577 43.255 34.131 1.00 7.92 182 PHE A N 1
ATOM 1419 C CA . PHE A 1 182 ? 29.021 41.888 34.273 1.00 8.56 182 PHE A CA 1
ATOM 1420 C C . PHE A 1 182 ? 30.356 41.833 35.014 1.00 9.08 182 PHE A C 1
ATOM 1421 O O . PHE A 1 182 ? 30.532 40.991 35.899 1.00 10.02 182 PHE A O 1
ATOM 1429 N N . GLU A 1 183 ? 31.300 42.712 34.651 1.00 9.23 183 GLU A N 1
ATOM 1430 C CA . GLU A 1 183 ? 32.648 42.678 35.261 1.00 9.75 183 GLU A CA 1
ATOM 1431 C C . GLU A 1 183 ? 32.571 43.038 36.759 1.00 8.39 183 GLU A C 1
ATOM 1432 O O . GLU A 1 183 ? 33.286 42.488 37.564 1.00 7.96 183 GLU A O 1
ATOM 1438 N N . GLU A 1 184 ? 31.667 43.942 37.110 1.00 7.73 184 GLU A N 1
ATOM 1439 C CA . GLU A 1 184 ? 31.411 44.260 38.507 1.00 7.87 184 GLU A CA 1
ATOM 1440 C C . GLU A 1 184 ? 30.890 43.055 39.302 1.00 7.95 184 GLU A C 1
ATOM 1441 O O . GLU A 1 184 ? 31.357 42.780 40.389 1.00 7.63 184 GLU A O 1
ATOM 1447 N N . MET A 1 185 ? 29.928 42.332 38.732 1.00 8.18 185 MET A N 1
ATOM 1448 C CA . MET A 1 185 ? 29.337 41.156 39.365 1.00 8.38 185 MET A CA 1
ATOM 1449 C C . MET A 1 185 ? 30.413 40.102 39.664 1.00 8.00 185 MET A C 1
ATOM 1450 O O . MET A 1 185 ? 30.474 39.549 40.776 1.00 7.15 185 MET A O 1
ATOM 1455 N N . LYS A 1 186 ? 31.270 39.851 38.675 1.00 7.32 186 LYS A N 1
ATOM 1456 C CA . LYS A 1 186 ? 32.359 38.899 38.818 1.00 7.43 186 LYS A CA 1
ATOM 1457 C C . LYS A 1 186 ? 33.379 39.260 39.930 1.00 8.37 186 LYS A C 1
ATOM 1458 O O . LYS A 1 186 ? 33.779 38.393 40.736 1.00 7.81 186 LYS A O 1
ATOM 1464 N N . LEU A 1 187 ? 33.823 40.527 39.944 1.00 8.75 187 LEU A N 1
ATOM 1465 C CA . LEU A 1 187 ? 34.684 41.067 41.018 1.00 8.67 187 LEU A CA 1
ATOM 1466 C C . LEU A 1 187 ? 34.089 40.895 42.438 1.00 8.93 187 LEU A C 1
ATOM 1467 O O . LEU A 1 187 ? 34.818 40.486 43.360 1.00 9.54 187 LEU A O 1
ATOM 1472 N N . VAL A 1 188 ? 32.815 41.264 42.632 1.00 7.60 188 VAL A N 1
ATOM 1473 C CA . VAL A 1 188 ? 32.118 41.020 43.884 1.00 7.65 188 VAL A CA 1
ATOM 1474 C C . VAL A 1 188 ? 31.981 39.499 44.274 1.00 7.81 188 VAL A C 1
ATOM 1475 O O . VAL A 1 188 ? 32.365 39.092 45.392 1.00 6.21 188 VAL A O 1
ATOM 1479 N N . LEU A 1 189 ? 31.498 38.654 43.357 1.00 7.09 189 LEU A N 1
ATOM 1480 C CA . LEU A 1 189 ? 31.492 37.222 43.635 1.00 7.01 189 LEU A CA 1
ATOM 1481 C C . LEU A 1 189 ? 32.838 36.656 44.049 1.00 7.40 189 LEU A C 1
ATOM 1482 O O . LEU A 1 189 ? 32.927 35.941 45.051 1.00 7.00 189 LEU A O 1
ATOM 1487 N N . GLU A 1 190 ? 33.875 36.975 43.279 1.00 7.61 190 GLU A N 1
ATOM 1488 C CA . GLU A 1 190 ? 35.190 36.366 43.458 1.00 8.92 190 GLU A CA 1
ATOM 1489 C C . GLU A 1 190 ? 35.929 36.916 44.657 1.00 8.81 190 GLU A C 1
ATOM 1490 O O . GLU A 1 190 ? 36.581 36.183 45.389 1.00 8.95 190 GLU A O 1
ATOM 1496 N N . ARG A 1 191 ? 35.818 38.217 44.868 1.00 9.22 191 ARG A N 1
ATOM 1497 C CA . ARG A 1 191 ? 36.666 38.881 45.857 1.00 8.74 191 ARG A CA 1
ATOM 1498 C C . ARG A 1 191 ? 36.046 39.040 47.203 1.00 8.39 191 ARG A C 1
ATOM 1499 O O . ARG A 1 191 ? 36.773 38.969 48.219 1.00 8.29 191 ARG A O 1
ATOM 1507 N N . LEU A 1 192 ? 34.724 39.242 47.228 1.00 6.99 192 LEU A N 1
ATOM 1508 C CA . LEU A 1 192 ? 34.008 39.388 48.492 1.00 6.90 192 LEU A CA 1
ATOM 1509 C C . LEU A 1 192 ? 33.551 38.037 48.964 1.00 7.80 192 LEU A C 1
ATOM 1510 O O . LEU A 1 192 ? 33.704 37.684 50.151 1.00 8.76 192 LEU A O 1
ATOM 1515 N N . PHE A 1 193 ? 33.018 37.257 48.037 1.00 8.07 193 PHE A N 1
ATOM 1516 C CA . PHE A 1 193 ? 32.446 35.969 48.405 1.00 8.32 193 PHE A CA 1
ATOM 1517 C C . PHE A 1 193 ? 33.347 34.755 48.126 1.00 8.92 193 PHE A C 1
ATOM 1518 O O . PHE A 1 193 ? 33.028 33.645 48.561 1.00 9.80 193 PHE A O 1
ATOM 1526 N N . LYS A 1 194 ? 34.468 34.943 47.429 1.00 9.23 194 LYS A N 1
ATOM 1527 C CA . LYS A 1 194 ? 35.326 33.788 47.039 1.00 9.35 194 LYS A CA 1
ATOM 1528 C C . LYS A 1 194 ? 34.615 32.709 46.229 1.00 9.27 194 LYS A C 1
ATOM 1529 O O . LYS A 1 194 ? 34.850 31.496 46.429 1.00 9.81 194 LYS A O 1
ATOM 1535 N N . LEU A 1 195 ? 33.732 33.131 45.321 1.00 9.03 195 LEU A N 1
ATOM 1536 C CA . LEU A 1 195 ? 33.020 32.210 44.449 1.00 9.02 195 LEU A CA 1
ATOM 1537 C C . LEU A 1 195 ? 33.593 32.345 43.048 1.00 9.86 195 LEU A C 1
ATOM 1538 O O . LEU A 1 195 ? 33.481 33.394 42.437 1.00 13.27 195 LEU A O 1
ATOM 1543 N N . GLY A 1 196 ? 34.198 31.305 42.529 1.00 9.56 196 GLY A N 1
ATOM 1544 C CA . GLY A 1 196 ? 34.729 31.313 41.172 1.00 9.81 196 GLY A CA 1
ATOM 1545 C C . GLY A 1 196 ? 33.707 31.522 40.067 1.00 10.00 196 GLY A C 1
ATOM 1546 O O . GLY A 1 196 ? 32.634 30.870 40.016 1.00 10.24 196 GLY A O 1
ATOM 1547 N N . VAL A 1 197 ? 34.038 32.443 39.169 1.00 9.52 197 VAL A N 1
ATOM 1548 C CA . VAL A 1 197 ? 33.150 32.728 38.057 1.00 10.10 197 VAL A CA 1
ATOM 1549 C C . VAL A 1 197 ? 33.914 32.314 36.807 1.00 10.79 197 VAL A C 1
ATOM 1550 O O . VAL A 1 197 ? 34.868 32.978 36.426 1.00 10.77 197 VAL A O 1
ATOM 1554 N N . SER A 1 198 ? 33.516 31.197 36.197 1.00 11.14 198 SER A N 1
ATOM 1555 C CA . SER A 1 198 ? 34.226 30.708 34.987 1.00 11.72 198 SER A CA 1
ATOM 1556 C C . SER A 1 198 ? 33.253 29.991 34.083 1.00 12.61 198 SER A C 1
ATOM 1557 O O . SER A 1 198 ? 32.073 29.843 34.435 1.00 11.57 198 SER A O 1
ATOM 1560 N N . SER A 1 199 ? 33.773 29.501 32.950 1.00 13.87 199 SER A N 1
ATOM 1561 C CA . SER A 1 199 ? 33.005 28.681 31.992 1.00 15.12 199 SER A CA 1
ATOM 1562 C C . SER A 1 199 ? 32.286 27.481 32.611 1.00 15.48 199 SER A C 1
ATOM 1563 O O . SER A 1 199 ? 31.241 27.048 32.093 1.00 15.92 199 SER A O 1
ATOM 1566 N N . GLU A 1 200 ? 32.804 26.976 33.733 1.00 15.99 200 GLU A N 1
ATOM 1567 C CA . GLU A 1 200 ? 32.231 25.799 34.387 1.00 17.14 200 GLU A CA 1
ATOM 1568 C C . GLU A 1 200 ? 31.224 26.089 35.494 1.00 16.32 200 GLU A C 1
ATOM 1569 O O . GLU A 1 200 ? 30.510 25.170 35.959 1.00 17.62 200 GLU A O 1
ATOM 1575 N N . THR A 1 201 ? 31.133 27.344 35.908 1.00 14.22 201 THR A N 1
ATOM 1576 C CA . THR A 1 201 ? 30.330 27.690 37.075 1.00 13.73 201 THR A CA 1
ATOM 1577 C C . THR A 1 201 ? 29.291 28.766 36.784 1.00 13.34 201 THR A C 1
ATOM 1578 O O . THR A 1 201 ? 28.580 29.194 37.663 1.00 13.80 201 THR A O 1
ATOM 1582 N N . PHE A 1 202 ? 29.196 29.221 35.554 1.00 13.21 202 PHE A N 1
ATOM 1583 C CA . PHE A 1 202 ? 28.433 30.465 35.346 1.00 12.75 202 PHE A CA 1
ATOM 1584 C C . PHE A 1 202 ? 27.708 30.432 34.007 1.00 13.12 202 PHE A C 1
ATOM 1585 O O . PHE A 1 202 ? 28.215 29.863 33.041 1.00 13.53 202 PHE A O 1
ATOM 1593 N N . LYS A 1 203 ? 26.522 31.031 33.997 1.00 12.05 203 LYS A N 1
ATOM 1594 C CA . LYS A 1 203 ? 25.682 31.125 32.831 1.00 12.89 203 LYS A CA 1
ATOM 1595 C C . LYS A 1 203 ? 25.077 32.545 32.754 1.00 12.15 203 LYS A C 1
ATOM 1596 O O . LYS A 1 203 ? 24.676 33.129 33.774 1.00 12.25 203 LYS A O 1
ATOM 1602 N N . VAL A 1 204 ? 24.990 33.095 31.550 1.00 11.77 204 VAL A N 1
ATOM 1603 C CA . VAL A 1 204 ? 24.326 34.360 31.327 1.00 11.82 204 VAL A CA 1
ATOM 1604 C C . VAL A 1 204 ? 23.073 34.093 30.482 1.00 12.10 204 VAL A C 1
ATOM 1605 O O . VAL A 1 204 ? 23.174 33.554 29.389 1.00 12.28 204 VAL A O 1
ATOM 1609 N N . ARG A 1 205 ? 21.904 34.483 30.984 1.00 11.26 205 ARG A N 1
ATOM 1610 C CA . ARG A 1 205 ? 20.650 34.255 30.277 1.00 11.52 205 ARG A CA 1
ATOM 1611 C C . ARG A 1 205 ? 20.024 35.573 29.817 1.00 11.24 205 ARG A C 1
ATOM 1612 O O . ARG A 1 205 ? 19.722 36.440 30.632 1.00 10.76 205 ARG A O 1
ATOM 1620 N N . LEU A 1 206 ? 19.748 35.690 28.525 1.00 11.16 206 LEU A N 1
ATOM 1621 C CA . LEU A 1 206 ? 19.073 36.883 28.009 1.00 11.63 206 LEU A CA 1
ATOM 1622 C C . LEU A 1 206 ? 17.607 36.613 27.800 1.00 11.73 206 LEU A C 1
ATOM 1623 O O . LEU A 1 206 ? 17.240 35.547 27.277 1.00 13.57 206 LEU A O 1
ATOM 1628 N N . SER A 1 207 ? 16.753 37.548 28.224 1.00 11.24 207 SER A N 1
ATOM 1629 C CA . SER A 1 207 ? 15.319 37.427 27.950 1.00 10.40 207 SER A CA 1
ATOM 1630 C C . SER A 1 207 ? 14.821 38.571 27.035 1.00 10.98 207 SER A C 1
ATOM 1631 O O . SER A 1 207 ? 14.902 39.749 27.377 1.00 12.01 207 SER A O 1
ATOM 1634 N N . MET A 1 208 ? 14.328 38.208 25.862 1.00 11.00 208 MET A N 1
ATOM 1635 C CA . MET A 1 208 ? 14.099 39.163 24.776 1.00 10.51 208 MET A CA 1
ATOM 1636 C C . MET A 1 208 ? 12.616 39.270 24.440 1.00 10.46 208 MET A C 1
ATOM 1637 O O . MET A 1 208 ? 11.828 38.507 24.960 1.00 10.72 208 MET A O 1
ATOM 1642 N N . SER A 1 209 ? 12.250 40.231 23.577 1.00 11.17 209 SER A N 1
ATOM 1643 C CA . SER A 1 209 ? 10.897 40.331 23.033 1.00 11.69 209 SER A CA 1
ATOM 1644 C C . SER A 1 209 ? 10.583 39.181 22.112 1.00 12.51 209 SER A C 1
ATOM 1645 O O . SER A 1 209 ? 11.469 38.452 21.666 1.00 11.95 209 SER A O 1
ATOM 1648 N N . ASP A 1 210 ? 9.287 39.030 21.872 1.00 14.50 210 ASP A N 1
ATOM 1649 C CA . ASP A 1 210 ? 8.773 38.415 20.656 1.00 15.71 210 ASP A CA 1
ATOM 1650 C C . ASP A 1 210 ? 8.515 39.613 19.749 1.00 16.41 210 ASP A C 1
ATOM 1651 O O . ASP A 1 210 ? 7.704 40.473 20.068 1.00 16.21 210 ASP A O 1
ATOM 1656 N N . LYS A 1 211 ? 9.242 39.695 18.643 1.00 18.73 211 LYS A N 1
ATOM 1657 C CA . LYS A 1 211 ? 9.113 40.831 17.725 1.00 20.52 211 LYS A CA 1
ATOM 1658 C C . LYS A 1 211 ? 7.674 41.075 17.212 1.00 20.37 211 LYS A C 1
ATOM 1659 O O . LYS A 1 211 ? 7.310 42.247 16.968 1.00 18.96 211 LYS A O 1
ATOM 1665 N N . SER A 1 212 ? 6.878 39.998 17.065 1.00 19.03 212 SER A N 1
ATOM 1666 C CA . SER A 1 212 ? 5.488 40.122 16.582 1.00 20.24 212 SER A CA 1
ATOM 1667 C C . SER A 1 212 ? 4.579 40.824 17.594 1.00 20.16 212 SER A C 1
ATOM 1668 O O . SER A 1 212 ? 3.413 41.117 17.289 1.00 20.79 212 SER A O 1
ATOM 1671 N N . LEU A 1 213 ? 5.071 41.031 18.818 1.00 19.24 213 LEU A N 1
ATOM 1672 C CA . LEU A 1 213 ? 4.235 41.517 19.904 1.00 18.61 213 LEU A CA 1
ATOM 1673 C C . LEU A 1 213 ? 4.670 42.916 20.382 1.00 18.64 213 LEU A C 1
ATOM 1674 O O . LEU A 1 213 ? 4.196 43.424 21.401 1.00 17.29 213 LEU A O 1
ATOM 1679 N N . ILE A 1 214 ? 5.595 43.530 19.656 1.00 18.87 214 ILE A N 1
ATOM 1680 C CA . ILE A 1 214 ? 6.027 44.880 20.024 1.00 19.48 214 ILE A CA 1
ATOM 1681 C C . ILE A 1 214 ? 4.876 45.859 19.745 1.00 20.54 214 ILE A C 1
ATOM 1682 O O . ILE A 1 214 ? 4.189 45.755 18.724 1.00 20.59 214 ILE A O 1
ATOM 1687 N N . GLY A 1 215 ? 4.639 46.761 20.683 1.00 21.47 215 GLY A N 1
ATOM 1688 C CA . GLY A 1 215 ? 3.528 47.675 20.593 1.00 23.04 215 GLY A CA 1
ATOM 1689 C C . GLY A 1 215 ? 2.349 47.168 21.383 1.00 24.20 215 GLY A C 1
ATOM 1690 O O . GLY A 1 215 ? 1.471 47.947 21.724 1.00 24.84 215 GLY A O 1
ATOM 1691 N N . LYS A 1 216 ? 2.337 45.870 21.691 1.00 24.89 216 LYS A N 1
ATOM 1692 C CA . LYS A 1 216 ? 1.264 45.251 22.472 1.00 25.33 216 LYS A CA 1
ATOM 1693 C C . LYS A 1 216 ? 1.783 44.603 23.797 1.00 25.48 216 LYS A C 1
ATOM 1694 O O . LYS A 1 216 ? 1.898 45.311 24.822 1.00 25.89 216 LYS A O 1
ATOM 1700 N N . GLU A 1 217 ? 2.120 43.311 23.832 1.00 24.18 217 GLU A N 1
ATOM 1701 C CA . GLU A 1 217 ? 2.593 42.840 25.135 1.00 23.68 217 GLU A CA 1
ATOM 1702 C C . GLU A 1 217 ? 3.977 43.354 25.531 1.00 22.76 217 GLU A C 1
ATOM 1703 O O . GLU A 1 217 ? 4.271 43.439 26.735 1.00 21.97 217 GLU A O 1
ATOM 1709 N N . PHE A 1 218 ? 4.754 43.786 24.529 1.00 20.85 218 PHE A N 1
ATOM 1710 C CA . PHE A 1 218 ? 6.022 44.513 24.723 1.00 19.65 218 PHE A CA 1
ATOM 1711 C C . PHE A 1 218 ? 5.881 45.963 24.305 1.00 20.13 218 PHE A C 1
ATOM 1712 O O . PHE A 1 218 ? 5.759 46.268 23.090 1.00 21.10 218 PHE A O 1
ATOM 1720 N N . MET A 1 219 ? 5.895 46.866 25.282 1.00 19.23 219 MET A N 1
ATOM 1721 C CA . MET A 1 219 ? 5.701 48.285 24.999 1.00 20.32 219 MET A CA 1
ATOM 1722 C C . MET A 1 219 ? 6.939 48.934 24.343 1.00 19.36 219 MET A C 1
ATOM 1723 O O . MET A 1 219 ? 8.061 48.433 24.435 1.00 19.41 219 MET A O 1
ATOM 1728 N N . GLY A 1 220 ? 6.735 50.065 23.693 1.00 19.44 220 GLY A N 1
ATOM 1729 C CA . GLY A 1 220 ? 7.846 50.782 23.092 1.00 19.61 220 GLY A CA 1
ATOM 1730 C C . GLY A 1 220 ? 7.950 50.525 21.602 1.00 20.25 220 GLY A C 1
ATOM 1731 O O . GLY A 1 220 ? 7.086 49.848 20.984 1.00 19.88 220 GLY A O 1
ATOM 1732 N N . SER A 1 221 ? 9.027 51.048 21.025 1.00 20.01 221 SER A N 1
ATOM 1733 C CA . SER A 1 221 ? 9.191 51.026 19.610 1.00 19.71 221 SER A CA 1
ATOM 1734 C C . SER A 1 221 ? 10.125 49.872 19.267 1.00 20.61 221 SER A C 1
ATOM 1735 O O . SER A 1 221 ? 10.926 49.458 20.111 1.00 19.25 221 SER A O 1
ATOM 1738 N N . LYS A 1 222 ? 10.006 49.363 18.034 1.00 21.11 222 LYS A N 1
ATOM 1739 C CA . LYS A 1 222 ? 10.995 48.454 17.437 1.00 23.07 222 LYS A CA 1
ATOM 1740 C C . LYS A 1 222 ? 12.430 48.918 17.712 1.00 22.09 222 LYS A C 1
ATOM 1741 O O . LYS A 1 222 ? 13.277 48.124 18.117 1.00 21.77 222 LYS A O 1
ATOM 1747 N N . GLU A 1 223 ? 12.706 50.194 17.438 1.00 21.02 223 GLU A N 1
ATOM 1748 C CA . GLU A 1 223 ? 14.061 50.741 17.542 1.00 19.99 223 GLU A CA 1
ATOM 1749 C C . GLU A 1 223 ? 14.692 50.573 18.939 1.00 18.09 223 GLU A C 1
ATOM 1750 O O . GLU A 1 223 ? 15.848 50.131 19.078 1.00 17.76 223 GLU A O 1
ATOM 1756 N N . GLU A 1 224 ? 13.909 50.907 19.960 1.00 16.15 224 GLU A N 1
ATOM 1757 C CA . GLU A 1 224 ? 14.262 50.719 21.371 1.00 14.21 224 GLU A CA 1
ATOM 1758 C C . GLU A 1 224 ? 14.629 49.284 21.687 1.00 14.14 224 GLU A C 1
ATOM 1759 O O . GLU A 1 224 ? 15.713 49.028 22.232 1.00 14.20 224 GLU A O 1
ATOM 1765 N N . TRP A 1 225 ? 13.729 48.351 21.325 1.00 13.11 225 TRP A N 1
ATOM 1766 C CA . TRP A 1 225 ? 13.898 46.936 21.574 1.00 12.10 225 TRP A CA 1
ATOM 1767 C C . TRP A 1 225 ? 15.142 46.381 20.837 1.00 12.65 225 TRP A C 1
ATOM 1768 O O . TRP A 1 225 ? 15.969 45.644 21.408 1.00 11.63 225 TRP A O 1
ATOM 1779 N N . GLU A 1 226 ? 15.307 46.784 19.578 1.00 13.41 226 GLU A N 1
ATOM 1780 C CA . GLU A 1 226 ? 16.453 46.374 18.768 1.00 14.43 226 GLU A CA 1
ATOM 1781 C C . GLU A 1 226 ? 17.767 46.905 19.276 1.00 12.85 226 GLU A C 1
ATOM 1782 O O . GLU A 1 226 ? 18.706 46.170 19.331 1.00 14.34 226 GLU A O 1
ATOM 1788 N N . GLY A 1 227 ? 17.842 48.169 19.632 1.00 11.98 227 GLY A N 1
ATOM 1789 C CA . GLY A 1 227 ? 19.065 48.745 20.193 1.00 11.20 227 GLY A CA 1
ATOM 1790 C C . GLY A 1 227 ? 19.434 48.092 21.526 1.00 11.18 227 GLY A C 1
ATOM 1791 O O . GLY A 1 227 ? 20.580 47.770 21.743 1.00 11.11 227 GLY A O 1
ATOM 1792 N N . ALA A 1 228 ? 18.441 47.859 22.392 1.00 11.84 228 ALA A N 1
ATOM 1793 C CA . ALA A 1 228 ? 18.620 47.177 23.695 1.00 11.59 228 ALA A CA 1
ATOM 1794 C C . ALA A 1 228 ? 18.987 45.716 23.568 1.00 11.10 228 ALA A C 1
ATOM 1795 O O . ALA A 1 228 ? 19.974 45.305 24.115 1.00 12.06 228 ALA A O 1
ATOM 1797 N N . GLU A 1 229 ? 18.244 44.933 22.795 1.00 12.40 229 GLU A N 1
ATOM 1798 C CA . GLU A 1 229 ? 18.573 43.488 22.602 1.00 12.69 229 GLU A CA 1
ATOM 1799 C C . GLU A 1 229 ? 19.935 43.274 21.955 1.00 14.16 229 GLU A C 1
ATOM 1800 O O . GLU A 1 229 ? 20.701 42.331 22.297 1.00 13.13 229 GLU A O 1
ATOM 1806 N N . GLU A 1 230 ? 20.242 44.166 21.029 1.00 14.39 230 GLU A N 1
ATOM 1807 C CA . GLU A 1 230 ? 21.532 44.139 20.408 1.00 16.99 230 GLU A CA 1
ATOM 1808 C C . GLU A 1 230 ? 22.644 44.640 21.351 1.00 16.04 230 GLU A C 1
ATOM 1809 O O . GLU A 1 230 ? 23.749 44.121 21.304 1.00 17.23 230 GLU A O 1
ATOM 1815 N N . ALA A 1 231 ? 22.362 45.568 22.263 1.00 14.42 231 ALA A N 1
ATOM 1816 C CA . ALA A 1 231 ? 23.406 45.870 23.297 1.00 14.06 231 ALA A CA 1
ATOM 1817 C C . ALA A 1 231 ? 23.758 44.629 24.161 1.00 13.23 231 ALA A C 1
ATOM 1818 O O . ALA A 1 231 ? 24.940 44.345 24.422 1.00 12.99 231 ALA A O 1
ATOM 1820 N N . LEU A 1 232 ? 22.728 43.861 24.536 1.00 12.52 232 LEU A N 1
ATOM 1821 C CA . LEU A 1 232 ? 22.886 42.646 25.351 1.00 11.51 232 LEU A CA 1
ATOM 1822 C C . LEU A 1 232 ? 23.575 41.517 24.635 1.00 11.83 232 LEU A C 1
ATOM 1823 O O . LEU A 1 232 ? 24.261 40.707 25.267 1.00 12.25 232 LEU A O 1
ATOM 1828 N N . ARG A 1 233 ? 23.365 41.428 23.318 1.00 11.57 233 ARG A N 1
ATOM 1829 C CA . ARG A 1 233 ? 23.986 40.389 22.516 1.00 12.21 233 ARG A CA 1
ATOM 1830 C C . ARG A 1 233 ? 25.472 40.634 22.344 1.00 12.27 233 ARG A C 1
ATOM 1831 O O . ARG A 1 233 ? 26.267 39.717 22.539 1.00 12.94 233 ARG A O 1
ATOM 1839 N N . GLU A 1 234 ? 25.852 41.863 22.008 1.00 13.02 234 GLU A N 1
ATOM 1840 C CA . GLU A 1 234 ? 27.266 42.215 21.891 1.00 14.12 234 GLU A CA 1
ATOM 1841 C C . GLU A 1 234 ? 28.015 42.073 23.198 1.00 13.33 234 GLU A C 1
ATOM 1842 O O . GLU A 1 234 ? 29.099 41.525 23.223 1.00 13.12 234 GLU A O 1
ATOM 1848 N N . ALA A 1 235 ? 27.424 42.580 24.279 1.00 13.29 235 ALA A N 1
ATOM 1849 C CA . ALA A 1 235 ? 28.028 42.473 25.607 1.00 13.01 235 ALA A CA 1
ATOM 1850 C C . ALA A 1 235 ? 28.240 41.005 26.004 1.00 12.43 235 ALA A C 1
ATOM 1851 O O . ALA A 1 235 ? 29.350 40.628 26.406 1.00 11.86 235 ALA A O 1
ATOM 1853 N N . ALA A 1 236 ? 27.194 40.196 25.834 1.00 11.79 236 ALA A N 1
ATOM 1854 C CA . ALA A 1 236 ? 27.224 38.761 26.098 1.00 12.06 236 ALA A CA 1
ATOM 1855 C C . ALA A 1 236 ? 28.226 38.058 25.192 1.00 12.98 236 ALA A C 1
ATOM 1856 O O . ALA A 1 236 ? 28.847 37.067 25.584 1.00 13.23 236 ALA A O 1
ATOM 1858 N N . SER A 1 237 ? 28.379 38.562 23.978 1.00 13.30 237 SER A N 1
ATOM 1859 C CA . SER A 1 237 ? 29.348 37.965 23.064 1.00 14.52 237 SER A CA 1
ATOM 1860 C C . SER A 1 237 ? 30.764 38.272 23.536 1.00 14.40 237 SER A C 1
ATOM 1861 O O . SER A 1 237 ? 31.642 37.414 23.450 1.00 14.40 237 SER A O 1
ATOM 1864 N N . ARG A 1 238 ? 30.988 39.469 24.077 1.00 14.65 238 ARG A N 1
ATOM 1865 C CA . ARG A 1 238 ? 32.277 39.768 24.735 1.00 16.10 238 ARG A CA 1
ATOM 1866 C C . ARG A 1 238 ? 32.524 38.948 25.988 1.00 16.03 238 ARG A C 1
ATOM 1867 O O . ARG A 1 238 ? 33.652 38.511 26.240 1.00 17.02 238 ARG A O 1
ATOM 1875 N N . ILE A 1 239 ? 31.467 38.697 26.758 1.00 15.63 239 ILE A N 1
ATOM 1876 C CA . ILE A 1 239 ? 31.608 37.887 27.949 1.00 14.87 239 ILE A CA 1
ATOM 1877 C C . ILE A 1 239 ? 32.021 36.470 27.537 1.00 15.47 239 ILE A C 1
ATOM 1878 O O . ILE A 1 239 ? 32.955 35.911 28.111 1.00 14.86 239 ILE A O 1
ATOM 1883 N N . ASN A 1 240 ? 31.326 35.905 26.539 1.00 15.30 240 ASN A N 1
ATOM 1884 C CA . ASN A 1 240 ? 31.616 34.546 26.095 1.00 16.93 240 ASN A CA 1
ATOM 1885 C C . ASN A 1 240 ? 33.011 34.457 25.460 1.00 17.73 240 ASN A C 1
ATOM 1886 O O . ASN A 1 240 ? 33.757 33.532 25.732 1.00 17.21 240 ASN A O 1
ATOM 1891 N N . GLU A 1 241 ? 33.377 35.462 24.666 1.00 19.36 241 GLU A N 1
ATOM 1892 C CA . GLU A 1 241 ? 34.687 35.473 24.064 1.00 20.51 241 GLU A CA 1
ATOM 1893 C C . GLU A 1 241 ? 35.725 35.474 25.143 1.00 19.40 241 GLU A C 1
ATOM 1894 O O . GLU A 1 241 ? 36.687 34.754 25.023 1.00 19.19 241 GLU A O 1
ATOM 1900 N N . LYS A 1 242 ? 35.531 36.272 26.203 1.00 19.02 242 LYS A N 1
ATOM 1901 C CA . LYS A 1 242 ? 36.595 36.451 27.220 1.00 17.33 242 LYS A CA 1
ATOM 1902 C C . LYS A 1 242 ? 36.706 35.295 28.219 1.00 16.35 242 LYS A C 1
ATOM 1903 O O . LYS A 1 242 ? 37.823 34.903 28.613 1.00 14.66 242 LYS A O 1
ATOM 1909 N N . TYR A 1 243 ? 35.553 34.736 28.613 1.00 15.47 243 TYR A N 1
ATOM 1910 C CA . TYR A 1 243 ? 35.526 33.717 29.656 1.00 14.62 243 TYR A CA 1
ATOM 1911 C C . TYR A 1 243 ? 34.974 32.358 29.248 1.00 14.73 243 TYR A C 1
ATOM 1912 O O . TYR A 1 243 ? 34.981 31.380 30.057 1.00 14.92 243 TYR A O 1
ATOM 1921 N N . GLY A 1 244 ? 34.458 32.285 28.028 1.00 13.69 244 GLY A N 1
ATOM 1922 C CA . GLY A 1 244 ? 33.941 31.013 27.490 1.00 13.41 244 GLY A CA 1
ATOM 1923 C C . GLY A 1 244 ? 32.662 30.678 28.219 1.00 14.17 244 GLY A C 1
ATOM 1924 O O . GLY A 1 244 ? 32.230 29.535 28.198 1.00 14.21 244 GLY A O 1
ATOM 1925 N N . ILE A 1 245 ? 32.072 31.703 28.868 1.00 13.79 245 ILE A N 1
ATOM 1926 C CA . ILE A 1 245 ? 30.871 31.580 29.681 1.00 13.62 245 ILE A CA 1
ATOM 1927 C C . ILE A 1 245 ? 29.694 31.456 28.723 1.00 15.19 245 ILE A C 1
ATOM 1928 O O . ILE A 1 245 ? 29.529 32.227 27.743 1.00 14.22 245 ILE A O 1
ATOM 1933 N N . ASP A 1 246 ? 28.844 30.486 28.977 1.00 16.26 246 ASP A N 1
ATOM 1934 C CA . ASP A 1 246 ? 27.891 30.332 27.936 1.00 17.26 246 ASP A CA 1
ATOM 1935 C C . ASP A 1 246 ? 26.597 31.219 28.054 1.00 17.04 246 ASP A C 1
ATOM 1936 O O . ASP A 1 246 ? 26.225 31.675 29.172 1.00 15.88 246 ASP A O 1
ATOM 1941 N N . ILE A 1 247 ? 26.021 31.546 26.893 1.00 15.14 247 ILE A N 1
ATOM 1942 C CA . ILE A 1 247 ? 24.994 32.548 26.771 1.00 15.59 247 ILE A CA 1
ATOM 1943 C C . ILE A 1 247 ? 23.754 31.835 26.302 1.00 15.84 247 ILE A C 1
ATOM 1944 O O . ILE A 1 247 ? 23.829 31.041 25.383 1.00 16.46 247 ILE A O 1
ATOM 1949 N N . VAL A 1 248 ? 22.625 32.100 26.946 1.00 14.78 248 VAL A N 1
ATOM 1950 C CA . VAL A 1 248 ? 21.358 31.464 26.627 1.00 14.69 248 VAL A CA 1
ATOM 1951 C C . VAL A 1 248 ? 20.421 32.616 26.287 1.00 13.95 248 VAL A C 1
ATOM 1952 O O . VAL A 1 248 ? 20.380 33.570 27.038 1.00 13.57 248 VAL A O 1
ATOM 1956 N N . GLU A 1 249 ? 19.674 32.520 25.179 1.00 14.05 249 GLU A N 1
ATOM 1957 C CA . GLU A 1 249 ? 18.726 33.551 24.758 1.00 14.92 249 GLU A CA 1
ATOM 1958 C C . GLU A 1 249 ? 17.296 33.011 24.666 1.00 16.53 249 GLU A C 1
ATOM 1959 O O . GLU A 1 249 ? 17.061 31.966 24.025 1.00 16.75 249 GLU A O 1
ATOM 1965 N N . LEU A 1 250 ? 16.346 33.686 25.342 1.00 16.85 250 LEU A N 1
ATOM 1966 C CA . LEU A 1 250 ? 14.967 33.249 25.342 1.00 17.05 250 LEU A CA 1
ATOM 1967 C C . LEU A 1 250 ? 14.045 34.280 24.706 1.00 17.60 250 LEU A C 1
ATOM 1968 O O . LEU A 1 250 ? 13.806 35.369 25.262 1.00 17.46 250 LEU A O 1
ATOM 1973 N N . GLU A 1 251 ? 13.507 33.914 23.550 1.00 17.52 251 GLU A N 1
ATOM 1974 C CA . GLU A 1 251 ? 12.591 34.756 22.843 1.00 19.23 251 GLU A CA 1
ATOM 1975 C C . GLU A 1 251 ? 11.290 34.854 23.611 1.00 17.78 251 GLU A C 1
ATOM 1976 O O . GLU A 1 251 ? 10.782 33.842 24.113 1.00 18.14 251 GLU A O 1
ATOM 1982 N N . GLY A 1 252 ? 10.764 36.078 23.714 1.00 16.98 252 GLY A N 1
ATOM 1983 C CA . GLY A 1 252 ? 9.464 36.292 24.313 1.00 16.05 252 GLY A CA 1
ATOM 1984 C C . GLY A 1 252 ? 9.441 36.308 25.825 1.00 15.98 252 GLY A C 1
ATOM 1985 O O . GLY A 1 252 ? 8.358 36.377 26.409 1.00 15.71 252 GLY A O 1
ATOM 1986 N N . GLU A 1 253 ? 10.607 36.262 26.475 1.00 15.58 253 GLU A N 1
ATOM 1987 C CA . GLU A 1 253 ? 10.645 36.209 27.952 1.00 16.00 253 GLU A CA 1
ATOM 1988 C C . GLU A 1 253 ? 10.917 37.530 28.633 1.00 14.60 253 GLU A C 1
ATOM 1989 O O . GLU A 1 253 ? 10.882 37.607 29.862 1.00 14.48 253 GLU A O 1
ATOM 1995 N N . ALA A 1 254 ? 11.202 38.569 27.861 1.00 12.96 254 ALA A N 1
ATOM 1996 C CA . ALA A 1 254 ? 11.483 39.893 28.465 1.00 12.36 254 ALA A CA 1
ATOM 1997 C C . ALA A 1 254 ? 10.296 40.401 29.289 1.00 11.95 254 ALA A C 1
ATOM 1998 O O . ALA A 1 254 ? 9.166 39.969 29.097 1.00 11.65 254 ALA A O 1
ATOM 2000 N N . ALA A 1 255 ? 10.551 41.328 30.197 1.00 12.05 255 ALA A N 1
ATOM 2001 C CA . ALA A 1 255 ? 9.460 42.145 30.784 1.00 11.72 255 ALA A CA 1
ATOM 2002 C C . ALA A 1 255 ? 8.745 42.929 29.676 1.00 11.04 255 ALA A C 1
ATOM 2003 O O . ALA A 1 255 ? 9.351 43.236 28.654 1.00 10.95 255 ALA A O 1
ATOM 2005 N N . PHE A 1 256 ? 7.496 43.307 29.913 1.00 11.16 256 PHE A N 1
ATOM 2006 C CA . PHE A 1 256 ? 6.770 44.210 29.015 1.00 11.46 256 PHE A CA 1
ATOM 2007 C C . PHE A 1 256 ? 7.490 45.511 28.735 1.00 11.45 256 PHE A C 1
ATOM 2008 O O . PHE A 1 256 ? 7.246 46.105 27.684 1.00 12.81 256 PHE A O 1
ATOM 2016 N N . TYR A 1 257 ? 8.347 45.969 29.652 1.00 10.65 257 TYR A N 1
ATOM 2017 C CA . TYR A 1 257 ? 9.052 47.273 29.504 1.00 9.92 257 TYR A CA 1
ATOM 2018 C C . TYR A 1 257 ? 10.503 47.185 29.088 1.00 9.90 257 TYR A C 1
ATOM 2019 O O . TYR A 1 257 ? 11.177 48.222 29.075 1.00 11.54 257 TYR A O 1
ATOM 2028 N N . GLY A 1 258 ? 11.025 45.993 28.789 1.00 9.14 258 GLY A N 1
ATOM 2029 C CA . GLY A 1 258 ? 12.336 45.947 28.189 1.00 8.84 258 GLY A CA 1
ATOM 2030 C C . GLY A 1 258 ? 13.004 44.615 28.414 1.00 8.49 258 GLY A C 1
ATOM 2031 O O . GLY A 1 258 ? 12.587 43.867 29.278 1.00 9.05 258 GLY A O 1
ATOM 2032 N N . PRO A 1 259 ? 14.032 44.304 27.604 1.00 8.18 259 PRO A N 1
ATOM 2033 C CA . PRO A 1 259 ? 14.764 43.031 27.683 1.00 7.67 259 PRO A CA 1
ATOM 2034 C C . PRO A 1 259 ? 15.736 43.042 28.871 1.00 8.50 259 PRO A C 1
ATOM 2035 O O . PRO A 1 259 ? 15.942 44.119 29.488 1.00 9.01 259 PRO A O 1
ATOM 2039 N N . LYS A 1 260 ? 16.324 41.879 29.185 1.00 7.87 260 LYS A N 1
ATOM 2040 C CA . LYS A 1 260 ? 17.211 41.749 30.346 1.00 8.60 260 LYS A CA 1
ATOM 2041 C C . LYS A 1 260 ? 18.234 40.646 30.209 1.00 8.46 260 LYS A C 1
ATOM 2042 O O . LYS A 1 260 ? 18.136 39.790 29.347 1.00 8.50 260 LYS A O 1
ATOM 2048 N N . LEU A 1 261 ? 19.197 40.670 31.121 1.00 9.19 261 LEU A N 1
ATOM 2049 C CA . LEU A 1 261 ? 20.202 39.647 31.278 1.00 9.42 261 LEU A CA 1
ATOM 2050 C C . LEU A 1 261 ? 20.236 39.250 32.763 1.00 9.84 261 LEU A C 1
ATOM 2051 O O . LEU A 1 261 ? 20.292 40.124 33.665 1.00 9.75 261 LEU A O 1
ATOM 2056 N N . ASP A 1 262 ? 20.252 37.947 33.032 1.00 8.94 262 ASP A N 1
ATOM 2057 C CA . ASP A 1 262 ? 20.322 37.444 34.408 1.00 8.34 262 ASP A CA 1
ATOM 2058 C C . ASP A 1 262 ? 21.634 36.747 34.617 1.00 8.33 262 ASP A C 1
ATOM 2059 O O . ASP A 1 262 ? 22.127 36.075 33.719 1.00 7.25 262 ASP A O 1
ATOM 2064 N N . PHE A 1 263 ? 22.202 36.966 35.796 1.00 7.37 263 PHE A N 1
ATOM 2065 C CA . PHE A 1 263 ? 23.441 36.328 36.228 1.00 7.39 263 PHE A CA 1
ATOM 2066 C C . PHE A 1 263 ? 23.118 35.037 36.965 1.00 7.68 263 PHE A C 1
ATOM 2067 O O . PHE A 1 263 ? 22.405 35.065 37.957 1.00 7.86 263 PHE A O 1
ATOM 2075 N N . ILE A 1 264 ? 23.679 33.932 36.514 1.00 7.88 264 ILE A N 1
ATOM 2076 C CA . ILE A 1 264 ? 23.316 32.652 37.044 1.00 9.63 264 ILE A CA 1
ATOM 2077 C C . ILE A 1 264 ? 24.558 31.827 37.351 1.00 9.96 264 ILE A C 1
ATOM 2078 O O . ILE A 1 264 ? 25.276 31.425 36.437 1.00 10.12 264 ILE A O 1
ATOM 2083 N N . MET A 1 265 ? 24.796 31.561 38.632 1.00 10.43 265 MET A N 1
ATOM 2084 C CA . MET A 1 265 ? 25.838 30.627 39.006 1.00 11.98 265 MET A CA 1
ATOM 2085 C C . MET A 1 265 ? 25.307 29.194 38.927 1.00 11.51 265 MET A C 1
ATOM 2086 O O . MET A 1 265 ? 24.212 28.914 39.407 1.00 12.40 265 MET A O 1
ATOM 2091 N N . MET A 1 266 ? 26.094 28.311 38.338 1.00 11.77 266 MET A N 1
ATOM 2092 C CA . MET A 1 266 ? 25.840 26.874 38.325 1.00 12.87 266 MET A CA 1
ATOM 2093 C C . MET A 1 266 ? 26.531 26.168 39.481 1.00 14.83 266 MET A C 1
ATOM 2094 O O . MET A 1 266 ? 27.758 26.246 39.626 1.00 13.75 266 MET A O 1
ATOM 2099 N N . VAL A 1 267 ? 25.731 25.488 40.311 1.00 17.28 267 VAL A N 1
ATOM 2100 C CA . VAL A 1 267 ? 26.268 24.764 41.442 1.00 20.90 267 VAL A CA 1
ATOM 2101 C C . VAL A 1 267 ? 25.916 23.272 41.362 1.00 24.24 267 VAL A C 1
ATOM 2102 O O . VAL A 1 267 ? 25.000 22.861 40.652 1.00 23.65 267 VAL A O 1
ATOM 2106 N N . GLU A 1 268 ? 26.664 22.469 42.104 1.00 28.74 268 GLU A N 1
ATOM 2107 C CA . GLU A 1 268 ? 26.434 21.019 42.183 1.00 33.54 268 GLU A CA 1
ATOM 2108 C C . GLU A 1 268 ? 26.216 20.564 43.649 1.00 34.61 268 GLU A C 1
ATOM 2109 O O . GLU A 1 268 ? 26.918 21.019 44.538 1.00 35.70 268 GLU A O 1
ATOM 2115 N N . GLU A 1 269 ? 25.224 19.706 43.896 1.00 36.63 269 GLU A N 1
ATOM 2116 C CA . GLU A 1 269 ? 25.046 19.041 45.204 1.00 38.41 269 GLU A CA 1
ATOM 2117 C C . GLU A 1 269 ? 26.274 18.098 45.559 1.00 39.82 269 GLU A C 1
ATOM 2118 O O . GLU A 1 269 ? 27.294 18.601 46.118 1.00 41.16 269 GLU A O 1
ATOM 2120 N N . SER A 1 270 ? 26.235 16.767 45.383 1.00 39.98 270 SER A N 1
ATOM 2121 C CA . SER A 1 270 ? 25.205 15.826 45.835 1.00 39.66 270 SER A CA 1
ATOM 2122 C C . SER A 1 270 ? 24.446 14.938 44.817 1.00 38.55 270 SER A C 1
ATOM 2123 O O . SER A 1 270 ? 23.352 14.458 45.133 1.00 39.50 270 SER A O 1
ATOM 2126 N N . GLY A 1 271 ? 24.958 14.707 43.603 1.00 36.88 271 GLY A N 1
ATOM 2127 C CA . GLY A 1 271 ? 25.771 15.606 42.806 1.00 33.99 271 GLY A CA 1
ATOM 2128 C C . GLY A 1 271 ? 24.801 16.015 41.698 1.00 32.40 271 GLY A C 1
ATOM 2129 O O . GLY A 1 271 ? 24.797 15.451 40.600 1.00 32.97 271 GLY A O 1
ATOM 2130 N N . VAL A 1 272 ? 23.942 16.977 42.029 1.00 29.50 272 VAL A N 1
ATOM 2131 C CA . VAL A 1 272 ? 22.896 17.525 41.143 1.00 27.01 272 VAL A CA 1
ATOM 2132 C C . VAL A 1 272 ? 23.317 18.934 40.647 1.00 24.23 272 VAL A C 1
ATOM 2133 O O . VAL A 1 272 ? 23.717 19.769 41.456 1.00 23.85 272 VAL A O 1
ATOM 2137 N N . SER A 1 273 ? 23.250 19.193 39.345 1.00 21.52 273 SER A N 1
ATOM 2138 C CA . SER A 1 273 ? 23.503 20.534 38.840 1.00 20.15 273 SER A CA 1
ATOM 2139 C C . SER A 1 273 ? 22.255 21.465 38.982 1.00 19.10 273 SER A C 1
ATOM 2140 O O . SER A 1 273 ? 21.140 21.107 38.524 1.00 19.01 273 SER A O 1
ATOM 2143 N N . LYS A 1 274 ? 22.454 22.639 39.598 1.00 16.92 274 LYS A N 1
ATOM 2144 C CA . LYS A 1 274 ? 21.361 23.554 40.049 1.00 16.29 274 LYS A CA 1
ATOM 2145 C C . LYS A 1 274 ? 21.722 25.007 39.666 1.00 13.89 274 LYS A C 1
ATOM 2146 O O . LYS A 1 274 ? 22.886 25.392 39.710 1.00 12.61 274 LYS A O 1
ATOM 2152 N N . GLU A 1 275 ? 20.734 25.813 39.285 1.00 11.71 275 GLU A N 1
ATOM 2153 C CA . GLU A 1 275 ? 21.013 27.244 39.056 1.00 10.55 275 GLU A CA 1
ATOM 2154 C C . GLU A 1 275 ? 20.851 28.011 40.345 1.00 9.79 275 GLU A C 1
ATOM 2155 O O . GLU A 1 275 ? 19.969 27.696 41.147 1.00 9.12 275 GLU A O 1
ATOM 2161 N N . TRP A 1 276 ? 21.724 28.994 40.540 1.00 8.37 276 TRP A N 1
ATOM 2162 C CA . TRP A 1 276 ? 21.606 29.953 41.627 1.00 8.18 276 TRP A CA 1
ATOM 2163 C C . TRP A 1 276 ? 21.505 31.327 40.955 1.00 9.46 276 TRP A C 1
ATOM 2164 O O . TRP A 1 276 ? 22.538 31.885 40.556 1.00 8.76 276 TRP A O 1
ATOM 2175 N N . GLN A 1 277 ? 20.285 31.858 40.824 1.00 10.28 277 GLN A N 1
ATOM 2176 C CA . GLN A 1 277 ? 20.087 33.144 40.175 1.00 12.16 277 GLN A CA 1
ATOM 2177 C C . GLN A 1 277 ? 20.494 34.283 41.101 1.00 11.26 277 GLN A C 1
ATOM 2178 O O . GLN A 1 277 ? 20.170 34.294 42.307 1.00 10.42 277 GLN A O 1
ATOM 2184 N N . MET A 1 278 ? 21.219 35.235 40.526 1.00 10.48 278 MET A N 1
ATOM 2185 C CA . MET A 1 278 ? 21.737 36.382 41.284 1.00 10.22 278 MET A CA 1
ATOM 2186 C C . MET A 1 278 ? 21.097 37.687 40.768 1.00 10.59 278 MET A C 1
ATOM 2187 O O . MET A 1 278 ? 19.846 37.750 40.696 1.00 10.04 278 MET A O 1
ATOM 2192 N N . GLY A 1 279 ? 21.915 38.675 40.378 1.00 9.57 279 GLY A N 1
ATOM 2193 C CA . GLY A 1 279 ? 21.381 39.970 39.947 1.00 10.11 279 GLY A CA 1
ATOM 2194 C C . GLY A 1 279 ? 20.886 39.922 38.497 1.00 10.86 279 GLY A C 1
ATOM 2195 O O . GLY A 1 279 ? 20.863 38.850 37.888 1.00 11.09 279 GLY A O 1
ATOM 2196 N N . THR A 1 280 ? 20.515 41.078 37.959 1.00 10.01 280 THR A N 1
ATOM 2197 C CA . THR A 1 280 ? 19.929 41.235 36.642 1.00 10.99 280 THR A CA 1
ATOM 2198 C C . THR A 1 280 ? 20.401 42.569 36.063 1.00 10.32 280 THR A C 1
ATOM 2199 O O . THR A 1 280 ? 20.778 43.480 36.810 1.00 11.33 280 THR A O 1
ATOM 2203 N N . ILE A 1 281 ? 20.429 42.656 34.735 1.00 9.15 281 ILE A N 1
ATOM 2204 C CA . ILE A 1 281 ? 20.514 43.927 34.034 1.00 8.15 281 ILE A CA 1
ATOM 2205 C C . ILE A 1 281 ? 19.218 44.065 33.247 1.00 8.71 281 ILE A C 1
ATOM 2206 O O . ILE A 1 281 ? 18.998 43.313 32.297 1.00 8.42 281 ILE A O 1
ATOM 2211 N N . GLN A 1 282 ? 18.417 45.069 33.616 1.00 8.32 282 GLN A N 1
ATOM 2212 C CA . GLN A 1 282 ? 17.080 45.290 33.087 1.00 8.57 282 GLN A CA 1
ATOM 2213 C C . GLN A 1 282 ? 16.857 46.698 32.473 1.00 8.67 282 GLN A C 1
ATOM 2214 O O . GLN A 1 282 ? 16.839 47.710 33.172 1.00 10.06 282 GLN A O 1
ATOM 2220 N N . PHE A 1 283 ? 16.736 46.737 31.156 1.00 9.04 283 PHE A N 1
ATOM 2221 C CA . PHE A 1 283 ? 16.203 47.861 30.397 1.00 8.66 283 PHE A CA 1
ATOM 2222 C C . PHE A 1 283 ? 14.738 48.187 30.641 1.00 8.97 283 PHE A C 1
ATOM 2223 O O . PHE A 1 283 ? 13.905 47.317 30.944 1.00 9.80 283 PHE A O 1
ATOM 2231 N N . ASP A 1 284 ? 14.431 49.449 30.415 1.00 8.89 284 ASP A N 1
ATOM 2232 C CA . ASP A 1 284 ? 13.173 50.011 30.782 1.00 9.19 284 ASP A CA 1
ATOM 2233 C C . ASP A 1 284 ? 12.840 51.091 29.760 1.00 8.74 284 ASP A C 1
ATOM 2234 O O . ASP A 1 284 ? 13.605 52.062 29.581 1.00 8.31 284 ASP A O 1
ATOM 2239 N N . PHE A 1 285 ? 11.725 50.858 29.062 1.00 9.11 285 PHE A N 1
ATOM 2240 C CA . PHE A 1 285 ? 11.164 51.749 28.011 1.00 9.06 285 PHE A CA 1
ATOM 2241 C C . PHE A 1 285 ? 9.964 52.516 28.577 1.00 9.45 285 PHE A C 1
ATOM 2242 O O . PHE A 1 285 ? 9.501 53.505 28.011 1.00 10.32 285 PHE A O 1
ATOM 2250 N N . ASN A 1 286 ? 9.518 52.072 29.740 1.00 9.48 286 ASN A N 1
ATOM 2251 C CA . ASN A 1 286 ? 8.451 52.687 30.459 1.00 11.25 286 ASN A CA 1
ATOM 2252 C C . ASN A 1 286 ? 8.889 53.968 31.194 1.00 12.00 286 ASN A C 1
ATOM 2253 O O . ASN A 1 286 ? 8.282 55.030 30.978 1.00 13.33 286 ASN A O 1
ATOM 2258 N N . LEU A 1 287 ? 9.913 53.860 32.057 1.00 12.15 287 LEU A N 1
ATOM 2259 C CA . LEU A 1 287 ? 10.370 54.965 32.929 1.00 11.99 287 LEU A CA 1
ATOM 2260 C C . LEU A 1 287 ? 10.798 56.214 32.172 1.00 11.43 287 LEU A C 1
ATOM 2261 O O . LEU A 1 287 ? 10.481 57.301 32.600 1.00 12.16 287 LEU A O 1
ATOM 2266 N N . PRO A 1 288 ? 11.573 56.073 31.078 1.00 10.72 288 PRO A N 1
ATOM 2267 C CA . PRO A 1 288 ? 11.919 57.282 30.312 1.00 11.21 288 PRO A CA 1
ATOM 2268 C C . PRO A 1 288 ? 10.741 58.002 29.649 1.00 12.87 288 PRO A C 1
ATOM 2269 O O . PRO A 1 288 ? 10.849 59.205 29.330 1.00 12.74 288 PRO A O 1
ATOM 2273 N N . ARG A 1 289 ? 9.649 57.266 29.410 1.00 14.11 289 ARG A N 1
ATOM 2274 C CA . ARG A 1 289 ? 8.372 57.859 28.990 1.00 15.75 289 ARG A CA 1
ATOM 2275 C C . ARG A 1 289 ? 7.653 58.512 30.197 1.00 16.69 289 ARG A C 1
ATOM 2276 O O . ARG A 1 289 ? 7.270 59.689 30.143 1.00 17.57 289 ARG A O 1
ATOM 2284 N N . ARG A 1 290 ? 7.467 57.756 31.278 1.00 16.90 290 ARG A N 1
ATOM 2285 C CA . ARG A 1 290 ? 6.708 58.254 32.427 1.00 17.80 290 ARG A CA 1
ATOM 2286 C C . ARG A 1 290 ? 7.338 59.479 33.127 1.00 16.95 290 ARG A C 1
ATOM 2287 O O . ARG A 1 290 ? 6.619 60.385 33.565 1.00 16.70 290 ARG A O 1
ATOM 2295 N N . PHE A 1 291 ? 8.665 59.513 33.198 1.00 15.83 291 PHE A N 1
ATOM 22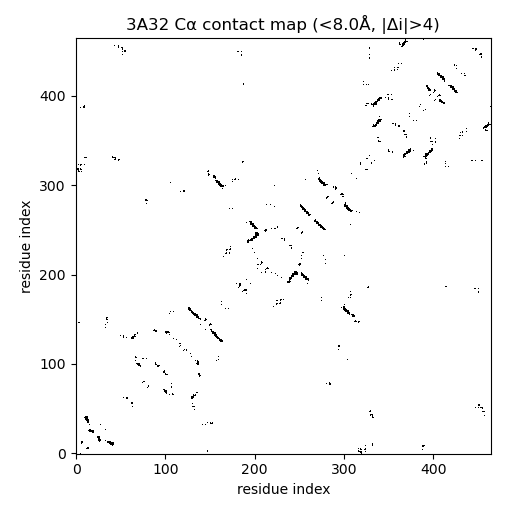96 C CA . PHE A 1 291 ? 9.398 60.640 33.792 1.00 14.94 291 PHE A CA 1
ATOM 2297 C C . PHE A 1 291 ? 10.002 61.585 32.750 1.00 15.53 291 PHE A C 1
ATOM 2298 O O . PHE A 1 291 ? 10.819 62.425 33.097 1.00 16.13 291 PHE A O 1
ATOM 2306 N N . ARG A 1 292 ? 9.633 61.404 31.477 1.00 15.12 292 ARG A N 1
ATOM 2307 C CA . ARG A 1 292 ? 9.989 62.304 30.408 1.00 15.76 292 ARG A CA 1
ATOM 2308 C C . ARG A 1 292 ? 11.498 62.437 30.256 1.00 15.16 292 ARG A C 1
ATOM 2309 O O . ARG A 1 292 ? 12.016 63.528 29.971 1.00 15.65 292 ARG A O 1
ATOM 2317 N N . LEU A 1 293 ? 12.195 61.304 30.383 1.00 14.03 293 LEU A N 1
ATOM 2318 C CA . LEU A 1 293 ? 13.657 61.274 30.307 1.00 13.34 293 LEU A CA 1
ATOM 2319 C C . LEU A 1 293 ? 14.203 61.407 28.903 1.00 13.46 293 LEU A C 1
ATOM 2320 O O . LEU A 1 293 ? 15.291 61.965 28.711 1.00 13.14 293 LEU A O 1
ATOM 2325 N N . TYR A 1 294 ? 13.459 60.857 27.943 1.00 13.07 294 TYR A N 1
ATOM 2326 C CA . TYR A 1 294 ? 13.787 60.950 26.525 1.00 13.28 294 TYR A CA 1
ATOM 2327 C C . TYR A 1 294 ? 13.766 62.446 26.078 1.00 13.10 294 TYR A C 1
ATOM 2328 O O . TYR A 1 294 ? 14.661 62.886 25.397 1.00 10.75 294 TYR A O 1
ATOM 2337 N N . ASP A 1 295 ? 12.729 63.176 26.502 1.00 14.16 295 ASP A N 1
ATOM 2338 C CA . ASP A 1 295 ? 12.606 64.625 26.324 1.00 15.55 295 ASP A CA 1
ATOM 2339 C C . ASP A 1 295 ? 13.748 65.379 26.985 1.00 15.79 295 ASP A C 1
ATOM 2340 O O . ASP A 1 295 ? 14.470 66.120 26.308 1.00 16.41 295 ASP A O 1
ATOM 2345 N N . VAL A 1 296 ? 13.940 65.141 28.283 1.00 15.29 296 VAL A N 1
ATOM 2346 C CA . VAL A 1 296 ? 14.981 65.794 29.061 1.00 15.64 296 VAL A CA 1
ATOM 2347 C C . VAL A 1 296 ? 16.391 65.565 28.496 1.00 15.56 296 VAL A C 1
ATOM 2348 O O . VAL A 1 296 ? 17.177 66.501 28.363 1.00 17.09 296 VAL A O 1
ATOM 2352 N N . VAL A 1 297 ? 16.709 64.339 28.121 1.00 15.60 297 VAL A N 1
ATOM 2353 C CA . VAL A 1 297 ? 18.029 64.026 27.529 1.00 15.51 297 VAL A CA 1
ATOM 2354 C C . VAL A 1 297 ? 18.219 64.633 26.137 1.00 16.84 297 VAL A C 1
ATOM 2355 O O . VAL A 1 297 ? 19.329 65.014 25.744 1.00 16.31 297 VAL A O 1
ATOM 2359 N N . ARG A 1 298 ? 17.131 64.691 25.377 1.00 19.19 298 ARG A N 1
ATOM 2360 C CA . ARG A 1 298 ? 17.174 65.218 24.015 1.00 21.59 298 ARG A CA 1
ATOM 2361 C C . ARG A 1 298 ? 17.406 66.718 24.102 1.00 21.37 298 ARG A C 1
ATOM 2362 O O . ARG A 1 298 ? 18.347 67.234 23.491 1.00 23.02 298 ARG A O 1
ATOM 2370 N N . GLU A 1 299 ? 16.565 67.407 24.874 1.00 21.64 299 GLU A N 1
ATOM 2371 C CA . GLU A 1 299 ? 16.679 68.850 25.062 1.00 22.34 299 GLU A CA 1
ATOM 2372 C C . GLU A 1 299 ? 17.980 69.327 25.702 1.00 21.51 299 GLU A C 1
ATOM 2373 O O . GLU A 1 299 ? 18.638 70.190 25.146 1.00 22.36 299 GLU A O 1
ATOM 2379 N N . GLU A 1 300 ? 18.370 68.740 26.831 1.00 20.75 300 GLU A N 1
ATOM 2380 C CA . GLU A 1 300 ? 19.561 69.165 27.579 1.00 19.03 300 GLU A CA 1
ATOM 2381 C C . GLU A 1 300 ? 20.874 68.602 27.058 1.00 18.17 300 GLU A C 1
ATOM 2382 O O . GLU A 1 300 ? 21.898 69.274 27.125 1.00 17.23 300 GLU A O 1
ATOM 2388 N N . PHE A 1 301 ? 20.878 67.368 26.556 1.00 17.72 301 PHE A N 1
ATOM 2389 C CA . PHE A 1 301 ? 22.141 66.774 26.106 1.00 17.24 301 PHE A CA 1
ATOM 2390 C C . PHE A 1 301 ? 22.252 66.617 24.590 1.00 17.65 301 PHE A C 1
ATOM 2391 O O . PHE A 1 301 ? 23.329 66.291 24.080 1.00 17.64 301 PHE A O 1
ATOM 2399 N N . GLY A 1 302 ? 21.152 66.829 23.875 1.00 17.93 302 GLY A N 1
ATOM 2400 C CA . GLY A 1 302 ? 21.138 66.583 22.417 1.00 19.09 302 GLY A CA 1
ATOM 2401 C C . GLY A 1 302 ? 21.423 65.126 22.015 1.00 19.26 302 GLY A C 1
ATOM 2402 O O . GLY A 1 302 ? 22.041 64.862 20.965 1.00 18.32 302 GLY A O 1
ATOM 2403 N N . ILE A 1 303 ? 21.000 64.197 22.886 1.00 19.32 303 ILE A N 1
ATOM 2404 C CA . ILE A 1 303 ? 21.090 62.761 22.644 1.00 18.82 303 ILE A CA 1
ATOM 2405 C C . ILE A 1 303 ? 19.693 62.186 22.365 1.00 18.71 303 ILE A C 1
ATOM 2406 O O . ILE A 1 303 ? 18.776 62.359 23.149 1.00 18.30 303 ILE A O 1
ATOM 2411 N N . GLU A 1 304 ? 19.558 61.503 21.232 1.00 19.88 304 GLU A N 1
ATOM 2412 C CA . GLU A 1 304 ? 18.291 60.888 20.790 1.00 21.43 304 GLU A CA 1
ATOM 2413 C C . GLU A 1 304 ? 18.261 59.395 21.183 1.00 19.87 304 GLU A C 1
ATOM 2414 O O . GLU A 1 304 ? 17.201 58.872 21.532 1.00 19.95 304 GLU A O 1
ATOM 2420 N N . GLU A 1 305 ? 19.422 58.731 21.123 1.00 17.71 305 GLU A N 1
ATOM 2421 C CA . GLU A 1 305 ? 19.554 57.335 21.546 1.00 16.92 305 GLU A CA 1
ATOM 2422 C C . GLU A 1 305 ? 20.097 57.201 22.972 1.00 15.17 305 GLU A C 1
ATOM 2423 O O . GLU A 1 305 ? 21.252 57.431 23.215 1.00 15.03 305 GLU A O 1
ATOM 2429 N N . VAL A 1 306 ? 19.244 56.832 23.911 1.00 14.32 306 VAL A N 1
ATOM 2430 C CA . VAL A 1 306 ? 19.647 56.691 25.303 1.00 12.74 306 VAL A CA 1
ATOM 2431 C C . VAL A 1 306 ? 18.867 55.521 25.926 1.00 12.85 306 VAL A C 1
ATOM 2432 O O . VAL A 1 306 ? 17.735 55.243 25.532 1.00 11.30 306 VAL A O 1
ATOM 2436 N N . TYR A 1 307 ? 19.475 54.859 26.916 1.00 12.31 307 TYR A N 1
ATOM 2437 C CA . TYR A 1 307 ? 18.839 53.731 27.610 1.00 11.52 307 TYR A CA 1
ATOM 2438 C C . TYR A 1 307 ? 18.813 53.933 29.110 1.00 11.09 307 TYR A C 1
ATOM 2439 O O . TYR A 1 307 ? 19.728 54.537 29.675 1.00 10.76 307 TYR A O 1
ATOM 2448 N N . ILE A 1 308 ? 17.759 53.403 29.731 1.00 10.39 308 ILE A N 1
ATOM 2449 C CA . ILE A 1 308 ? 17.568 53.395 31.168 1.00 9.66 308 ILE A CA 1
ATOM 2450 C C . ILE A 1 308 ? 17.695 51.942 31.671 1.00 9.74 308 ILE A C 1
ATOM 2451 O O . ILE A 1 308 ? 17.033 51.005 31.164 1.00 9.51 308 ILE A O 1
ATOM 2456 N N . ILE A 1 309 ? 18.575 51.750 32.648 1.00 8.01 309 ILE A N 1
ATOM 2457 C CA . ILE A 1 309 ? 18.847 50.421 33.122 1.00 6.36 309 ILE A CA 1
ATOM 2458 C C . ILE A 1 309 ? 18.675 50.348 34.646 1.00 6.43 309 ILE A C 1
ATOM 2459 O O . ILE A 1 309 ? 19.138 51.223 35.371 1.00 5.84 309 ILE A O 1
ATOM 2464 N N . HIS A 1 310 ? 17.978 49.312 35.088 1.00 6.25 310 HIS A N 1
ATOM 2465 C CA . HIS A 1 310 ? 17.985 48.837 36.474 1.00 6.64 310 HIS A CA 1
ATOM 2466 C C . HIS A 1 310 ? 19.019 47.718 36.521 1.00 6.93 310 HIS A C 1
ATOM 2467 O O . HIS A 1 310 ? 19.035 46.883 35.621 1.00 7.03 310 HIS A O 1
ATOM 2474 N N . ARG A 1 311 ? 19.862 47.661 37.555 1.00 6.20 311 ARG A N 1
ATOM 2475 C CA . ARG A 1 311 ? 20.794 46.533 37.680 1.00 5.76 311 ARG A CA 1
ATOM 2476 C C . ARG A 1 311 ? 21.107 46.211 39.127 1.00 5.56 311 ARG A C 1
ATOM 2477 O O . ARG A 1 311 ? 21.223 47.110 39.931 1.00 6.68 311 ARG A O 1
ATOM 2485 N N . ALA A 1 312 ? 21.226 44.933 39.479 1.00 5.45 312 ALA A N 1
ATOM 2486 C CA . ALA A 1 312 ? 21.833 44.552 40.753 1.00 4.49 312 ALA A CA 1
ATOM 2487 C C . ALA A 1 312 ? 22.849 43.477 40.430 1.00 4.80 312 ALA A C 1
ATOM 2488 O O . ALA A 1 312 ? 22.674 42.793 39.444 1.00 7.09 312 ALA A O 1
ATOM 2490 N N . LEU A 1 313 ? 23.858 43.276 41.275 1.00 4.81 313 LEU A N 1
ATOM 2491 C CA . LEU A 1 313 ? 24.824 42.184 41.115 1.00 5.31 313 LEU A CA 1
ATOM 2492 C C . LEU A 1 313 ? 24.400 40.975 41.908 1.00 6.73 313 LEU A C 1
ATOM 2493 O O . LEU A 1 313 ? 24.411 39.893 41.384 1.00 8.16 313 LEU A O 1
ATOM 2498 N N . LEU A 1 314 ? 24.046 41.163 43.180 1.00 8.55 314 LEU A N 1
ATOM 2499 C CA . LEU A 1 314 ? 23.608 40.096 44.077 1.00 8.29 314 LEU A CA 1
ATOM 2500 C C . LEU A 1 314 ? 22.097 39.945 43.966 1.00 8.84 314 LEU A C 1
ATOM 2501 O O . LEU A 1 314 ? 21.598 38.833 43.900 1.00 7.79 314 LEU A O 1
ATOM 2506 N N . GLY A 1 315 ? 21.372 41.077 43.949 1.00 9.23 315 GLY A N 1
ATOM 2507 C CA . GLY A 1 315 ? 19.897 41.044 43.913 1.00 9.73 315 GLY A CA 1
ATOM 2508 C C . GLY A 1 315 ? 19.360 41.366 45.288 1.00 10.04 315 GLY A C 1
ATOM 2509 O O . GLY A 1 315 ? 19.748 42.361 45.861 1.00 11.32 315 GLY A O 1
ATOM 2510 N N . SER A 1 316 ? 18.501 40.516 45.848 1.00 8.84 316 SER A N 1
ATOM 2511 C CA . SER A 1 316 ? 18.203 40.604 47.259 1.00 8.00 316 SER A CA 1
ATOM 2512 C C . SER A 1 316 ? 19.430 40.098 48.015 1.00 7.96 316 SER A C 1
ATOM 2513 O O . SER A 1 316 ? 19.904 38.993 47.781 1.00 6.30 316 SER A O 1
ATOM 2516 N N . ILE A 1 317 ? 19.931 40.931 48.934 1.00 9.08 317 ILE A N 1
ATOM 2517 C CA . ILE A 1 317 ? 21.082 40.606 49.791 1.00 7.51 317 ILE A CA 1
ATOM 2518 C C . ILE A 1 317 ? 20.738 39.510 50.793 1.00 7.54 317 ILE A C 1
ATOM 2519 O O . ILE A 1 317 ? 21.512 38.580 50.965 1.00 7.05 317 ILE A O 1
ATOM 2524 N N . GLU A 1 318 ? 19.576 39.616 51.437 1.00 6.92 318 GLU A N 1
ATOM 2525 C CA . GLU A 1 318 ? 19.078 38.530 52.297 1.00 6.77 318 GLU A CA 1
ATOM 2526 C C . GLU A 1 318 ? 19.009 37.206 51.522 1.00 6.04 318 GLU A C 1
ATOM 2527 O O . GLU A 1 318 ? 19.499 36.166 51.994 1.00 6.00 318 GLU A O 1
ATOM 2533 N N . ARG A 1 319 ? 18.412 37.238 50.327 1.00 5.67 319 ARG A N 1
ATOM 2534 C CA . ARG A 1 319 ? 18.250 36.011 49.529 1.00 6.16 319 ARG A CA 1
ATOM 2535 C C . ARG A 1 319 ? 19.615 35.462 49.179 1.00 6.70 319 ARG A C 1
ATOM 2536 O O . ARG A 1 319 ? 19.905 34.304 49.495 1.00 8.37 319 ARG A O 1
ATOM 2544 N N . PHE A 1 320 ? 20.463 36.305 48.567 1.00 6.61 320 PHE A N 1
ATOM 2545 C CA . PHE A 1 320 ? 21.867 35.965 48.270 1.00 6.10 320 PHE A CA 1
ATOM 2546 C C . PHE A 1 320 ? 22.550 35.332 49.458 1.00 6.31 320 PHE A C 1
ATOM 2547 O O . PHE A 1 320 ? 23.214 34.364 49.309 1.00 5.71 320 PHE A O 1
ATOM 2555 N N . LEU A 1 321 ? 22.441 35.966 50.625 1.00 6.78 321 LEU A N 1
ATOM 2556 C CA . LEU A 1 321 ? 23.052 35.486 51.862 1.00 7.20 321 LEU A CA 1
ATOM 2557 C C . LEU A 1 321 ? 22.472 34.121 52.270 1.00 6.20 321 LEU A C 1
ATOM 2558 O O . LEU A 1 321 ? 23.226 33.248 52.679 1.00 7.71 321 LEU A O 1
ATOM 2563 N N . GLY A 1 322 ? 21.166 33.933 52.120 1.00 5.59 322 GLY A N 1
ATOM 2564 C CA . GLY A 1 322 ? 20.524 32.655 52.401 1.00 5.30 322 GLY A CA 1
ATOM 2565 C C . GLY A 1 322 ? 21.121 31.511 51.594 1.00 5.37 322 GLY A C 1
ATOM 2566 O O . GLY A 1 322 ? 21.483 30.458 52.134 1.00 4.91 322 GLY A O 1
ATOM 2567 N N . VAL A 1 323 ? 21.205 31.722 50.288 1.00 6.44 323 VAL A N 1
ATOM 2568 C CA . VAL A 1 323 ? 21.675 30.696 49.383 1.00 6.05 323 VAL A CA 1
ATOM 2569 C C . VAL A 1 323 ? 23.152 30.489 49.598 1.00 6.83 323 VAL A C 1
ATOM 2570 O O . VAL A 1 323 ? 23.583 29.323 49.599 1.00 7.53 323 VAL A O 1
ATOM 2574 N N . TYR A 1 324 ? 23.915 31.593 49.809 1.00 5.64 324 TYR A N 1
ATOM 2575 C CA . TYR A 1 324 ? 25.325 31.485 50.190 1.00 7.08 324 TYR A CA 1
ATOM 2576 C C . TYR A 1 324 ? 25.524 30.578 51.431 1.00 7.24 324 TYR A C 1
ATOM 2577 O O . TYR A 1 324 ? 26.371 29.711 51.452 1.00 8.08 324 TYR A O 1
ATOM 2586 N N . LEU A 1 325 ? 24.750 30.800 52.479 1.00 7.69 325 LEU A N 1
ATOM 2587 C CA . LEU A 1 325 ? 24.930 30.014 53.705 1.00 8.41 325 LEU A CA 1
ATOM 2588 C C . LEU A 1 325 ? 24.724 28.511 53.425 1.00 8.70 325 LEU A C 1
ATOM 2589 O O . LEU A 1 325 ? 25.403 27.700 54.014 1.00 9.77 325 LEU A O 1
ATOM 2594 N N . GLU A 1 326 ? 23.803 28.166 52.535 1.00 8.49 326 GLU A N 1
ATOM 2595 C CA . GLU A 1 326 ? 23.624 26.783 52.133 1.00 8.97 326 GLU A CA 1
ATOM 2596 C C . GLU A 1 326 ? 24.747 26.238 51.270 1.00 8.29 326 GLU A C 1
ATOM 2597 O O . GLU A 1 326 ? 25.348 25.230 51.638 1.00 7.84 326 GLU A O 1
ATOM 2603 N N . HIS A 1 327 ? 25.101 26.934 50.185 1.00 8.17 327 HIS A N 1
ATOM 2604 C CA . HIS A 1 327 ? 26.190 26.500 49.317 1.00 8.02 327 HIS A CA 1
ATOM 2605 C C . HIS A 1 327 ? 27.511 26.317 50.094 1.00 8.85 327 HIS A C 1
ATOM 2606 O O . HIS A 1 327 ? 28.273 25.398 49.796 1.00 8.07 327 HIS A O 1
ATOM 2613 N N . ARG A 1 328 ? 27.754 27.166 51.099 1.00 9.08 328 ARG A N 1
ATOM 2614 C CA . ARG A 1 328 ? 29.010 27.122 51.879 1.00 9.65 328 ARG A CA 1
ATOM 2615 C C . ARG A 1 328 ? 28.873 26.611 53.300 1.00 9.64 328 ARG A C 1
ATOM 2616 O O . ARG A 1 328 ? 29.774 26.755 54.089 1.00 8.58 328 ARG A O 1
ATOM 2624 N N . ARG A 1 329 ? 27.734 26.000 53.613 1.00 11.09 329 ARG A N 1
ATOM 2625 C CA . ARG A 1 329 ? 27.538 25.350 54.902 1.00 12.36 329 ARG A CA 1
ATOM 2626 C C . ARG A 1 329 ? 27.975 26.263 56.092 1.00 13.28 329 ARG A C 1
ATOM 2627 O O . ARG A 1 329 ? 28.705 25.811 57.041 1.00 13.34 329 ARG A O 1
ATOM 2635 N N . GLY A 1 330 ? 27.496 27.516 56.066 1.00 10.63 330 GLY A N 1
ATOM 2636 C CA . GLY A 1 330 ? 27.664 28.371 57.190 1.00 9.21 330 GLY A CA 1
ATOM 2637 C C . GLY A 1 330 ? 29.022 29.060 57.218 1.00 9.25 330 GLY A C 1
ATOM 2638 O O . GLY A 1 330 ? 29.317 29.761 58.188 1.00 8.43 330 GLY A O 1
ATOM 2639 N N . ARG A 1 331 ? 29.821 28.893 56.156 1.00 7.98 331 ARG A N 1
ATOM 2640 C CA . ARG A 1 331 ? 31.227 29.362 56.142 1.00 7.61 331 ARG A CA 1
ATOM 2641 C C . ARG A 1 331 ? 31.400 30.686 55.423 1.00 8.00 331 ARG A C 1
ATOM 2642 O O . ARG A 1 331 ? 31.375 30.747 54.197 1.00 9.12 331 ARG A O 1
ATOM 2650 N N . MET A 1 332 ? 31.537 31.746 56.206 1.00 7.86 332 MET A N 1
ATOM 2651 C CA . MET A 1 332 ? 31.621 33.115 55.701 1.00 8.17 332 MET A CA 1
ATOM 2652 C C . MET A 1 332 ? 33.064 33.480 55.350 1.00 8.38 332 MET A C 1
ATOM 2653 O O . MET A 1 332 ? 34.015 33.030 56.053 1.00 7.84 332 MET A O 1
ATOM 2658 N N . PRO A 1 333 ? 33.235 34.352 54.322 1.00 7.93 333 PRO A N 1
ATOM 2659 C CA . PRO A 1 333 ? 34.568 34.914 54.058 1.00 7.24 333 PRO A CA 1
ATOM 2660 C C . PRO A 1 333 ? 35.007 35.761 55.257 1.00 7.05 333 PRO A C 1
ATOM 2661 O O . PRO A 1 333 ? 34.138 36.336 55.930 1.00 6.84 333 PRO A O 1
ATOM 2665 N N . PHE A 1 334 ? 36.326 35.850 55.503 1.00 5.12 334 PHE A N 1
ATOM 2666 C CA . PHE A 1 334 ? 36.869 36.486 56.684 1.00 4.64 334 PHE A CA 1
ATOM 2667 C C . PHE A 1 334 ? 36.226 37.844 57.011 1.00 5.51 334 PHE A C 1
ATOM 2668 O O . PHE A 1 334 ? 35.919 38.111 58.174 1.00 4.07 334 PHE A O 1
ATOM 2676 N N . THR A 1 335 ? 36.051 38.699 55.991 1.00 5.48 335 THR A N 1
ATOM 2677 C CA . THR A 1 335 ? 35.590 40.063 56.230 1.00 7.14 335 THR A CA 1
ATOM 2678 C C . THR A 1 335 ? 34.131 40.119 56.786 1.00 6.51 335 THR A C 1
ATOM 2679 O O . THR A 1 335 ? 33.751 41.048 57.518 1.00 6.48 335 THR A O 1
ATOM 2683 N N . LEU A 1 336 ? 33.367 39.080 56.469 1.00 6.26 336 LEU A N 1
ATOM 2684 C CA . LEU A 1 336 ? 31.955 38.948 56.780 1.00 5.94 336 LEU A CA 1
ATOM 2685 C C . LEU A 1 336 ? 31.598 37.915 57.871 1.00 5.87 336 LEU A C 1
ATOM 2686 O O . LEU A 1 336 ? 30.418 37.646 58.117 1.00 7.08 336 LEU A O 1
ATOM 2691 N N . ALA A 1 337 ? 32.599 37.343 58.531 1.00 6.34 337 ALA A N 1
ATOM 2692 C CA . ALA A 1 337 ? 32.393 36.288 59.506 1.00 4.45 337 ALA A CA 1
ATOM 2693 C C . ALA A 1 337 ? 31.976 36.953 60.824 1.00 5.80 337 ALA A C 1
ATOM 2694 O O . ALA A 1 337 ? 32.672 37.855 61.328 1.00 5.87 337 ALA A O 1
ATOM 2696 N N . PRO A 1 338 ? 30.861 36.489 61.430 1.00 5.77 338 PRO A N 1
ATOM 2697 C CA . PRO A 1 338 ? 30.507 37.013 62.761 1.00 5.22 338 PRO A CA 1
ATOM 2698 C C . PRO A 1 338 ? 31.714 36.962 63.731 1.00 5.64 338 PRO A C 1
ATOM 2699 O O . PRO A 1 338 ? 32.064 37.989 64.339 1.00 6.16 338 PRO A O 1
ATOM 2703 N N . ILE A 1 339 ? 32.362 35.793 63.871 1.00 6.60 339 ILE A N 1
ATOM 2704 C CA . ILE A 1 339 ? 33.594 35.682 64.672 1.00 5.01 339 ILE A CA 1
ATOM 2705 C C . ILE A 1 339 ? 34.786 35.549 63.724 1.00 6.24 339 ILE A C 1
ATOM 2706 O O . ILE A 1 339 ? 34.883 34.567 62.966 1.00 6.30 339 ILE A O 1
ATOM 2711 N N . GLN A 1 340 ? 35.691 36.531 63.752 1.00 5.80 340 GLN A N 1
ATOM 2712 C CA . GLN A 1 340 ? 36.861 36.508 62.894 1.00 5.20 340 GLN A CA 1
ATOM 2713 C C . GLN A 1 340 ? 38.019 35.670 63.436 1.00 5.33 340 GLN A C 1
ATOM 2714 O O . GLN A 1 340 ? 38.616 34.878 62.699 1.00 4.76 340 GLN A O 1
ATOM 2720 N N . PHE A 1 341 ? 38.346 35.841 64.716 1.00 5.25 341 PHE A N 1
ATOM 2721 C CA . PHE A 1 341 ? 39.391 35.040 65.375 1.00 5.15 341 PHE A CA 1
ATOM 2722 C C . PHE A 1 341 ? 38.747 34.402 66.560 1.00 6.23 341 PHE A C 1
ATOM 2723 O O . PHE A 1 341 ? 38.229 35.129 67.416 1.00 5.69 341 PHE A O 1
ATOM 2731 N N . ALA A 1 342 ? 38.778 33.061 66.643 1.00 5.96 342 ALA A N 1
ATOM 2732 C CA . ALA A 1 342 ? 38.435 32.407 67.905 1.00 6.29 342 ALA A CA 1
ATOM 2733 C C . ALA A 1 342 ? 39.770 32.059 68.580 1.00 7.12 342 ALA A C 1
ATOM 2734 O O . ALA A 1 342 ? 40.624 31.401 67.953 1.00 9.30 342 ALA A O 1
ATOM 2736 N N . VAL A 1 343 ? 39.961 32.530 69.803 1.00 6.22 343 VAL A N 1
ATOM 2737 C CA . VAL A 1 343 ? 41.187 32.313 70.566 1.00 7.98 343 VAL A CA 1
ATOM 2738 C C . VAL A 1 343 ? 40.862 31.290 71.655 1.00 8.19 343 VAL A C 1
ATOM 2739 O O . VAL A 1 343 ? 40.034 31.554 72.543 1.00 8.45 343 VAL A O 1
ATOM 2743 N N . ILE A 1 344 ? 41.471 30.113 71.544 1.00 8.37 344 ILE A N 1
ATOM 2744 C CA . ILE A 1 344 ? 41.121 28.923 72.335 1.00 8.74 344 ILE A CA 1
ATOM 2745 C C . ILE A 1 344 ? 42.281 28.542 73.272 1.00 9.56 344 ILE A C 1
ATOM 2746 O O . ILE A 1 344 ? 43.355 28.134 72.824 1.00 8.72 344 ILE A O 1
ATOM 2751 N N . ALA A 1 345 ? 42.048 28.716 74.575 1.00 10.70 345 ALA A N 1
ATOM 2752 C CA . ALA A 1 345 ? 43.085 28.533 75.570 1.00 10.90 345 ALA A CA 1
ATOM 2753 C C . ALA A 1 345 ? 43.008 27.067 76.028 1.00 11.70 345 ALA A C 1
ATOM 2754 O O . ALA A 1 345 ? 42.027 26.668 76.651 1.00 11.35 345 ALA A O 1
ATOM 2756 N N . VAL A 1 346 ? 44.010 26.248 75.700 1.00 12.16 346 VAL A N 1
ATOM 2757 C CA . VAL A 1 346 ? 43.919 24.826 76.074 1.00 12.08 346 VAL A CA 1
ATOM 2758 C C . VAL A 1 346 ? 44.608 24.590 77.433 1.00 14.14 346 VAL A C 1
ATOM 2759 O O . VAL A 1 346 ? 45.830 24.377 77.517 1.00 14.17 346 VAL A O 1
ATOM 2763 N N . LYS A 1 347 ? 43.825 24.694 78.499 1.00 15.66 347 LYS A N 1
ATOM 2764 C CA . LYS A 1 347 ? 44.388 24.637 79.852 1.00 18.10 347 LYS A CA 1
ATOM 2765 C C . LYS A 1 347 ? 44.764 23.206 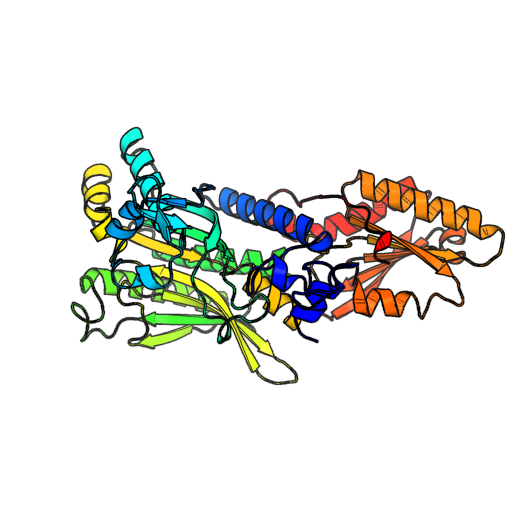80.239 1.00 18.91 347 LYS A C 1
ATOM 2766 O O . LYS A 1 347 ? 44.208 22.239 79.709 1.00 18.12 347 LYS A O 1
ATOM 2772 N N . THR A 1 348 ? 45.731 23.096 81.146 1.00 20.25 348 THR A N 1
ATOM 2773 C CA . THR A 1 348 ? 46.365 21.824 81.479 1.00 21.35 348 THR A CA 1
ATOM 2774 C C . THR A 1 348 ? 46.118 21.426 82.930 1.00 22.37 348 THR A C 1
ATOM 2775 O O . THR A 1 348 ? 46.192 20.255 83.260 1.00 23.35 348 THR A O 1
ATOM 2779 N N . GLY A 1 349 ? 45.810 22.397 83.786 1.00 23.36 349 GLY A N 1
ATOM 2780 C CA . GLY A 1 349 ? 45.741 22.164 85.223 1.00 23.73 349 GLY A CA 1
ATOM 2781 C C . GLY A 1 349 ? 47.018 22.556 85.964 1.00 24.26 349 GLY A C 1
ATOM 2782 O O . GLY A 1 349 ? 47.002 22.774 87.204 1.00 25.07 349 GLY A O 1
ATOM 2783 N N . GLY A 1 350 ? 48.126 22.666 85.218 1.00 23.78 350 GLY A N 1
ATOM 2784 C CA . GLY A 1 350 ? 49.413 22.995 85.800 1.00 22.46 350 GLY A CA 1
ATOM 2785 C C . GLY A 1 350 ? 49.711 24.461 85.703 1.00 22.61 350 GLY A C 1
ATOM 2786 O O . GLY A 1 350 ? 48.917 25.222 85.198 1.00 22.64 350 GLY A O 1
ATOM 2787 N N . GLU A 1 351 ? 50.891 24.849 86.164 1.00 22.86 351 GLU A N 1
ATOM 2788 C CA . GLU A 1 351 ? 51.308 26.243 86.283 1.00 23.12 351 GLU A CA 1
ATOM 2789 C C . GLU A 1 351 ? 51.525 26.984 84.970 1.00 22.00 351 GLU A C 1
ATOM 2790 O O . GLU A 1 351 ? 51.609 28.227 84.937 1.00 22.07 351 GLU A O 1
ATOM 2796 N N . VAL A 1 352 ? 51.661 26.232 83.891 1.00 20.57 352 VAL A N 1
ATOM 2797 C CA . VAL A 1 352 ? 51.805 26.844 82.569 1.00 18.89 352 VAL A CA 1
ATOM 2798 C C . VAL A 1 352 ? 50.469 27.555 82.191 1.00 18.32 352 VAL A C 1
ATOM 2799 O O . VAL A 1 352 ? 50.461 28.422 81.337 1.00 18.98 352 VAL A O 1
ATOM 2803 N N . ASP A 1 353 ? 49.369 27.206 82.859 1.00 17.39 353 ASP A N 1
ATOM 2804 C CA . ASP A 1 353 ? 48.043 27.785 82.573 1.00 17.59 353 ASP A CA 1
ATOM 2805 C C . ASP A 1 353 ? 47.995 29.302 82.722 1.00 18.32 353 ASP A C 1
ATOM 2806 O O . ASP A 1 353 ? 47.141 29.975 82.148 1.00 17.27 353 ASP A O 1
ATOM 2811 N N . ARG A 1 354 ? 48.946 29.821 83.481 1.00 19.54 354 ARG A N 1
ATOM 2812 C CA . ARG A 1 354 ? 49.018 31.228 83.766 1.00 21.31 354 ARG A CA 1
ATOM 2813 C C . ARG A 1 354 ? 49.573 31.969 82.541 1.00 20.80 354 ARG A C 1
ATOM 2814 O O . ARG A 1 354 ? 49.045 33.006 82.141 1.00 20.75 354 ARG A O 1
ATOM 2822 N N . GLU A 1 355 ? 50.621 31.415 81.939 1.00 20.35 355 GLU A N 1
ATOM 2823 C CA . GLU A 1 355 ? 51.183 31.974 80.726 1.00 19.78 355 GLU A CA 1
ATOM 2824 C C . GLU A 1 355 ? 50.218 31.782 79.544 1.00 18.03 355 GLU A C 1
ATOM 2825 O O . GLU A 1 355 ? 50.134 32.614 78.680 1.00 17.70 355 GLU A O 1
ATOM 2831 N N . ILE A 1 356 ? 49.539 30.642 79.494 1.00 16.78 356 ILE A N 1
ATOM 2832 C CA . ILE A 1 356 ? 48.505 30.382 78.481 1.00 16.17 356 ILE A CA 1
ATOM 2833 C C . ILE A 1 356 ? 47.372 31.411 78.580 1.00 16.70 356 ILE A C 1
ATOM 2834 O O . ILE A 1 356 ? 46.947 31.961 77.562 1.00 15.87 356 ILE A O 1
ATOM 2839 N N . GLU A 1 357 ? 46.916 31.663 79.817 1.00 17.92 357 GLU A N 1
ATOM 2840 C CA . GLU A 1 357 ? 45.806 32.569 80.069 1.00 19.18 357 GLU A CA 1
ATOM 2841 C C . GLU A 1 357 ? 46.217 33.992 79.723 1.00 18.72 357 GLU A C 1
ATOM 2842 O O . GLU A 1 357 ? 45.469 34.680 79.039 1.00 18.87 357 GLU A O 1
ATOM 2848 N N . ASP A 1 358 ? 47.411 34.410 80.136 1.00 18.08 358 ASP A N 1
ATOM 2849 C CA . ASP A 1 358 ? 47.904 35.726 79.806 1.00 17.71 358 ASP A CA 1
ATOM 2850 C C . ASP A 1 358 ? 48.177 35.918 78.300 1.00 16.59 358 ASP A C 1
ATOM 2851 O O . ASP A 1 358 ? 47.932 36.986 77.767 1.00 16.28 358 ASP A O 1
ATOM 2856 N N . LEU A 1 359 ? 48.719 34.912 77.627 1.00 14.76 359 LEU A N 1
ATOM 2857 C CA . LEU A 1 359 ? 48.885 34.973 76.173 1.00 14.08 359 LEU A CA 1
ATOM 2858 C C . LEU A 1 359 ? 47.552 35.116 75.412 1.00 13.61 359 LEU A C 1
ATOM 2859 O O . LEU A 1 359 ? 47.389 36.035 74.604 1.00 14.68 359 LEU A O 1
ATOM 2864 N N . ALA A 1 360 ? 46.606 34.221 75.691 1.00 13.50 360 ALA A N 1
ATOM 2865 C CA . ALA A 1 360 ? 45.275 34.226 75.067 1.00 13.31 360 ALA A CA 1
ATOM 2866 C C . ALA A 1 360 ? 44.550 35.562 75.253 1.00 13.52 360 ALA A C 1
ATOM 2867 O O . ALA A 1 360 ? 44.105 36.200 74.290 1.00 14.18 360 ALA A O 1
ATOM 2869 N N . SER A 1 361 ? 44.440 35.963 76.507 1.00 12.83 361 SER A N 1
ATOM 2870 C CA . SER A 1 361 ? 43.870 37.221 76.909 1.00 13.03 361 SER A CA 1
ATOM 2871 C C . SER A 1 361 ? 44.531 38.441 76.228 1.00 11.98 361 SER A C 1
ATOM 2872 O O . SER A 1 361 ? 43.830 39.312 75.675 1.00 10.42 361 SER A O 1
ATOM 2875 N N . SER A 1 362 ? 45.867 38.511 76.233 1.00 11.32 362 SER A N 1
ATOM 2876 C CA . SER A 1 362 ? 46.550 39.613 75.537 1.00 11.48 362 SER A CA 1
ATOM 2877 C C . SER A 1 362 ? 46.352 39.605 74.018 1.00 11.87 362 SER A C 1
ATOM 2878 O O . SER A 1 362 ? 46.099 40.655 73.416 1.00 11.56 362 SER A O 1
ATOM 2881 N N . ILE A 1 363 ? 46.482 38.433 73.393 1.00 12.44 363 ILE A N 1
ATOM 2882 C CA . ILE A 1 363 ? 46.180 38.318 71.950 1.00 13.02 363 ILE A CA 1
ATOM 2883 C C . ILE A 1 363 ? 44.740 38.782 71.687 1.00 12.77 363 ILE A C 1
ATOM 2884 O O . ILE A 1 363 ? 44.522 39.597 70.815 1.00 14.62 363 ILE A O 1
ATOM 2889 N N . ALA A 1 364 ? 43.773 38.298 72.460 1.00 12.56 364 ALA A N 1
ATOM 2890 C CA . ALA A 1 364 ? 42.368 38.698 72.286 1.00 11.87 364 ALA A CA 1
ATOM 2891 C C . ALA A 1 364 ? 42.209 40.195 72.352 1.00 12.19 364 ALA A C 1
ATOM 2892 O O . ALA A 1 364 ? 41.630 40.792 71.429 1.00 12.35 364 ALA A O 1
ATOM 2894 N N . LYS A 1 365 ? 42.733 40.815 73.416 1.00 12.73 365 LYS A N 1
ATOM 2895 C CA . LYS A 1 365 ? 42.674 42.281 73.554 1.00 14.22 365 LYS A CA 1
ATOM 2896 C C . LYS A 1 365 ? 43.334 42.986 72.389 1.00 11.85 365 LYS A C 1
ATOM 2897 O O . LYS A 1 365 ? 42.812 43.982 71.900 1.00 10.61 365 LYS A O 1
ATOM 2903 N N . GLY A 1 366 ? 44.507 42.497 71.989 1.00 10.97 366 GLY A N 1
ATOM 2904 C CA . GLY A 1 366 ? 45.260 43.149 70.930 1.00 10.28 366 GLY A CA 1
ATOM 2905 C C . GLY A 1 366 ? 44.509 43.088 69.593 1.00 9.32 366 GLY A C 1
ATOM 2906 O O . GLY A 1 366 ? 44.477 44.075 68.831 1.00 10.07 366 GLY A O 1
ATOM 2907 N N . LEU A 1 367 ? 43.952 41.921 69.278 1.00 8.28 367 LEU A N 1
ATOM 2908 C CA . LEU A 1 367 ? 43.073 41.769 68.038 1.00 7.67 367 LEU A CA 1
ATOM 2909 C C . LEU A 1 367 ? 41.826 42.663 68.067 1.00 7.62 367 LEU A C 1
ATOM 2910 O O . LEU A 1 367 ? 41.466 43.254 67.050 1.00 7.93 367 LEU A O 1
ATOM 2915 N N . LEU A 1 368 ? 41.177 42.767 69.232 1.00 7.95 368 LEU A N 1
ATOM 2916 C CA . LEU A 1 368 ? 40.069 43.711 69.415 1.00 9.70 368 LEU A CA 1
ATOM 2917 C C . LEU A 1 368 ? 40.505 45.126 69.150 1.00 9.85 368 LEU A C 1
ATOM 2918 O O . LEU A 1 368 ? 39.829 45.826 68.467 1.00 9.45 368 LEU A O 1
ATOM 2923 N N . ASP A 1 369 ? 41.665 45.534 69.655 1.00 11.24 369 ASP A N 1
ATOM 2924 C CA . ASP A 1 369 ? 42.182 46.889 69.412 1.00 12.86 369 ASP A CA 1
ATOM 2925 C C . ASP A 1 369 ? 42.513 47.162 67.934 1.00 12.97 369 ASP A C 1
ATOM 2926 O O . ASP A 1 369 ? 42.450 48.316 67.493 1.00 12.94 369 ASP A O 1
ATOM 2931 N N . LYS A 1 370 ? 42.887 46.125 67.172 1.00 12.21 370 LYS A N 1
ATOM 2932 C CA . LYS A 1 370 ? 43.024 46.286 65.699 1.00 11.45 370 LYS A CA 1
ATOM 2933 C C . LYS A 1 370 ? 41.685 46.357 64.934 1.00 10.90 370 LYS A C 1
ATOM 2934 O O . LYS A 1 370 ? 41.649 46.603 63.723 1.00 8.57 370 LYS A O 1
ATOM 2940 N N . GLY A 1 371 ? 40.575 46.136 65.663 1.00 9.29 371 GLY A N 1
ATOM 2941 C CA . GLY A 1 371 ? 39.256 46.282 65.071 1.00 7.34 371 GLY A CA 1
ATOM 2942 C C . GLY A 1 371 ? 38.613 44.967 64.628 1.00 6.42 371 GLY A C 1
ATOM 2943 O O . GLY A 1 371 ? 37.645 44.985 63.862 1.00 5.09 371 GLY A O 1
ATOM 2944 N N . PHE A 1 372 ? 39.138 43.834 65.111 1.00 5.31 372 PHE A N 1
ATOM 2945 C CA . PHE A 1 372 ? 38.666 42.507 64.705 1.00 4.86 372 PHE A CA 1
ATOM 2946 C C . PHE A 1 372 ? 37.544 42.015 65.578 1.00 5.68 372 PHE A C 1
ATOM 2947 O O . PHE A 1 372 ? 37.379 42.485 66.741 1.00 4.82 372 PHE A O 1
ATOM 2955 N N . ARG A 1 373 ? 36.798 41.034 65.058 1.00 5.54 373 ARG A N 1
ATOM 2956 C CA . ARG A 1 373 ? 35.763 40.347 65.866 1.00 6.09 373 ARG A CA 1
ATOM 2957 C C . ARG A 1 373 ? 36.341 39.058 66.497 1.00 8.00 373 ARG A C 1
ATOM 2958 O O . ARG A 1 373 ? 36.732 38.113 65.779 1.00 7.52 373 ARG A O 1
ATOM 2966 N N . VAL A 1 374 ? 36.379 39.039 67.836 1.00 8.87 374 VAL A N 1
ATOM 2967 C CA . VAL A 1 374 ? 37.147 38.060 68.607 1.00 9.73 374 VAL A CA 1
ATOM 2968 C C . VAL A 1 374 ? 36.210 37.300 69.597 1.00 10.71 374 VAL A C 1
ATOM 2969 O O . VAL A 1 374 ? 35.302 37.900 70.200 1.00 11.27 374 VAL A O 1
ATOM 2973 N N . ALA A 1 375 ? 36.400 35.986 69.716 1.00 9.12 375 ALA A N 1
ATOM 2974 C CA . ALA A 1 375 ? 35.783 35.218 70.786 1.00 9.31 375 ALA A CA 1
ATOM 2975 C C . ALA A 1 375 ? 36.870 34.368 71.472 1.00 9.54 375 ALA A C 1
ATOM 2976 O O . ALA A 1 375 ? 37.632 33.671 70.792 1.00 9.69 375 ALA A O 1
ATOM 2978 N N . VAL A 1 376 ? 36.977 34.460 72.799 1.00 10.10 376 VAL A N 1
ATOM 2979 C CA . VAL A 1 376 ? 37.913 33.622 73.574 1.00 9.16 376 VAL A CA 1
ATOM 2980 C C . VAL A 1 376 ? 37.132 32.461 74.126 1.00 9.73 376 VAL A C 1
ATOM 2981 O O . VAL A 1 376 ? 36.018 32.648 74.607 1.00 8.58 376 VAL A O 1
ATOM 2985 N N . LYS A 1 377 ? 37.696 31.264 74.011 1.00 9.62 377 LYS A N 1
ATOM 2986 C CA . LYS A 1 377 ? 37.101 30.076 74.613 1.00 10.49 377 LYS A CA 1
ATOM 2987 C C . LYS A 1 377 ? 38.121 29.460 75.612 1.00 10.26 377 LYS A C 1
ATOM 2988 O O . LYS A 1 377 ? 39.254 29.231 75.267 1.00 10.37 377 LYS A O 1
ATOM 2994 N N . GLY A 1 378 ? 37.712 29.268 76.855 1.00 10.35 378 GLY A N 1
ATOM 2995 C CA . GLY A 1 378 ? 38.494 28.546 77.856 1.00 10.71 378 GLY A CA 1
ATOM 2996 C C . GLY A 1 378 ? 38.277 27.058 77.666 1.00 11.39 378 GLY A C 1
ATOM 2997 O O . GLY A 1 378 ? 37.170 26.564 77.793 1.00 11.45 378 GLY A O 1
ATOM 2998 N N . SER A 1 379 ? 39.320 26.324 77.323 1.00 11.60 379 SER A N 1
ATOM 2999 C CA . SER A 1 379 ? 39.152 24.886 77.051 1.00 11.98 379 SER A CA 1
ATOM 3000 C C . SER A 1 379 ? 40.169 24.122 77.892 1.00 12.49 379 SER A C 1
ATOM 3001 O O . SER A 1 379 ? 40.727 24.684 78.830 1.00 12.43 379 SER A O 1
ATOM 3004 N N . SER A 1 380 ? 40.438 22.868 77.552 1.00 13.86 380 SER A N 1
ATOM 3005 C CA . SER A 1 380 ? 41.302 22.010 78.348 1.00 14.85 380 SER A CA 1
ATOM 3006 C C . SER A 1 380 ? 41.798 20.901 77.443 1.00 15.76 380 SER A C 1
ATOM 3007 O O . SER A 1 380 ? 41.239 20.722 76.353 1.00 15.07 380 SER A O 1
ATOM 3010 N N . LYS A 1 381 ? 42.866 20.193 77.850 1.00 16.89 381 LYS A N 1
ATOM 3011 C CA . LYS A 1 381 ? 43.396 19.066 77.081 1.00 18.70 381 LYS A CA 1
ATOM 3012 C C . LYS A 1 381 ? 42.330 17.988 76.845 1.00 17.25 381 LYS A C 1
ATOM 3013 O O . LYS A 1 381 ? 42.168 17.487 75.738 1.00 17.30 381 LYS A O 1
ATOM 3019 N N . THR A 1 382 ? 41.595 17.623 77.882 1.00 17.32 382 THR A N 1
ATOM 3020 C CA . THR A 1 382 ? 40.529 16.602 77.712 1.00 17.08 382 THR A CA 1
ATOM 3021 C C . THR A 1 382 ? 39.234 17.139 77.073 1.00 16.84 382 THR A C 1
ATOM 3022 O O . THR A 1 382 ? 38.596 16.413 76.310 1.00 18.62 382 THR A O 1
ATOM 3026 N N . GLY A 1 383 ? 38.869 18.392 77.364 1.00 15.94 383 GLY A N 1
ATOM 3027 C CA . GLY A 1 383 ? 37.704 19.046 76.764 1.00 14.92 383 GLY A CA 1
ATOM 3028 C C . GLY A 1 383 ? 37.865 19.456 75.286 1.00 14.78 383 GLY A C 1
ATOM 3029 O O . GLY A 1 383 ? 36.862 19.587 74.574 1.00 14.80 383 GLY A O 1
ATOM 3030 N N . LEU A 1 384 ? 39.109 19.606 74.807 1.00 13.77 384 LEU A N 1
ATOM 3031 C CA . LEU A 1 384 ? 39.375 20.247 73.501 1.00 13.21 384 LEU A CA 1
ATOM 3032 C C . LEU A 1 384 ? 38.543 19.704 72.359 1.00 13.14 384 LEU A C 1
ATOM 3033 O O . LEU A 1 384 ? 37.910 20.446 71.637 1.00 12.72 384 LEU A O 1
ATOM 3038 N N . SER A 1 385 ? 38.542 18.393 72.211 1.00 14.05 385 SER A N 1
ATOM 3039 C CA . SER A 1 385 ? 37.950 17.754 71.058 1.00 14.73 385 SER A CA 1
ATOM 3040 C C . SER A 1 385 ? 36.465 18.041 70.957 1.00 14.48 385 SER A C 1
ATOM 3041 O O . SER A 1 385 ? 35.978 18.328 69.876 1.00 16.34 385 SER A O 1
ATOM 3044 N N . SER A 1 386 ? 35.748 18.001 72.070 1.00 13.77 386 SER A N 1
ATOM 3045 C CA A SER A 1 386 ? 34.318 18.326 72.092 0.50 13.76 386 SER A CA 1
ATOM 3046 C CA B SER A 1 386 ? 34.322 18.314 72.061 0.50 13.21 386 SER A CA 1
ATOM 3047 C C . SER A 1 386 ? 34.043 19.827 72.017 1.00 13.10 386 SER A C 1
ATOM 3048 O O . SER A 1 386 ? 33.017 20.235 71.491 1.00 13.49 386 SER A O 1
ATOM 3053 N N . ASP A 1 387 ? 34.942 20.647 72.579 1.00 12.88 387 ASP A N 1
ATOM 3054 C CA . ASP A 1 387 ? 34.811 22.108 72.489 1.00 13.40 387 ASP A CA 1
ATOM 3055 C C . ASP A 1 387 ? 34.926 22.575 71.015 1.00 13.83 387 ASP A C 1
ATOM 3056 O O . ASP A 1 387 ? 34.123 23.394 70.554 1.00 13.41 387 ASP A O 1
ATOM 3061 N N . VAL A 1 388 ? 35.925 22.032 70.316 1.00 12.84 388 VAL A N 1
ATOM 3062 C CA . VAL A 1 388 ? 36.204 22.368 68.920 1.00 13.06 388 VAL A CA 1
ATOM 3063 C C . VAL A 1 388 ? 35.043 21.960 68.049 1.00 13.56 388 VAL A C 1
ATOM 3064 O O . VAL A 1 388 ? 34.613 22.743 67.210 1.00 14.40 388 VAL A O 1
ATOM 3068 N N . ARG A 1 389 ? 34.537 20.745 68.261 1.00 14.73 389 ARG A N 1
ATOM 3069 C CA . ARG A 1 389 ? 33.391 20.227 67.542 1.00 15.98 389 ARG A CA 1
ATOM 3070 C C . ARG A 1 389 ? 32.155 21.134 67.700 1.00 15.72 389 ARG A C 1
ATOM 3071 O O . ARG A 1 389 ? 31.508 21.442 66.709 1.00 15.70 389 ARG A O 1
ATOM 3079 N N . HIS A 1 390 ? 31.860 21.592 68.919 1.00 14.79 390 HIS A N 1
ATOM 3080 C CA . HIS A 1 390 ? 30.805 22.571 69.134 1.00 15.73 390 HIS A CA 1
ATOM 3081 C C . HIS A 1 390 ? 31.028 23.894 68.396 1.00 15.14 390 HIS A C 1
ATOM 3082 O O . HIS A 1 390 ? 30.107 24.439 67.743 1.00 14.13 390 HIS A O 1
ATOM 3089 N N . ILE A 1 391 ? 32.255 24.393 68.494 1.00 14.13 391 ILE A N 1
ATOM 3090 C CA . ILE A 1 391 ? 32.654 25.606 67.812 1.00 13.41 391 ILE A CA 1
ATOM 3091 C C . ILE A 1 391 ? 32.451 25.432 66.282 1.00 13.04 391 ILE A C 1
ATOM 3092 O O . ILE A 1 391 ? 31.864 26.284 65.638 1.00 13.04 391 ILE A O 1
ATOM 3097 N N . GLU A 1 392 ? 32.926 24.318 65.712 1.00 12.42 392 GLU A N 1
ATOM 3098 C CA . GLU A 1 392 ? 32.759 24.069 64.272 1.00 11.96 392 GLU A CA 1
ATOM 3099 C C . GLU A 1 392 ? 31.326 23.851 63.816 1.00 11.96 392 GLU A C 1
ATOM 3100 O O . GLU A 1 392 ? 30.977 24.138 62.642 1.00 12.08 392 GLU A O 1
ATOM 3106 N N . SER A 1 393 ? 30.481 23.319 64.692 1.00 10.84 393 SER A N 1
ATOM 3107 C CA . SER A 1 393 ? 29.162 22.951 64.213 1.00 11.70 393 SER A CA 1
ATOM 3108 C C . SER A 1 393 ? 28.179 24.118 64.380 1.00 11.30 393 SER A C 1
ATOM 3109 O O . SER A 1 393 ? 27.077 24.091 63.855 1.00 11.93 393 SER A O 1
ATOM 3112 N N . THR A 1 394 ? 28.635 25.173 65.049 1.00 11.73 394 THR A N 1
ATOM 3113 C CA . THR A 1 394 ? 27.806 26.291 65.493 1.00 12.47 394 THR A CA 1
ATOM 3114 C C . THR A 1 394 ? 28.349 27.651 65.060 1.00 11.41 394 THR A C 1
ATOM 3115 O O . THR A 1 394 ? 27.808 28.240 64.141 1.00 10.97 394 THR A O 1
ATOM 3119 N N . ALA A 1 395 ? 29.436 28.098 65.674 1.00 10.39 395 ALA A N 1
ATOM 3120 C CA . ALA A 1 395 ? 29.964 29.429 65.492 1.00 10.68 395 ALA A CA 1
ATOM 3121 C C . ALA A 1 395 ? 30.838 29.608 64.235 1.00 11.19 395 ALA A C 1
ATOM 3122 O O . ALA A 1 395 ? 30.879 30.727 63.667 1.00 11.18 395 ALA A O 1
ATOM 3124 N N . LYS A 1 396 ? 31.519 28.522 63.807 1.00 9.66 396 LYS A N 1
ATOM 3125 C CA . LYS A 1 396 ? 32.319 28.521 62.575 1.00 8.48 396 LYS A CA 1
ATOM 3126 C C . LYS A 1 396 ? 33.190 29.781 62.418 1.00 8.58 396 LYS A C 1
ATOM 3127 O O . LYS A 1 396 ? 33.007 30.546 61.436 1.00 8.30 396 LYS A O 1
ATOM 3133 N N . PRO A 1 397 ? 34.123 30.024 63.392 1.00 7.56 397 PRO A N 1
ATOM 3134 C CA . PRO A 1 397 ? 34.928 31.248 63.353 1.00 6.40 397 PRO A CA 1
ATOM 3135 C C . PRO A 1 397 ? 35.777 31.238 62.105 1.00 6.27 397 PRO A C 1
ATOM 3136 O O . PRO A 1 397 ? 36.155 30.170 61.650 1.00 7.54 397 PRO A O 1
ATOM 3140 N N . ALA A 1 398 ? 36.070 32.393 61.526 1.00 5.90 398 A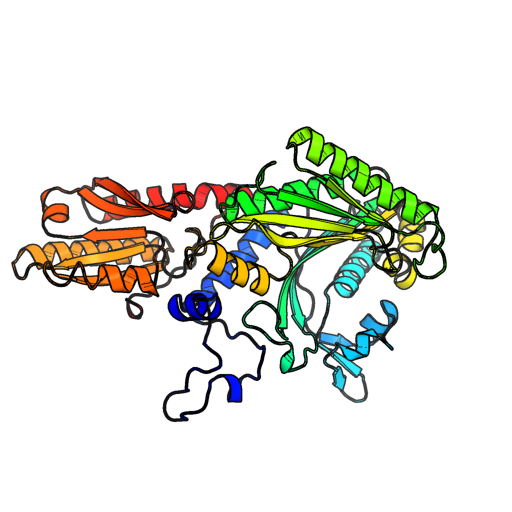LA A N 1
ATOM 3141 C CA . ALA A 1 398 ? 36.929 32.432 60.335 1.00 6.36 398 ALA A CA 1
ATOM 3142 C C . ALA A 1 398 ? 38.305 31.806 60.627 1.00 6.65 398 ALA A C 1
ATOM 3143 O O . ALA A 1 398 ? 38.780 30.984 59.860 1.00 7.89 398 ALA A O 1
ATOM 3145 N N . VAL A 1 399 ? 38.923 32.160 61.754 1.00 7.27 399 VAL A N 1
ATOM 3146 C CA . VAL A 1 399 ? 40.272 31.667 62.105 1.00 6.50 399 VAL A CA 1
ATOM 3147 C C . VAL A 1 399 ? 40.238 31.156 63.543 1.00 7.51 399 VAL A C 1
ATOM 3148 O O . VAL A 1 399 ? 39.759 31.881 64.390 1.00 8.71 399 VAL A O 1
ATOM 3152 N N . ASN A 1 400 ? 40.698 29.921 63.809 1.00 7.63 400 ASN A N 1
ATOM 3153 C CA . ASN A 1 400 ? 40.919 29.401 65.185 1.00 8.61 400 ASN A CA 1
ATOM 3154 C C . ASN A 1 400 ? 42.371 29.541 65.602 1.00 8.40 400 ASN A C 1
ATOM 3155 O O . ASN A 1 400 ? 43.248 29.133 64.850 1.00 8.99 400 ASN A O 1
ATOM 3160 N N . VAL A 1 401 ? 42.617 30.130 66.772 1.00 8.62 401 VAL A N 1
ATOM 3161 C CA . VAL A 1 401 ? 43.997 30.276 67.308 1.00 8.66 401 VAL A CA 1
ATOM 3162 C C . VAL A 1 401 ? 44.070 29.438 68.576 1.00 8.43 401 VAL A C 1
ATOM 3163 O O . VAL A 1 401 ? 43.355 29.698 69.532 1.00 8.14 401 VAL A O 1
ATOM 3167 N N . PHE A 1 402 ? 44.851 28.376 68.535 1.00 8.40 402 PHE A N 1
ATOM 3168 C CA . PHE A 1 402 ? 44.940 27.450 69.664 1.00 9.22 402 PHE A CA 1
ATOM 3169 C C . PHE A 1 402 ? 46.134 27.791 70.501 1.00 9.77 402 PHE A C 1
ATOM 3170 O O . PHE A 1 402 ? 47.264 27.841 69.993 1.00 11.01 402 PHE A O 1
ATOM 3178 N N . ILE A 1 403 ? 45.886 28.091 71.771 1.00 10.05 403 ILE A N 1
ATOM 3179 C CA . ILE A 1 403 ? 46.984 28.390 72.660 1.00 11.10 403 ILE A CA 1
ATOM 3180 C C . ILE A 1 403 ? 47.048 27.411 73.811 1.00 11.27 403 ILE A C 1
ATOM 3181 O O . ILE A 1 403 ? 46.281 27.513 74.739 1.00 10.77 403 ILE A O 1
ATOM 3186 N N . GLY A 1 404 ? 47.950 26.432 73.686 1.00 11.37 404 GLY A N 1
ATOM 3187 C CA . GLY A 1 404 ? 48.239 25.489 74.766 1.00 11.71 404 GLY A CA 1
ATOM 3188 C C . GLY A 1 404 ? 49.691 25.587 75.259 1.00 10.93 404 GLY A C 1
ATOM 3189 O O . GLY A 1 404 ? 50.442 26.489 74.880 1.00 10.68 404 GLY A O 1
ATOM 3190 N N . ALA A 1 405 ? 50.053 24.659 76.130 1.00 10.42 405 ALA A N 1
ATOM 3191 C CA . ALA A 1 405 ? 51.393 24.551 76.727 1.00 9.63 405 ALA A CA 1
ATOM 3192 C C . ALA A 1 405 ? 52.486 24.517 75.658 1.00 9.34 405 ALA A C 1
ATOM 3193 O O . ALA A 1 405 ? 53.511 25.143 75.802 1.00 9.94 405 ALA A O 1
ATOM 3195 N N . LYS A 1 406 ? 52.273 23.733 74.610 1.00 9.97 406 LYS A N 1
ATOM 3196 C CA . LYS A 1 406 ? 53.200 23.566 73.499 1.00 11.58 406 LYS A CA 1
ATOM 3197 C C . LYS A 1 406 ? 53.435 24.897 72.775 1.00 10.64 406 LYS A C 1
ATOM 3198 O O . LYS A 1 406 ? 54.556 25.235 72.429 1.00 11.12 406 LYS A O 1
ATOM 3204 N N . GLU A 1 407 ? 52.357 25.637 72.511 1.00 10.10 407 GLU A N 1
ATOM 3205 C CA . GLU A 1 407 ? 52.431 26.943 71.847 1.00 10.23 407 GLU A CA 1
ATOM 3206 C C . GLU A 1 407 ? 53.208 27.948 72.673 1.00 9.68 407 GLU A C 1
ATOM 3207 O O . GLU A 1 407 ? 54.020 28.696 72.160 1.00 8.63 407 GLU A O 1
ATOM 3213 N N . VAL A 1 408 ? 52.910 27.995 73.950 1.00 9.34 408 VAL A N 1
ATOM 3214 C CA . VAL A 1 408 ? 53.687 28.825 74.848 1.00 10.64 408 VAL A CA 1
ATOM 3215 C C . VAL A 1 408 ? 55.217 28.409 74.893 1.00 10.73 408 VAL A C 1
ATOM 3216 O O . VAL A 1 408 ? 56.106 29.260 74.793 1.00 10.82 408 VAL A O 1
ATOM 3220 N N . ARG A 1 409 ? 55.520 27.121 75.036 1.00 10.12 409 ARG A N 1
ATOM 3221 C CA . ARG A 1 409 ? 56.913 26.703 75.213 1.00 10.04 409 ARG A CA 1
ATOM 3222 C C . ARG A 1 409 ? 57.718 26.795 73.930 1.00 11.13 409 ARG A C 1
ATOM 3223 O O . ARG A 1 409 ? 58.925 27.104 73.952 1.00 10.67 409 ARG A O 1
ATOM 3231 N N . GLU A 1 410 ? 57.059 26.536 72.799 1.00 12.26 410 GLU A N 1
ATOM 3232 C CA . GLU A 1 410 ? 57.762 26.553 71.503 1.00 13.23 410 GLU A CA 1
ATOM 3233 C C . GLU A 1 410 ? 57.692 27.885 70.824 1.00 12.70 410 GLU A C 1
ATOM 3234 O O . GLU A 1 410 ? 58.399 28.107 69.825 1.00 13.37 410 GLU A O 1
ATOM 3240 N N . LYS A 1 411 ? 56.804 28.757 71.310 1.00 11.83 411 LYS A N 1
ATOM 3241 C CA . LYS A 1 411 ? 56.676 30.126 70.750 1.00 10.74 411 LYS A CA 1
ATOM 3242 C C . LYS A 1 411 ? 56.205 30.097 69.317 1.00 9.75 411 LYS A C 1
ATOM 3243 O O . LYS A 1 411 ? 56.680 30.855 68.473 1.00 9.47 411 LYS A O 1
ATOM 3249 N N . VAL A 1 412 ? 55.255 29.216 69.052 1.00 8.92 412 VAL A N 1
ATOM 3250 C CA . VAL A 1 412 ? 54.667 29.064 67.727 1.00 8.59 412 VAL A CA 1
ATOM 3251 C C . VAL A 1 412 ? 53.175 28.853 67.948 1.00 9.98 412 VAL A C 1
ATOM 3252 O O . VAL A 1 412 ? 52.777 27.924 68.702 1.00 10.32 412 VAL A O 1
ATOM 3256 N N . LEU A 1 413 ? 52.341 29.722 67.356 1.00 9.57 413 LEU A N 1
ATOM 3257 C CA . LEU A 1 413 ? 50.890 29.554 67.507 1.00 10.32 413 LEU A CA 1
ATOM 3258 C C . LEU A 1 413 ? 50.391 28.505 66.528 1.00 9.18 413 LEU A C 1
ATOM 3259 O O . LEU A 1 413 ? 50.962 28.361 65.476 1.00 9.64 413 LEU A O 1
ATOM 3264 N N . ASP A 1 414 ? 49.347 27.788 66.887 1.00 8.21 414 ASP A N 1
ATOM 3265 C CA . ASP A 1 414 ? 48.662 26.847 65.992 1.00 9.12 414 ASP A CA 1
ATOM 3266 C C . ASP A 1 414 ? 47.390 27.549 65.479 1.00 10.00 414 ASP A C 1
ATOM 3267 O O . ASP A 1 414 ? 46.405 27.726 66.226 1.00 9.38 414 ASP A O 1
ATOM 3272 N N . VAL A 1 415 ? 47.438 27.963 64.208 1.00 9.18 415 VAL A N 1
ATOM 3273 C CA . VAL A 1 415 ? 46.456 28.867 63.650 1.00 9.35 415 VAL A CA 1
ATOM 3274 C C . VAL A 1 415 ? 45.816 28.203 62.442 1.00 10.21 415 VAL A C 1
ATOM 3275 O O . VAL A 1 415 ? 46.514 27.817 61.505 1.00 11.63 415 VAL A O 1
ATOM 3279 N N . ARG A 1 416 ? 44.490 28.088 62.476 1.00 9.86 416 ARG A N 1
ATOM 3280 C CA . ARG A 1 416 ? 43.718 27.323 61.517 1.00 9.36 416 ARG A CA 1
ATOM 3281 C C . ARG A 1 416 ? 42.685 28.206 60.831 1.00 9.23 416 ARG A C 1
ATOM 3282 O O . ARG A 1 416 ? 41.637 28.559 61.379 1.00 9.39 416 ARG A O 1
ATOM 3290 N N . VAL A 1 417 ? 43.023 28.556 59.608 1.00 9.72 417 VAL A N 1
ATOM 3291 C CA . VAL A 1 417 ? 42.195 29.349 58.719 1.00 9.98 417 VAL A CA 1
ATOM 3292 C C . VAL A 1 417 ? 41.262 28.376 57.980 1.00 9.98 417 VAL A C 1
ATOM 3293 O O . VAL A 1 417 ? 41.616 27.240 57.698 1.00 11.82 417 VAL A O 1
ATOM 3297 N N . PHE A 1 418 ? 40.038 28.758 57.724 1.00 10.04 418 PHE A N 1
ATOM 3298 C CA . PHE A 1 418 ? 39.141 27.847 57.051 1.00 9.89 418 PHE A CA 1
ATOM 3299 C C . PHE A 1 418 ? 39.231 28.165 55.577 1.00 11.74 418 PHE A C 1
ATOM 3300 O O . PHE A 1 418 ? 39.039 29.316 55.162 1.00 12.75 418 PHE A O 1
ATOM 3308 N N . ASP A 1 419 ? 39.512 27.153 54.786 1.00 13.66 419 ASP A N 1
ATOM 3309 C CA . ASP A 1 419 ? 39.731 27.300 53.352 1.00 15.55 419 ASP A CA 1
ATOM 3310 C C . ASP A 1 419 ? 38.431 27.084 52.597 1.00 14.82 419 ASP A C 1
ATOM 3311 O O . ASP A 1 419 ? 37.912 25.978 52.568 1.00 13.60 419 ASP A O 1
ATOM 3316 N N . LEU A 1 420 ? 37.906 28.143 51.998 1.00 15.46 420 LEU A N 1
ATOM 3317 C CA . LEU A 1 420 ? 36.543 28.077 51.428 1.00 16.46 420 LEU A CA 1
ATOM 3318 C C . LEU A 1 420 ? 36.440 27.166 50.217 1.00 18.21 420 LEU A C 1
ATOM 3319 O O . LEU A 1 420 ? 35.420 26.533 50.038 1.00 19.39 420 LEU A O 1
ATOM 3324 N N . GLU A 1 421 ? 37.483 27.109 49.390 1.00 21.45 421 GLU A N 1
ATOM 3325 C CA . GLU A 1 421 ? 37.504 26.192 48.214 1.00 23.94 421 GLU A CA 1
ATOM 3326 C C . GLU A 1 421 ? 37.472 24.725 48.631 1.00 22.92 421 GLU A C 1
ATOM 3327 O O . GLU A 1 421 ? 36.508 24.013 48.319 1.00 23.79 421 GLU A O 1
ATOM 3333 N N . SER A 1 422 ? 38.487 24.281 49.369 1.00 22.50 422 SER A N 1
ATOM 3334 C CA . SER A 1 422 ? 38.527 22.895 49.853 1.00 21.17 422 SER A CA 1
ATOM 3335 C C . SER A 1 422 ? 37.503 22.604 50.967 1.00 19.83 422 SER A C 1
ATOM 3336 O O . SER A 1 422 ? 37.180 21.424 51.235 1.00 19.41 422 SER A O 1
ATOM 3339 N N . MET A 1 423 ? 36.955 23.669 51.595 1.00 17.83 423 MET A N 1
ATOM 3340 C CA . MET A 1 423 ? 36.011 23.509 52.719 1.00 15.10 423 MET A CA 1
ATOM 3341 C C . MET A 1 423 ? 36.649 22.720 53.859 1.00 14.62 423 MET A C 1
ATOM 3342 O O . MET A 1 423 ? 36.023 21.852 54.428 1.00 13.26 423 MET A O 1
ATOM 3347 N N . LYS A 1 424 ? 37.899 23.054 54.183 1.00 14.95 424 LYS A N 1
ATOM 3348 C CA . LYS A 1 424 ? 38.658 22.461 55.268 1.00 15.72 424 LYS A CA 1
ATOM 3349 C C . LYS A 1 424 ? 39.423 23.562 55.978 1.00 14.83 424 LYS A C 1
ATOM 3350 O O . LYS A 1 424 ? 39.822 24.559 55.352 1.00 14.30 424 LYS A O 1
ATOM 3356 N N . ARG A 1 425 ? 39.641 23.357 57.277 1.00 13.31 425 ARG A N 1
ATOM 3357 C CA . ARG A 1 425 ? 40.669 24.070 58.044 1.00 13.00 425 ARG A CA 1
ATOM 3358 C C . ARG A 1 425 ? 42.082 23.836 57.509 1.00 13.28 425 ARG A C 1
ATOM 3359 O O . ARG A 1 425 ? 42.462 22.711 57.127 1.00 13.16 425 ARG A O 1
ATOM 3367 N N . ARG A 1 426 ? 42.879 24.881 57.505 1.00 13.42 426 ARG A N 1
ATOM 3368 C CA . ARG A 1 426 ? 44.243 24.727 57.090 1.00 15.06 426 ARG A CA 1
ATOM 3369 C C . ARG A 1 426 ? 45.148 25.306 58.160 1.00 13.33 426 ARG A C 1
ATOM 3370 O O . ARG A 1 426 ? 45.029 26.476 58.500 1.00 12.24 426 ARG A O 1
ATOM 3378 N N . ARG A 1 427 ? 46.068 24.468 58.655 1.00 12.39 427 ARG A N 1
ATOM 3379 C CA . ARG A 1 427 ? 46.979 24.811 59.736 1.00 11.20 427 ARG A CA 1
ATOM 3380 C C . ARG A 1 427 ? 48.131 25.653 59.310 1.00 11.12 427 ARG A C 1
ATOM 3381 O O . ARG A 1 427 ? 48.793 25.375 58.309 1.00 11.59 427 ARG A O 1
ATOM 3389 N N . LEU A 1 428 ? 48.383 26.717 60.070 1.00 11.44 428 LEU A N 1
ATOM 3390 C CA . LEU A 1 428 ? 49.576 27.552 59.867 1.00 11.23 428 LEU A CA 1
ATOM 3391 C C . LEU A 1 428 ? 50.339 27.554 61.159 1.00 10.70 428 LEU A C 1
ATOM 3392 O O . LEU A 1 428 ? 49.764 27.431 62.227 1.00 11.19 428 LEU A O 1
ATOM 3397 N N . ALA A 1 429 ? 51.641 27.718 61.057 1.00 10.98 429 ALA A N 1
ATOM 3398 C CA . ALA A 1 429 ? 52.519 27.787 62.235 1.00 11.23 429 ALA A CA 1
ATOM 3399 C C . ALA A 1 429 ? 53.020 29.230 62.311 1.00 11.55 429 ALA A C 1
ATOM 3400 O O . ALA A 1 429 ? 53.794 29.665 61.471 1.00 11.94 429 ALA A O 1
ATOM 3402 N N . ILE A 1 430 ? 52.519 29.979 63.285 1.00 11.95 430 ILE A N 1
ATOM 3403 C CA . ILE A 1 430 ? 52.822 31.395 63.416 1.00 11.66 430 ILE A CA 1
ATOM 3404 C C . ILE A 1 430 ? 53.781 31.644 64.594 1.00 11.07 430 ILE A C 1
ATOM 3405 O O . ILE A 1 430 ? 53.368 31.594 65.764 1.00 11.02 430 ILE A O 1
ATOM 3410 N N . ALA A 1 431 ? 55.050 31.915 64.287 1.00 11.30 431 ALA A N 1
ATOM 3411 C CA . ALA A 1 431 ? 56.057 32.149 65.337 1.00 11.91 431 ALA A CA 1
ATOM 3412 C C . ALA A 1 431 ? 55.791 33.513 65.970 1.00 11.92 431 ALA A C 1
ATOM 3413 O O . ALA A 1 431 ? 55.263 34.424 65.323 1.00 12.12 431 ALA A O 1
ATOM 3415 N N . TYR A 1 432 ? 56.129 33.651 67.242 1.00 12.20 432 TYR A N 1
ATOM 3416 C CA . TYR A 1 432 ? 56.021 34.949 67.907 1.00 12.25 432 TYR A CA 1
ATOM 3417 C C . TYR A 1 432 ? 57.117 35.044 68.958 1.00 13.52 432 TYR A C 1
ATOM 3418 O O . TYR A 1 432 ? 57.654 34.008 69.389 1.00 14.17 432 TYR A O 1
ATOM 3427 N N . GLY A 1 433 ? 57.418 36.271 69.388 1.00 14.07 433 GLY A N 1
ATOM 3428 C CA . GLY A 1 433 ? 58.366 36.548 70.471 1.00 15.29 433 GLY A CA 1
ATOM 3429 C C . GLY A 1 433 ? 57.595 36.866 71.738 1.00 16.44 433 GLY A C 1
ATOM 3430 O O . GLY A 1 433 ? 57.905 36.353 72.789 1.00 17.37 433 GLY A O 1
ATOM 3431 N N . ASP A 1 434 ? 56.557 37.692 71.641 1.00 17.15 434 ASP A N 1
ATOM 3432 C CA . ASP A 1 434 ? 55.659 37.922 72.767 1.00 17.62 434 ASP A CA 1
ATOM 3433 C C . ASP A 1 434 ? 54.248 38.245 72.253 1.00 17.43 434 ASP A C 1
ATOM 3434 O O . ASP A 1 434 ? 54.004 38.185 71.039 1.00 17.14 434 ASP A O 1
ATOM 3439 N N . ALA A 1 435 ? 53.344 38.620 73.167 1.00 16.32 435 ALA A N 1
ATOM 3440 C CA . ALA A 1 435 ? 51.932 38.864 72.823 1.00 15.49 435 ALA A CA 1
ATOM 3441 C C . ALA A 1 435 ? 51.751 39.848 71.675 1.00 14.35 435 ALA A C 1
ATOM 3442 O O . ALA A 1 435 ? 51.021 39.581 70.746 1.00 14.41 435 ALA A O 1
ATOM 3444 N N . ALA A 1 436 ? 52.418 40.983 71.764 1.00 13.67 436 ALA A N 1
ATOM 3445 C CA . ALA A 1 436 ? 52.344 42.053 70.772 1.00 13.30 436 ALA A CA 1
ATOM 3446 C C . ALA A 1 436 ? 52.773 41.612 69.398 1.00 12.85 436 ALA A C 1
ATOM 3447 O O . ALA A 1 436 ? 52.168 41.989 68.398 1.00 13.76 436 ALA A O 1
ATOM 3449 N N . ASP A 1 437 ? 53.862 40.857 69.354 1.00 11.61 437 ASP A N 1
ATOM 3450 C CA . ASP A 1 437 ? 54.390 40.314 68.137 1.00 11.62 437 ASP A CA 1
ATOM 3451 C C . ASP A 1 437 ? 53.433 39.260 67.536 1.00 10.89 437 ASP A C 1
ATOM 3452 O O . ASP A 1 437 ? 53.238 39.209 66.307 1.00 11.47 437 ASP A O 1
ATOM 3457 N N . ALA A 1 438 ? 52.856 38.419 68.391 1.00 9.19 438 ALA A N 1
ATOM 3458 C CA . ALA A 1 438 ? 51.796 37.506 67.987 1.00 9.26 438 ALA A CA 1
ATOM 3459 C C . ALA A 1 438 ? 50.608 38.261 67.375 1.00 8.68 438 ALA A C 1
ATOM 3460 O O . ALA A 1 438 ? 50.107 37.856 66.329 1.00 8.73 438 ALA A O 1
ATOM 3462 N N . VAL A 1 439 ? 50.156 39.339 68.019 1.00 8.57 439 VAL A N 1
ATOM 3463 C CA . VAL A 1 439 ? 49.026 40.128 67.491 1.00 8.67 439 VAL A CA 1
ATOM 3464 C C . VAL A 1 439 ? 49.382 40.679 66.102 1.00 9.94 439 VAL A C 1
ATOM 3465 O O . VAL A 1 439 ? 48.562 40.634 65.177 1.00 11.25 439 VAL A O 1
ATOM 3469 N N . GLU A 1 440 ? 50.614 41.143 65.932 1.00 10.88 440 GLU A N 1
ATOM 3470 C CA . GLU A 1 440 ? 51.009 41.733 64.664 1.00 12.17 440 GLU A CA 1
ATOM 3471 C C . GLU A 1 440 ? 50.946 40.701 63.573 1.00 10.99 440 GLU A C 1
ATOM 3472 O O . GLU A 1 440 ? 50.379 40.954 62.510 1.00 11.23 440 GLU A O 1
ATOM 3478 N N . ASN A 1 441 ? 51.485 39.528 63.874 1.00 10.59 441 ASN A N 1
ATOM 3479 C CA . ASN A 1 441 ? 51.544 38.402 62.958 1.00 11.15 441 ASN A CA 1
ATOM 3480 C C . ASN A 1 441 ? 50.162 37.827 62.610 1.00 10.97 441 ASN A C 1
ATOM 3481 O O . ASN A 1 441 ? 49.946 37.408 61.466 1.00 11.99 441 ASN A O 1
ATOM 3486 N N . LEU A 1 442 ? 49.256 37.769 63.590 1.00 9.37 442 LEU A N 1
ATOM 3487 C CA . LEU A 1 442 ? 47.885 37.358 63.329 1.00 9.33 442 LEU A CA 1
ATOM 3488 C C . LEU A 1 442 ? 47.194 38.414 62.485 1.00 9.86 442 LEU A C 1
ATOM 3489 O O . LEU A 1 442 ? 46.446 38.075 61.534 1.00 10.08 442 LEU A O 1
ATOM 3494 N N . ALA A 1 443 ? 47.452 39.693 62.787 1.00 9.40 443 ALA A N 1
ATOM 3495 C CA . ALA A 1 443 ? 46.878 40.770 61.958 1.00 8.68 443 ALA A CA 1
ATOM 3496 C C . ALA A 1 443 ? 47.384 40.710 60.523 1.00 8.62 443 ALA A C 1
ATOM 3497 O O . ALA A 1 443 ? 46.608 40.971 59.584 1.00 8.72 443 ALA A O 1
ATOM 3499 N N . ALA A 1 444 ? 48.653 40.312 60.331 1.00 7.63 444 ALA A N 1
ATOM 3500 C CA . ALA A 1 444 ? 49.175 40.086 58.954 1.00 7.00 444 ALA A CA 1
ATOM 3501 C C . ALA A 1 444 ? 48.443 38.982 58.179 1.00 7.27 444 ALA A C 1
ATOM 3502 O O . ALA A 1 444 ? 48.229 39.108 56.966 1.00 7.51 444 ALA A O 1
ATOM 3504 N N . VAL A 1 445 ? 48.122 37.879 58.851 1.00 7.31 445 VAL A N 1
ATOM 3505 C CA . VAL A 1 445 ? 47.351 36.802 58.245 1.00 8.96 445 VAL A CA 1
ATOM 3506 C C . VAL A 1 445 ? 45.966 37.338 57.829 1.00 10.38 445 VAL A C 1
ATOM 3507 O O . VAL A 1 445 ? 45.482 37.032 56.730 1.00 11.93 445 VAL A O 1
ATOM 3511 N N . ALA A 1 446 ? 45.354 38.159 58.696 1.00 10.52 446 ALA A N 1
ATOM 3512 C CA . ALA A 1 446 ? 44.058 38.768 58.443 1.00 10.81 446 ALA A CA 1
ATOM 3513 C C . ALA A 1 446 ? 44.070 39.725 57.257 1.00 11.90 446 ALA A C 1
ATOM 3514 O O . ALA A 1 446 ? 43.129 39.750 56.487 1.00 12.32 446 ALA A O 1
ATOM 3516 N N . GLU A 1 447 ? 45.126 40.521 57.134 1.00 12.30 447 GLU A N 1
ATOM 3517 C CA . GLU A 1 447 ? 45.279 41.450 56.058 1.00 14.43 447 GLU A CA 1
ATOM 3518 C C . GLU A 1 447 ? 45.392 40.741 54.711 1.00 13.58 447 GLU A C 1
ATOM 3519 O O . GLU A 1 447 ? 44.876 41.239 53.707 1.00 13.34 447 GLU A O 1
ATOM 3525 N N . GLU A 1 448 ? 46.071 39.596 54.694 1.00 13.41 448 GLU A N 1
ATOM 3526 C CA . GLU A 1 448 ? 46.112 38.727 53.516 1.00 14.50 448 GLU A CA 1
ATOM 3527 C C . GLU A 1 448 ? 44.688 38.221 53.198 1.00 12.51 448 GLU A C 1
ATOM 3528 O O . GLU A 1 448 ? 44.242 38.268 52.062 1.00 11.96 448 GLU A O 1
ATOM 3534 N N . LEU A 1 449 ? 43.948 37.803 54.212 1.00 10.68 449 LEU A N 1
ATOM 3535 C CA . LEU A 1 449 ? 42.550 37.378 53.973 1.00 9.97 449 LEU A CA 1
ATOM 3536 C C . LEU A 1 449 ? 41.632 38.547 53.545 1.00 9.16 449 LEU A C 1
ATOM 3537 O O . LEU A 1 449 ? 40.596 38.312 52.921 1.00 8.76 449 LEU A O 1
ATOM 3542 N N . GLU A 1 450 ? 42.036 39.788 53.850 1.00 8.56 450 GLU A N 1
ATOM 3543 C CA . GLU A 1 450 ? 41.226 40.997 53.600 1.00 7.98 450 GLU A CA 1
ATOM 3544 C C . GLU A 1 450 ? 41.565 41.588 52.249 1.00 8.38 450 GLU A C 1
ATOM 3545 O O . GLU A 1 450 ? 40.840 42.403 51.708 1.00 9.03 450 GLU A O 1
ATOM 3551 N N . SER A 1 451 ? 42.679 41.136 51.703 1.00 8.18 451 SER A N 1
ATOM 3552 C CA . SER A 1 451 ? 43.270 41.700 50.507 1.00 8.11 451 SER A CA 1
ATOM 3553 C C . SER A 1 451 ? 42.299 41.802 49.332 1.00 7.54 451 SER A C 1
ATOM 3554 O O . SER A 1 451 ? 42.213 42.848 48.688 1.00 6.92 451 SER A O 1
ATOM 3557 N N . PRO A 1 452 ? 41.576 40.706 49.022 1.00 7.84 452 PRO A N 1
ATOM 3558 C CA . PRO A 1 452 ? 40.630 40.817 47.918 1.00 7.94 452 PRO A CA 1
ATOM 3559 C C . PRO A 1 452 ? 39.540 41.886 48.180 1.00 7.66 452 PRO A C 1
ATOM 3560 O O . PRO A 1 452 ? 39.096 42.527 47.226 1.00 7.59 452 PRO A O 1
ATOM 3564 N N . VAL A 1 453 ? 39.100 42.054 49.432 1.00 6.82 453 VAL A N 1
ATOM 3565 C CA . VAL A 1 453 ? 38.094 43.059 49.742 1.00 7.14 453 VAL A CA 1
ATOM 3566 C C . VAL A 1 453 ? 38.684 44.461 49.631 1.00 8.64 453 VAL A C 1
ATOM 3567 O O . VAL A 1 453 ? 38.004 45.354 49.128 1.00 9.27 453 VAL A O 1
ATOM 3571 N N . ARG A 1 454 ? 39.936 44.660 50.045 1.00 8.75 454 ARG A N 1
ATOM 3572 C CA . ARG A 1 454 ? 40.615 45.937 49.758 1.00 9.96 454 ARG A CA 1
ATOM 3573 C C . ARG A 1 454 ? 40.678 46.330 48.287 1.00 9.50 454 ARG A C 1
ATOM 3574 O O . ARG A 1 454 ? 40.649 47.518 47.978 1.00 9.43 454 ARG A O 1
ATOM 3582 N N . SER A 1 455 ? 40.808 45.365 47.386 1.00 9.23 455 SER A N 1
ATOM 3583 C CA . SER A 1 455 ? 40.903 45.724 45.955 1.00 10.65 455 SER A CA 1
ATOM 3584 C C . SER A 1 455 ? 39.542 46.157 45.403 1.00 10.17 455 SER A C 1
ATOM 3585 O O . SER A 1 455 ? 39.455 46.813 44.398 1.00 10.69 455 SER A O 1
ATOM 3588 N N . LEU A 1 456 ? 38.475 45.767 46.081 1.00 11.05 456 LEU A N 1
ATOM 3589 C CA . LEU A 1 456 ? 37.126 46.187 45.721 1.00 9.51 456 LEU A CA 1
ATOM 3590 C C . LEU A 1 456 ? 36.840 47.570 46.288 1.00 8.16 456 LEU A C 1
ATOM 3591 O O . LEU A 1 456 ? 36.358 48.435 45.586 1.00 6.93 456 LEU A O 1
ATOM 3596 N N . SER A 1 457 ? 37.130 47.770 47.570 1.00 8.05 457 SER A N 1
ATOM 3597 C CA . SER A 1 457 ? 36.645 48.954 48.286 1.00 8.90 457 SER A CA 1
ATOM 3598 C C . SER A 1 457 ? 37.695 49.918 48.869 1.00 8.34 457 SER A C 1
ATOM 3599 O O . SER A 1 457 ? 37.346 50.966 49.446 1.00 8.26 457 SER A O 1
ATOM 3602 N N . GLY A 1 458 ? 38.967 49.611 48.673 1.00 8.30 458 GLY A N 1
ATOM 3603 C CA . GLY A 1 458 ? 40.020 50.446 49.184 1.00 9.06 458 GLY A CA 1
ATOM 3604 C C . GLY A 1 458 ? 40.302 50.021 50.607 1.00 11.33 458 GLY A C 1
ATOM 3605 O O . GLY A 1 458 ? 41.425 49.854 50.984 1.00 11.38 458 GLY A O 1
ATOM 3606 N N . GLN A 1 459 ? 39.260 49.812 51.399 1.00 12.91 459 GLN A N 1
ATOM 3607 C CA . GLN A 1 459 ? 39.413 49.588 52.843 1.00 14.07 459 GLN A CA 1
ATOM 3608 C C . GLN A 1 459 ? 38.648 48.311 53.134 1.00 12.96 459 GLN A C 1
ATOM 3609 O O . GLN A 1 459 ? 37.535 48.133 52.635 1.00 12.83 459 GLN A O 1
ATOM 3615 N N . ALA A 1 460 ? 39.252 47.386 53.871 1.00 12.33 460 ALA A N 1
ATOM 3616 C CA . ALA A 1 460 ? 38.452 46.332 54.487 1.00 11.14 460 ALA A CA 1
ATOM 3617 C C . ALA A 1 460 ? 37.847 46.873 55.813 1.00 10.46 460 ALA A C 1
ATOM 3618 O O . ALA A 1 460 ? 38.543 47.506 56.599 1.00 10.49 460 ALA A O 1
ATOM 3620 N N . PRO A 1 461 ? 36.540 46.667 56.027 1.00 9.12 461 PRO A N 1
ATOM 3621 C CA . PRO A 1 461 ? 35.866 47.035 57.285 1.00 8.15 461 PRO A CA 1
ATOM 3622 C C . PRO A 1 461 ? 36.282 46.270 58.513 1.00 7.12 461 PRO A C 1
ATOM 3623 O O . PRO A 1 461 ? 36.204 45.051 58.540 1.00 7.08 461 PRO A O 1
ATOM 3627 N N . ARG A 1 462 ? 36.667 47.014 59.539 1.00 5.60 462 ARG A N 1
ATOM 3628 C CA . ARG A 1 462 ? 36.926 46.481 60.837 1.00 6.86 462 ARG A CA 1
ATOM 3629 C C . ARG A 1 462 ? 35.825 47.006 61.738 1.00 6.69 462 ARG A C 1
ATOM 3630 O O . ARG A 1 462 ? 35.776 48.194 62.070 1.00 6.75 462 ARG A O 1
ATOM 3638 N N . ILE A 1 463 ? 34.941 46.103 62.111 1.00 5.80 463 ILE A N 1
ATOM 3639 C CA . ILE A 1 463 ? 33.895 46.423 63.028 1.00 5.59 463 ILE A CA 1
ATOM 3640 C C . ILE A 1 463 ? 34.046 45.402 64.178 1.00 6.22 463 ILE A C 1
ATOM 3641 O O . ILE A 1 463 ? 33.583 44.248 64.019 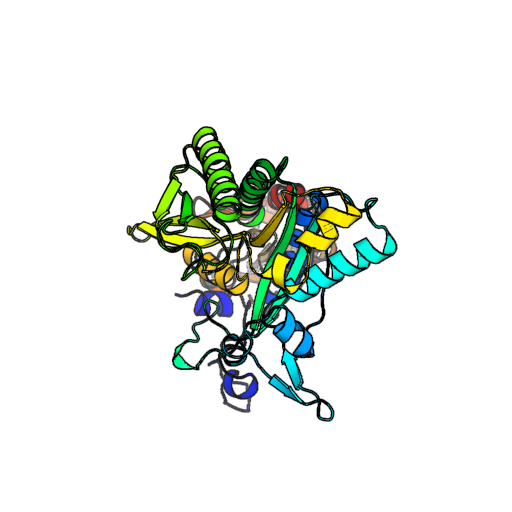1.00 5.52 463 ILE A O 1
ATOM 3646 N N . PRO A 1 464 ? 34.772 45.810 65.269 1.00 5.11 464 PRO A N 1
ATOM 3647 C CA . PRO A 1 464 ? 35.166 44.911 66.381 1.00 5.01 464 PRO A CA 1
ATOM 3648 C C . PRO A 1 464 ? 34.004 44.507 67.216 1.00 5.50 464 PRO A C 1
ATOM 3649 O O . PRO A 1 464 ? 32.998 45.234 67.332 1.00 5.87 464 PRO A O 1
ATOM 3653 N N . ALA A 1 465 ? 34.141 43.337 67.803 1.00 5.51 465 ALA A N 1
ATOM 3654 C CA . ALA A 1 465 ? 33.187 42.866 68.785 1.00 5.94 465 ALA A CA 1
ATOM 3655 C C . ALA A 1 465 ? 33.851 41.762 69.578 1.00 5.79 465 ALA A C 1
ATOM 3656 O O . ALA A 1 465 ? 34.654 40.999 69.035 1.00 6.25 465 ALA A O 1
ATOM 3658 N N . ASP A 1 466 ? 33.530 41.713 70.860 1.00 5.46 466 ASP A N 1
ATOM 3659 C CA . ASP A 1 466 ? 33.855 40.584 71.701 1.00 6.50 466 ASP A CA 1
ATOM 3660 C C . ASP A 1 466 ? 32.657 39.634 71.736 1.00 7.38 466 ASP A C 1
ATOM 3661 O O . ASP A 1 466 ? 31.626 39.921 72.361 1.00 6.89 466 ASP A O 1
ATOM 3666 N N . PHE A 1 467 ? 32.786 38.501 71.030 1.00 7.80 467 PHE A N 1
ATOM 3667 C CA . PHE A 1 467 ? 31.712 37.512 71.000 1.00 6.52 467 PHE A CA 1
ATOM 3668 C C . PHE A 1 467 ? 32.010 36.245 71.829 1.00 6.91 467 PHE A C 1
ATOM 3669 O O . PHE A 1 467 ? 31.416 35.166 71.574 1.00 5.84 467 PHE A O 1
ATOM 3677 N N . SER A 1 468 ? 32.880 36.387 72.839 1.00 6.16 468 SER A N 1
ATOM 3678 C CA . SER A 1 468 ? 33.243 35.285 73.710 1.00 7.11 468 SER A CA 1
ATOM 3679 C C . SER A 1 468 ? 32.018 34.548 74.229 1.00 8.52 468 SER A C 1
ATOM 3680 O O . SER A 1 468 ? 32.059 33.335 74.289 1.00 8.56 468 SER A O 1
ATOM 3683 N N . PHE A 1 469 ? 30.928 35.266 74.540 1.00 8.89 469 PHE A N 1
ATOM 3684 C CA . PHE A 1 469 ? 29.725 34.649 75.138 1.00 9.82 469 PHE A CA 1
ATOM 3685 C C . PHE A 1 469 ? 29.102 33.553 74.288 1.00 10.61 469 PHE A C 1
ATOM 3686 O O . PHE A 1 469 ? 28.362 32.699 74.820 1.00 10.62 469 PHE A O 1
ATOM 3694 N N . MET A 1 470 ? 29.417 33.586 72.973 1.00 11.30 470 MET A N 1
ATOM 3695 C CA . MET A 1 470 ? 28.897 32.650 71.978 1.00 10.83 470 MET A CA 1
ATOM 3696 C C . MET A 1 470 ? 29.622 31.312 71.987 1.00 11.57 470 MET A C 1
ATOM 3697 O O . MET A 1 470 ? 29.132 30.347 71.400 1.00 12.03 470 MET A O 1
ATOM 3702 N N . LEU A 1 471 ? 30.799 31.231 72.610 1.00 11.37 471 LEU A N 1
ATOM 3703 C CA . LEU A 1 471 ? 31.602 30.020 72.453 1.00 11.66 471 LEU A CA 1
ATOM 3704 C C . LEU A 1 471 ? 31.424 28.974 73.590 1.00 11.70 471 LEU A C 1
ATOM 3705 O O . LEU A 1 471 ? 31.264 29.397 74.731 1.00 13.83 471 LEU A O 1
#

Secondary structure (DSSP, 8-state):
--HHHHHHHTTSB--TTSBPTTT-SBTHHHH-TT---B-TTHHHHHHHHHHHHHHHHHHTTPEE----SEEETHHHHHT---TTGGGGSEEEEETTEEEEE-S-SHHHHHHHHHHHHHHHGGGS-SSEEEEEEEEEE----GGG-BTTTB-SEEEEEEEEEEEEGGGHHHHHHHHHHHHHHHHHHTS----STTTEEEEEE---GGGBTTTB-S-HHHHHHHHHHHHHHHHHHHHHH--EEEEETT-SBTTB-EEEEEEEEESSS-EEEEEEEEEEEESSHHHHTTHHHHHHHHH--S-EEEEEEEEEEEHHHHHHHHHHHTTT---GGG-S-SEEEEEEE-SSTTHHHHHHHHHHHHHHHHHTT-EEEEEEEETTTHHHHHHHHHHTT--SEEEEE-HHHHHHTEEEEEEEETTTTEEEEEEEE-SSHHHHHHHHHHHHHHHHHHHHHHHSS-----EE-GGG-

Foldseek 3Di:
DFLLQLCVLQQQWDRQQDADPPVRGGVCVVVPAQDTHGGLLNPLLVVLVQQLLQLLQVVVPAAEDAFDQKDFQVLQVLLHVPVPQVQFWDWDDPPNTIMTGAQDCVSVVVVVVVVCCVVPFPVQDPFHKHWYQYKHATDDDNVQDDQLADGGIFTFRKMKTKHFLVCLLVVLLVLVVSLQLCCCQFFVHDDAQVWWAKEKEAEQVVQEVHLADDDPVQRVSQVVSVVSSVVVVCVVGVHYYHYHYHGAHSFYMKMWIWTWAADPGDTDTDTAKMKHWGNSNCVSVVVCVSCCVRVVGNGIIMIMITSGTTPSSSSRVSCVRQVSAGQQLNASANEEQEQADEPDPCSVVSVVLSVLLQVLLLVVQHAYAYHYHHPVRVVVVVVSCCNRNNHQKYWYGYPCCSVVQWIWMWGQDRVVRHTDTDTHHADGSNRSNVRVVVVSCVSCVSSCVSRVDRDRHYDYPNVSD

Solvent-accessible surface area: 20900 Å² total; per-residue (Å²): 135,50,0,54,45,15,1,106,43,4,34,0,14,38,57,76,82,26,143,23,100,159,110,101,120,55,54,23,93,104,51,34,43,12,76,34,82,42,21,110,0,0,21,13,2,43,160,0,3,26,48,0,0,26,67,4,0,55,141,78,48,6,101,71,40,151,7,71,78,71,5,40,2,97,19,8,88,65,12,10,94,23,152,133,80,103,106,61,17,65,55,76,98,74,157,71,124,53,46,0,32,2,12,72,0,8,0,34,2,5,77,63,0,44,73,59,7,63,132,76,125,67,165,18,83,36,29,7,33,2,1,5,18,0,92,0,54,71,103,23,56,84,83,49,39,103,24,8,45,127,6,50,12,27,1,30,0,14,0,7,0,6,0,18,18,80,105,6,45,59,5,0,35,48,2,0,27,2,0,30,40,0,0,51,95,1,4,79,3,43,6,46,66,158,42,5,39,0,41,1,4,3,5,40,98,103,55,33,62,15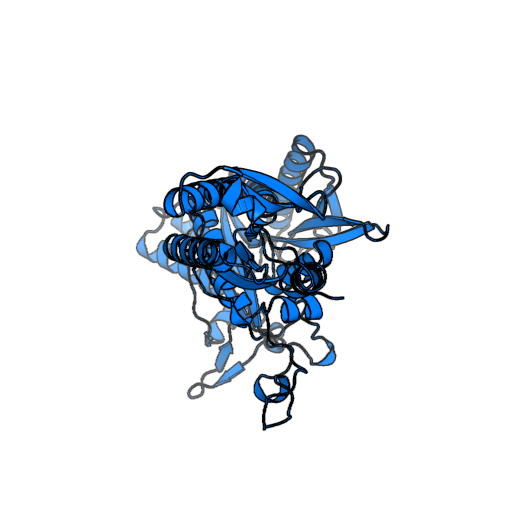2,80,11,42,20,38,122,119,22,0,76,17,0,4,85,1,0,104,72,0,1,62,104,0,60,157,131,49,41,0,78,55,47,82,67,132,32,102,12,23,67,53,0,0,53,0,5,0,0,5,48,25,124,43,101,63,77,83,116,77,7,82,14,2,34,0,19,0,7,2,18,7,1,100,113,16,169,0,50,58,32,0,99,125,58,36,66,45,147,95,6,8,4,0,30,3,15,0,5,14,23,6,6,91,5,7,0,30,0,0,58,59,14,123,0,26,10,8,14,2,0,0,2,2,0,0,0,0,0,2,16,60,51,78,39,147,18,26,142,84,0,77,85,18,1,32,44,0,6,130,16,0,43,128,71,9,0,0,1,0,48,51,52,9,41,150,134,24,50,90,58,27,35,165,109,6,34,33,56,6,19,1,10,0,1,0,13,0,6,17,134,20,10,172,109,100,52,1,12,0,75,14,26,49,21,120,64,66,145,57,133,154,34,77,24,65,16,52,85,29,67,61,0,9,93,47,0,4,59,23,0,77,130,59,3,37,32,4,97,58,3,4,34,110,18,4,71,47,70,22,82,10,35,139,44,38

Radius of gyration: 25.26 Å; Cα contacts (8 Å, |Δi|>4): 909; chains: 1; bounding box: 64×57×70 Å

InterPro domains:
  IPR002314 Aminoacyl-tRNA synthetase, class II (G/ P/ S/T) [PF00587] (96-327)
  IPR002320 Threonine-tRNA ligase, class IIa [PR01047] (107-135)
  IPR002320 Threonine-tRNA ligase, class IIa [PR01047] (262-290)
  IPR002320 Threonine-tRNA ligase, class IIa [PR01047] (306-319)
  IPR002320 Threonine-tRNA ligase, class IIa [PR01047] (333-345)
  IPR004154 Anticodon-bindin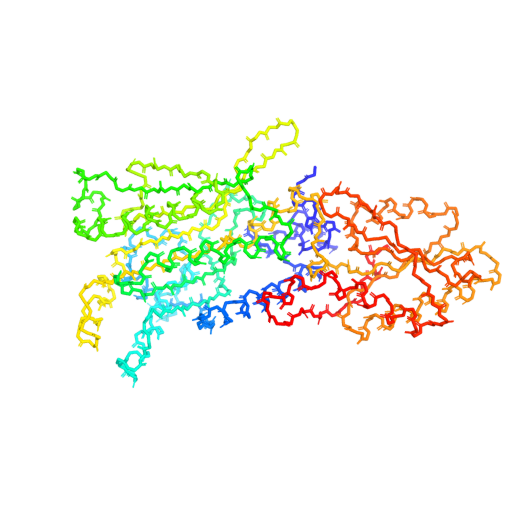g [PF03129] (340-429)
  IPR006195 Aminoacyl-tRNA synthetase, class II [PS50862] (51-333)
  IPR033728 Threonine-tRNA ligase catalytic core domain [cd00771] (33-338)
  IPR036621 Anticodon-binding domain superfamily [G3DSA:3.40.50.800] (331-471)
  IPR045864 Class II Aminoacyl-tRNA synthetase/Biotinyl protein ligase (BPL) and lipoyl protein ligase (LPL) [G3DSA:3.30.930.10] (1-330)
  IPR045864 Class II Aminoacyl-tRNA synthetase/Biotinyl protein ligase (BPL) and lipoyl protein ligase (LPL) [SSF55681] (35-324)

Organism: Aeropyrum pernix (strain ATCC 700893 / DSM 11879 / JCM 9820 / NBRC 100138 / K1) (NCBI:txid272557)

CATH classification: 3.30.930.10 (+1 more: 3.40.50.800)

Sequence (465 aa):
KTHIDYAYELDITVKPDSRVPVFNREFATFTGAGVPLFSLGGGPIRYALAEVLAKFHARRGYYVVETPIIASTELFKVSGHIEFYRNNMYLFDIEGHEFAVKPMNCPYHILLFLNEVAKHRSKLPLPFKVFEFGRVHRYEPSGSIYGLLRVRGFTQDDAHIIVPGGRVIDVVYDVFEEMKLVLERLFKLGVSSETFKVRLSMSDKSLIGKEFMGSKEEWEGAEEALREAASRINEKYGIDIVELEGEAAFYGPKLDFIMMVEESGVSKEWQMGTIQFDFNLPRRFRLYDVVREEFGIEEVYIIHRALLGSIERFLGVYLEHRRGRMPFTLAPIQFAVIAVKTGGEVDREIEDLASSIAKGLLDKGFRVAVKGSSKTGLSSSDVRHIESTAKPAVNVFIGAKEVREKVLDVRVFDLESMKRRRLAIAYGDAADAVENLAAVAEELESPVRSLSGQAPRIPADFSFML

Nearest PDB structures (foldseek):
  3a31-assembly1_A  TM=1.002E+00  e=4.116E-102  Aeropyrum pernix
  3ugq-assembly1_A-2  TM=8.299E-01  e=1.517E-33  Saccharomyces cerevisiae S288C
  4yye-assembly1_B  TM=8.318E-01  e=3.379E-33  Saccharomyces cerevisiae S288C
  4yye-assembly1_A  TM=8.294E-01  e=5.202E-33  Saccharomyces cerevisiae S288C
  3ugt-assembly2_C  TM=8.392E-01  e=1.855E-31  Saccharomyces cerevisiae S288C

B-factor: mean 14.28, std 9.39, range [2.0, 78.48]